Protein AF-A0A7X7Q9R8-F1 (afdb_monomer)

Radius of gyration: 29.27 Å; Cα contacts (8 Å, |Δi|>4): 758; chains: 1; bounding box: 65×82×88 Å

Mean predicted aligned error: 13.27 Å

Foldseek 3Di:
DDDDDDPPVVVVVVVVVVVVVVVVVPDDDDDDDDDDDDDDDDDDDDDDDDDDDDDDDDDDDDDDDDDDDDDDDDPPDDPDDDPDDDPDQDDDDDPQWDWPDWDQFLQKIWTKIAGNDPPGDPQQIWIWIDHPPGTDDIDGSWDWDPQAQPPQQPPPGGKTWIWHDPDDPQKFIWIWMWGSDPDTHTQDTAGMGSKHWDWDPPVPPSHTKIKIWAQLQDVVFFHNVLGDTAIWIWGGDPPRHTATDLLVVLVVCPVVLVVLLVQLVPFAFCPRVGPLRFRCSSQVSNLVSCQSNQNQVVSVVSLVVRGPALCSLVSLLVSCVSQVPHRRGDHPDDHDHDDFAQFWQWDFCLLLVPQAGKIFTDHPPDDSNPSRTDIDHQVVVQVVCVVVVQDDPQWGWDWPPNSDNPPIWTFIAGNPPRHTQWTWDRAPDDDPDTWIFIDRPDTDFTWTQGRSRDIDTPGD

Secondary structure (DSSP, 8-state):
--PPPPTHHHHHHHHHHHHHHHHHTS---PPPPPPP-----------------PPPPPPPP---------PPP-------PPP-PPPP-PPPPPTTEEEEEEEEETTEEEEEEEE--TT--TT-EEEEEEETTEEEEEEETEEE-TTTTS-SSSSSS-EEEEEEE---TT--EEEEEEEESSSEEEEEEPPPBS---EEE-SSSSSSPEEEEEE-TTTTTSS-GGGS--EEEEEEEETTTEEEE-GGGGGGGGHHHHHHHHHHHHT--TTTT--TTSSSHHHHHHHHHHHHHTT-HHHHHHHHHHH--STTHHHHHHHHHHHHHT-TT----SPPPP----SEEEEEE-GGGT-SS-EEEEEPTT--TT-TTS-EEEHHHHHHHHHHTTSS-TTEEEEEESTT-SSS-EEEEEETTT--EEEEEEEE-SSSTT-EEEEESSSB--EEEEETTS-EEEEE-

Nearest PDB structures (foldseek):
  7q3d-assembly1_A  TM=2.144E-01  e=3.264E+00  Homo sapiens
  5n61-assembly1_P  TM=2.052E-01  e=4.700E+00  Saccharomyces cerevisiae S288C
  6idc-assembly1_A-2  TM=1.581E-01  e=2.516E+00  Borreliella burgdorferi

pLDDT: mean 80.82, std 24.04, range [23.34, 98.81]

Sequence (460 aa):
MCRYPTKRSMLHLVYVLLLWALLAMACNLPRPSAPATTLPHTPEAESTLSAEPATQPPPTATLTPTGAPTQAPTSTATPTATPDTPPATQPPIPAEYVVEDERTIAGYLVQVWRSTADESMFYDRIATISADEQLLVRIEFGTLGQLTETDITGEGNPDVIIESYSGGAHCCFTTTVYDLGTQLTKVLDTPPSNCGGRFEDVDADGVYEFLSCDDLFAYLYCPYAGSPAVSVVMQYQPGQGYLPASPRFAALYEDAISAHTTMAQQAVSGEMGEWDGTTKCAVLPLVLDYLYTGRPAQAWQAMEDYYTHDDRELFWAEIVRSVGVRPFYTAVAPLPEVALPDYYMLQLLTPCGLGEQWVGFLAEGQEPCSPWVPRRDIYWLQAEVYTLGLLSDDEVLAIKPDGCTTDCRIDVVRSSDSARVASIRLDTTVGFPGAIYRTNGAESSHWRLRGDLTWEQISP

Structure (mmCIF, N/CA/C/O backbone):
data_AF-A0A7X7Q9R8-F1
#
_entry.id   AF-A0A7X7Q9R8-F1
#
loop_
_atom_site.group_PDB
_atom_site.id
_atom_site.type_symbol
_atom_site.label_atom_id
_atom_site.label_alt_id
_atom_site.label_comp_id
_atom_site.label_asym_id
_atom_site.label_entity_id
_atom_site.label_seq_id
_atom_site.pdbx_PDB_ins_code
_atom_site.Cartn_x
_atom_site.Cartn_y
_atom_site.Cartn_z
_atom_site.occupancy
_atom_site.B_iso_or_equiv
_atom_site.auth_seq_id
_atom_site.auth_comp_id
_atom_site.auth_asym_id
_atom_site.auth_atom_id
_atom_site.pdbx_PDB_model_num
ATOM 1 N N . MET A 1 1 ? 8.869 34.655 1.955 1.00 34.31 1 MET A N 1
ATOM 2 C CA . MET A 1 1 ? 7.641 35.423 2.265 1.00 34.31 1 MET A CA 1
ATOM 3 C C . MET A 1 1 ? 6.752 35.437 1.027 1.00 34.31 1 MET A C 1
ATOM 5 O O . MET A 1 1 ? 6.948 36.276 0.159 1.00 34.31 1 MET A O 1
ATOM 9 N N . CYS A 1 2 ? 5.806 34.502 0.936 1.00 23.34 2 CYS A N 1
ATOM 10 C CA . CYS A 1 2 ? 4.769 34.475 -0.099 1.00 23.34 2 CYS A CA 1
ATOM 11 C C . CYS A 1 2 ? 3.422 34.663 0.608 1.00 23.34 2 CYS A C 1
ATOM 13 O O . CYS A 1 2 ? 3.106 33.922 1.534 1.00 23.34 2 CYS A O 1
ATOM 15 N N . ARG A 1 3 ? 2.675 35.713 0.248 1.00 27.61 3 ARG A N 1
ATOM 16 C CA . ARG A 1 3 ? 1.364 36.027 0.837 1.00 27.61 3 ARG A CA 1
ATOM 17 C C . ARG A 1 3 ? 0.281 35.151 0.201 1.00 27.61 3 ARG A C 1
ATOM 19 O O . ARG A 1 3 ? 0.171 35.128 -1.020 1.00 27.61 3 ARG A O 1
ATOM 26 N N . TYR A 1 4 ? -0.542 34.510 1.028 1.00 30.53 4 TYR A N 1
ATOM 27 C CA . TYR A 1 4 ? -1.769 33.825 0.606 1.00 30.53 4 TYR A CA 1
ATOM 28 C C . TYR A 1 4 ? -2.841 34.827 0.126 1.00 30.53 4 TYR A C 1
ATOM 30 O O . TYR A 1 4 ? -2.953 35.918 0.699 1.00 30.53 4 TYR A O 1
ATOM 38 N N . PRO A 1 5 ? -3.650 34.492 -0.900 1.00 32.50 5 PRO A N 1
ATOM 39 C CA . PRO A 1 5 ? -4.745 35.342 -1.352 1.00 32.50 5 PRO A CA 1
ATOM 40 C C . PRO A 1 5 ? -5.941 35.266 -0.389 1.00 32.50 5 PRO A C 1
ATOM 42 O O . PRO A 1 5 ? -6.214 34.244 0.234 1.00 32.50 5 PRO A O 1
ATOM 45 N N . THR A 1 6 ? -6.669 36.374 -0.252 1.00 45.59 6 THR A N 1
ATOM 46 C CA . THR A 1 6 ? -7.781 36.525 0.697 1.00 45.59 6 THR A CA 1
ATOM 47 C C . THR A 1 6 ? -9.092 35.901 0.195 1.00 45.59 6 THR A C 1
ATOM 49 O O . THR A 1 6 ? -9.342 35.804 -1.008 1.00 45.59 6 THR A O 1
ATOM 52 N N . LYS A 1 7 ? -9.969 35.541 1.152 1.00 39.84 7 LYS A N 1
ATOM 53 C CA . LYS A 1 7 ? -11.261 34.821 1.016 1.00 39.84 7 LYS A CA 1
ATOM 54 C C . LYS A 1 7 ? -12.220 35.289 -0.101 1.00 39.84 7 LYS A C 1
ATOM 56 O O . LYS A 1 7 ? -13.144 34.558 -0.438 1.00 39.84 7 LYS A O 1
ATOM 61 N N . ARG A 1 8 ? -12.029 36.466 -0.710 1.00 38.59 8 ARG A N 1
ATOM 62 C CA . ARG A 1 8 ? -12.874 36.960 -1.817 1.00 38.59 8 ARG A CA 1
ATOM 63 C C . ARG A 1 8 ? -12.533 36.352 -3.185 1.00 38.59 8 ARG A C 1
ATOM 65 O O . ARG A 1 8 ? -13.437 36.252 -4.008 1.00 38.59 8 ARG A O 1
ATOM 72 N N . SER A 1 9 ? -11.296 35.897 -3.417 1.00 38.19 9 SER A N 1
ATOM 73 C CA . SER A 1 9 ? -10.914 35.261 -4.696 1.00 38.19 9 SER A CA 1
ATOM 74 C C . SER A 1 9 ? -11.368 33.803 -4.816 1.00 38.19 9 SER A C 1
ATOM 76 O O . SER A 1 9 ? -11.655 33.352 -5.922 1.00 38.19 9 SER A O 1
ATOM 78 N N . MET A 1 10 ? -11.508 33.076 -3.701 1.00 39.91 10 MET A N 1
ATOM 79 C CA . MET A 1 10 ? -11.995 31.687 -3.729 1.00 39.91 10 MET A CA 1
ATOM 80 C C . MET A 1 10 ? -13.477 31.590 -4.117 1.00 39.91 10 MET A C 1
ATOM 82 O O . MET A 1 10 ? -13.861 30.668 -4.828 1.00 39.91 10 MET A O 1
ATOM 86 N N . LEU A 1 11 ? -14.303 32.578 -3.747 1.00 42.56 11 LEU A N 1
ATOM 87 C CA . LEU A 1 11 ? -15.730 32.568 -4.087 1.00 42.56 11 LEU A CA 1
ATOM 88 C C . LEU A 1 11 ? -15.996 32.755 -5.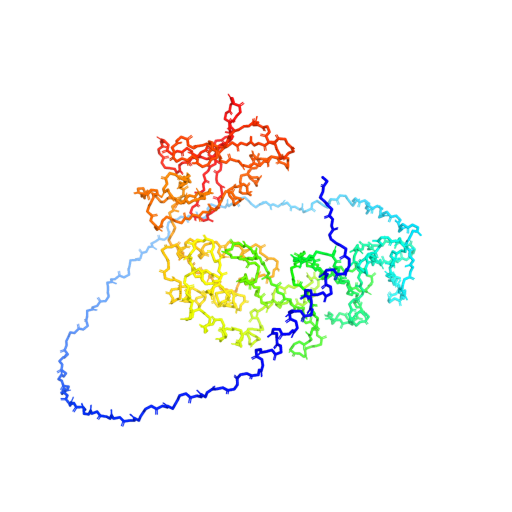593 1.00 42.56 11 LEU A C 1
ATOM 90 O O . LEU A 1 11 ? -16.975 32.220 -6.101 1.00 42.56 11 LEU A O 1
ATOM 94 N N . HIS A 1 12 ? -15.138 33.483 -6.318 1.00 40.53 12 HIS A N 1
ATOM 95 C CA . HIS A 1 12 ? -15.253 33.621 -7.778 1.00 40.53 12 HIS A CA 1
ATOM 96 C C . HIS A 1 12 ? -14.805 32.357 -8.523 1.00 40.53 12 HIS A C 1
ATOM 98 O O . HIS A 1 12 ? -15.417 32.003 -9.526 1.00 40.53 12 HIS A O 1
ATOM 104 N N . LEU A 1 13 ? -13.795 31.643 -8.017 1.00 39.03 13 LEU A N 1
ATOM 105 C CA . LEU A 1 13 ? -13.304 30.415 -8.648 1.00 39.03 13 LEU A CA 1
ATOM 106 C C . LEU A 1 13 ? -14.324 29.268 -8.531 1.00 39.03 13 LEU A C 1
ATOM 108 O O . LEU A 1 13 ? -14.579 28.564 -9.505 1.00 39.03 13 LEU A O 1
ATOM 112 N N . VAL A 1 14 ? -14.984 29.150 -7.373 1.00 47.66 14 VAL A N 1
ATOM 113 C CA . VAL A 1 14 ? -16.058 28.166 -7.142 1.00 47.66 14 VAL A CA 1
ATOM 114 C C . VAL A 1 14 ? -17.286 28.460 -8.015 1.00 47.66 14 VAL A C 1
ATOM 116 O O . VAL A 1 14 ? -17.893 27.539 -8.556 1.00 47.66 14 VAL A O 1
ATOM 119 N N . TYR A 1 15 ? -17.618 29.738 -8.235 1.00 42.25 15 TYR A N 1
ATOM 120 C CA . TYR A 1 15 ? -18.747 30.126 -9.088 1.00 42.25 15 TYR A CA 1
ATOM 121 C C . TYR A 1 15 ? -18.494 29.835 -10.578 1.00 42.25 15 TYR A C 1
ATOM 123 O O . TYR A 1 15 ? -19.408 29.425 -11.290 1.00 42.25 15 TYR A O 1
ATOM 131 N N . VAL A 1 16 ? -17.252 29.997 -11.052 1.00 50.09 16 VAL A N 1
ATOM 132 C CA . VAL A 1 16 ? -16.863 29.689 -12.442 1.00 50.09 16 VAL A CA 1
ATOM 133 C C . VAL A 1 16 ? -16.847 28.177 -12.700 1.00 50.09 16 VAL A C 1
ATOM 135 O O . VAL A 1 16 ? -17.298 27.745 -13.759 1.00 50.09 16 VAL A O 1
ATOM 138 N N . LEU A 1 17 ? -16.418 27.367 -11.725 1.00 40.25 17 LEU A N 1
ATOM 139 C CA . LEU A 1 17 ? -16.431 25.901 -11.826 1.00 40.25 17 LEU A CA 1
ATOM 140 C C . LEU A 1 17 ? -17.858 25.322 -11.824 1.00 40.25 17 LEU A C 1
ATOM 142 O O . LEU A 1 17 ? -18.162 24.435 -12.621 1.00 40.25 17 LEU A O 1
ATOM 146 N N . LEU A 1 18 ? -18.767 25.879 -11.015 1.00 39.59 18 LEU A N 1
ATOM 147 C CA . LEU A 1 18 ? -20.189 25.500 -11.022 1.00 39.59 18 LEU A CA 1
ATOM 148 C C . LEU A 1 18 ? -20.901 25.892 -12.329 1.00 39.59 18 LEU A C 1
ATOM 150 O O . LEU A 1 18 ? -21.742 25.140 -12.819 1.00 39.59 18 LEU A O 1
ATOM 154 N N . LEU A 1 19 ? -20.539 27.028 -12.935 1.00 38.97 19 LEU A N 1
ATOM 155 C CA . LEU A 1 19 ? -21.077 27.457 -14.234 1.00 38.97 19 LEU A CA 1
ATOM 156 C C . LEU A 1 19 ? -20.608 26.574 -15.401 1.00 38.97 19 LEU A C 1
ATOM 158 O O . LEU A 1 19 ? -21.374 26.379 -16.341 1.00 38.97 19 LEU A O 1
ATOM 162 N N . TRP A 1 20 ? -19.404 25.999 -15.334 1.00 39.53 20 TRP A N 1
ATOM 163 C CA . TRP A 1 20 ? -18.920 25.038 -16.334 1.00 39.53 20 TRP A CA 1
ATOM 164 C C . TRP A 1 20 ? -19.605 23.669 -16.221 1.00 39.53 20 TRP A C 1
ATOM 166 O O . TRP A 1 20 ? -19.996 23.101 -17.241 1.00 39.53 20 TRP A O 1
ATOM 176 N N . ALA A 1 21 ? -19.843 23.179 -15.000 1.00 39.34 21 ALA A N 1
ATOM 177 C CA . ALA A 1 21 ? -20.584 21.934 -14.775 1.00 39.34 21 ALA A CA 1
ATOM 178 C C . ALA A 1 21 ? -22.054 22.028 -15.238 1.00 39.34 21 ALA A C 1
ATOM 180 O O . ALA A 1 21 ? -22.600 21.071 -15.785 1.00 39.34 21 ALA A O 1
ATOM 181 N N . LEU A 1 22 ? -22.680 23.204 -15.100 1.00 36.94 22 LEU A N 1
ATOM 182 C CA . LEU A 1 22 ? -24.044 23.465 -15.578 1.00 36.94 22 LEU A CA 1
ATOM 183 C C . LEU A 1 22 ? -24.135 23.697 -17.099 1.00 36.94 22 LEU A C 1
ATOM 185 O O . LEU A 1 22 ? -25.178 23.414 -17.685 1.00 36.94 22 LEU A O 1
ATOM 189 N N . LEU A 1 23 ? -23.062 24.150 -17.762 1.00 35.34 23 LEU A N 1
ATOM 190 C CA . LEU A 1 23 ? -23.023 24.280 -19.228 1.00 35.34 23 LEU A CA 1
ATOM 191 C C . LEU A 1 23 ? -22.780 22.933 -19.934 1.00 35.34 23 LEU A C 1
ATOM 193 O O . LEU A 1 23 ? -23.280 22.726 -21.039 1.00 35.34 23 LEU A O 1
ATOM 197 N N . ALA A 1 24 ? -22.077 21.996 -19.287 1.00 37.12 24 ALA A N 1
ATOM 198 C CA . ALA A 1 24 ? -21.848 20.644 -19.805 1.00 37.12 24 ALA A CA 1
ATOM 199 C C . ALA A 1 24 ? -23.113 19.757 -19.787 1.00 37.12 24 ALA A C 1
ATOM 201 O O . ALA A 1 24 ? -23.214 18.817 -20.571 1.00 37.12 24 ALA A O 1
ATOM 202 N N . MET A 1 25 ? -24.116 20.086 -18.962 1.00 39.44 25 MET A N 1
ATOM 203 C CA . MET A 1 25 ? -25.408 19.381 -18.910 1.00 39.44 25 MET A CA 1
ATOM 204 C C . MET A 1 25 ? -26.467 19.913 -19.900 1.00 39.44 25 MET A C 1
ATOM 206 O O . MET A 1 25 ? -27.570 19.372 -19.955 1.00 39.44 25 MET A O 1
ATOM 210 N N . ALA A 1 26 ? -26.161 20.943 -20.701 1.00 35.03 26 ALA A N 1
ATOM 211 C CA . ALA A 1 26 ? -27.145 21.645 -21.540 1.00 35.03 26 ALA A CA 1
ATOM 212 C C . ALA A 1 26 ? -26.894 21.578 -23.064 1.00 35.03 26 ALA A C 1
ATOM 214 O O . ALA A 1 26 ? -27.480 22.363 -23.810 1.00 35.03 26 ALA A O 1
ATOM 215 N N . CYS A 1 27 ? -26.090 20.629 -23.558 1.00 30.70 27 CYS A N 1
ATOM 216 C CA . CYS A 1 27 ? -25.905 20.396 -24.998 1.00 30.70 27 CYS A CA 1
ATOM 217 C C . CYS A 1 27 ? -26.401 19.003 -25.406 1.00 30.70 27 CYS A C 1
ATOM 219 O O . CYS A 1 27 ? -25.671 18.019 -25.411 1.00 30.70 27 CYS A O 1
ATOM 221 N N . ASN A 1 28 ? -27.680 18.950 -25.768 1.00 40.22 28 ASN A N 1
ATOM 222 C CA . ASN A 1 28 ? -28.360 17.800 -26.347 1.00 40.22 28 ASN A CA 1
ATOM 223 C C . ASN A 1 28 ? -28.188 17.837 -27.881 1.00 40.22 28 ASN A C 1
ATOM 225 O O . ASN A 1 28 ? -28.864 18.626 -28.540 1.00 40.22 28 ASN A O 1
ATOM 229 N N . LEU A 1 29 ? -27.288 17.027 -28.455 1.00 32.81 29 LEU A N 1
ATOM 230 C CA . LEU A 1 29 ? -27.134 16.843 -29.911 1.00 32.81 29 LEU A CA 1
ATOM 231 C C . LEU A 1 29 ? -26.824 15.362 -30.255 1.00 32.81 29 LEU A C 1
ATOM 233 O O . LEU A 1 29 ? -26.353 14.620 -29.398 1.00 32.81 29 LEU A O 1
ATOM 237 N N . PRO A 1 30 ? -27.184 14.892 -31.467 1.00 30.23 30 PRO A N 1
ATOM 238 C CA . PRO A 1 30 ? -27.901 13.628 -31.652 1.00 30.23 30 PRO A CA 1
ATOM 239 C C . PRO A 1 30 ? -27.023 12.417 -32.014 1.00 30.23 30 PRO A C 1
ATOM 241 O O . PRO A 1 30 ? -25.966 12.546 -32.626 1.00 30.23 30 PRO A O 1
ATOM 244 N N . ARG A 1 31 ? -27.529 11.216 -31.688 1.00 31.80 31 ARG A N 1
ATOM 245 C CA . ARG A 1 31 ? -26.950 9.908 -32.054 1.00 31.80 31 ARG A CA 1
ATOM 246 C C . ARG A 1 31 ? -26.875 9.726 -33.580 1.00 31.80 31 ARG A C 1
ATOM 248 O O . ARG A 1 31 ? -27.907 9.889 -34.236 1.00 31.80 31 ARG A O 1
ATOM 255 N N . PRO A 1 32 ? -25.736 9.292 -34.148 1.00 31.64 32 PRO A N 1
ATOM 256 C CA . PRO A 1 32 ? -25.701 8.808 -35.519 1.00 31.64 32 PRO A CA 1
ATOM 257 C C . PRO A 1 32 ? -26.284 7.389 -35.613 1.00 31.64 32 PRO A C 1
ATOM 259 O O . PRO A 1 32 ? -25.967 6.491 -34.835 1.00 31.64 32 PRO A O 1
ATOM 262 N N . SER A 1 33 ? -27.179 7.226 -36.580 1.00 31.00 33 SER A N 1
ATOM 263 C CA . SER A 1 33 ? -27.852 5.996 -36.994 1.00 31.00 33 SER A CA 1
ATOM 264 C C . SER A 1 33 ? -26.897 4.973 -37.618 1.00 31.00 33 SER A C 1
ATOM 266 O O . SER A 1 33 ? -26.043 5.329 -38.428 1.00 31.00 33 SER A O 1
ATOM 268 N N . ALA A 1 34 ? -27.109 3.697 -37.286 1.00 32.66 34 ALA A N 1
ATOM 269 C CA . ALA A 1 34 ? -26.443 2.544 -37.888 1.00 32.66 34 ALA A CA 1
ATOM 270 C C . ALA A 1 34 ? -26.686 2.453 -39.409 1.00 32.66 34 ALA A C 1
ATOM 272 O O . ALA A 1 34 ? -27.812 2.704 -39.852 1.00 32.66 34 ALA A O 1
ATOM 273 N N . PRO A 1 35 ? -25.692 2.035 -40.215 1.00 32.66 35 PRO A N 1
ATOM 274 C CA . PRO A 1 35 ? -25.939 1.612 -41.580 1.00 32.66 35 PRO A CA 1
ATOM 275 C C . PRO A 1 35 ? -26.282 0.118 -41.651 1.00 32.66 35 PRO A C 1
ATOM 277 O O . PRO A 1 35 ? -25.858 -0.705 -40.841 1.00 32.66 35 PRO A O 1
ATOM 280 N N . ALA A 1 36 ? -27.108 -0.180 -42.647 1.00 27.50 36 ALA A N 1
ATOM 281 C CA . ALA A 1 36 ? -27.787 -1.434 -42.887 1.00 27.50 36 ALA A CA 1
ATOM 282 C C . ALA A 1 36 ? -26.885 -2.573 -43.389 1.00 27.50 36 ALA A C 1
ATOM 284 O O . ALA A 1 36 ? -25.871 -2.376 -44.052 1.00 27.50 36 ALA A O 1
ATOM 285 N N . THR A 1 37 ? -27.378 -3.776 -43.112 1.00 28.69 37 THR A N 1
ATOM 286 C CA . THR A 1 37 ? -27.034 -5.090 -43.652 1.00 28.69 37 THR A CA 1
ATOM 287 C C . THR A 1 37 ? -26.779 -5.109 -45.162 1.00 28.69 37 THR A C 1
ATOM 289 O O . THR A 1 37 ? -27.667 -4.783 -45.947 1.00 28.69 37 THR A O 1
ATOM 292 N N . THR A 1 38 ? -25.636 -5.669 -45.562 1.00 27.36 38 THR A N 1
ATOM 293 C CA . THR A 1 38 ? -25.444 -6.304 -46.876 1.00 27.36 38 THR A CA 1
ATOM 294 C C . THR A 1 38 ? -24.527 -7.518 -46.728 1.00 27.36 38 THR A C 1
ATOM 296 O O . THR A 1 38 ? -23.344 -7.376 -46.438 1.00 27.36 38 THR A O 1
ATOM 299 N N . LEU A 1 39 ? -25.097 -8.711 -46.925 1.00 31.75 39 LEU A N 1
ATOM 300 C CA . LEU A 1 39 ? -24.377 -9.961 -47.201 1.00 31.75 39 LEU A CA 1
ATOM 301 C C . LEU A 1 39 ? -23.735 -9.891 -48.595 1.00 31.75 39 LEU A C 1
ATOM 303 O O . LEU A 1 39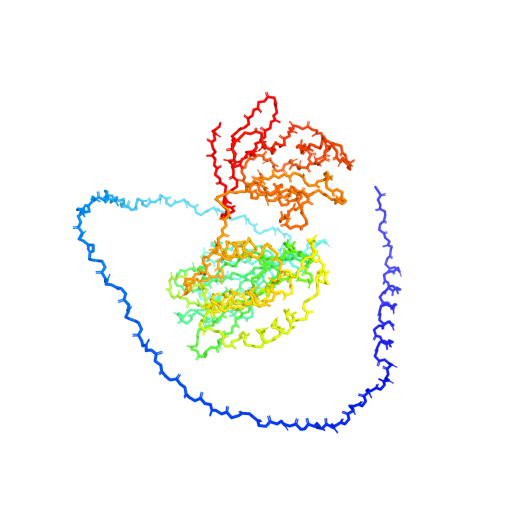 ? -24.327 -9.298 -49.502 1.00 31.75 39 LEU A O 1
ATOM 307 N N . PRO A 1 40 ? -22.599 -10.577 -48.800 1.00 32.00 40 PRO A N 1
ATOM 308 C CA . PRO A 1 40 ? -22.612 -11.602 -49.842 1.00 32.00 40 PRO A CA 1
ATOM 309 C C . PRO A 1 40 ? -21.802 -12.877 -49.530 1.00 32.00 40 PRO A C 1
ATOM 311 O O . PRO A 1 40 ? -20.668 -12.832 -49.073 1.00 32.00 40 PRO A O 1
ATOM 314 N N . HIS A 1 41 ? -22.427 -13.997 -49.903 1.00 28.91 41 HIS A N 1
ATOM 315 C CA . HIS A 1 41 ? -21.885 -15.167 -50.606 1.00 28.91 41 HIS A CA 1
ATOM 316 C C . HIS A 1 41 ? -20.653 -15.920 -50.064 1.00 28.91 41 HIS A C 1
ATOM 318 O O . HIS A 1 41 ? -19.501 -15.564 -50.289 1.00 2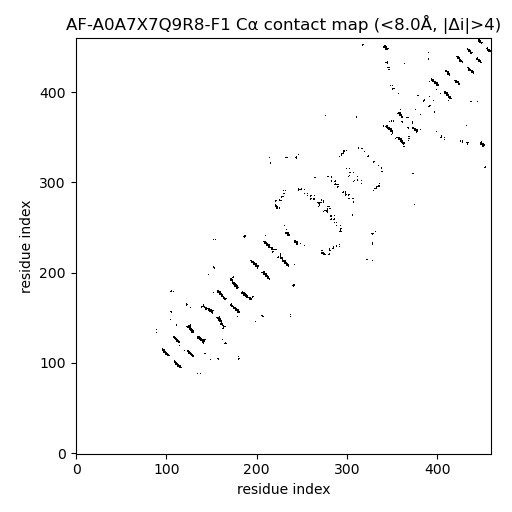8.91 41 HIS A O 1
ATOM 324 N N . THR A 1 42 ? -20.960 -17.092 -49.504 1.00 28.91 42 THR A N 1
ATOM 325 C CA . THR A 1 42 ? -20.155 -18.321 -49.476 1.00 28.91 42 THR A CA 1
ATOM 326 C C . THR A 1 42 ? -19.708 -18.763 -50.875 1.00 28.91 42 THR A C 1
ATOM 328 O O . THR A 1 42 ? -20.467 -18.623 -51.839 1.00 28.91 42 THR A O 1
ATOM 331 N N . PRO A 1 43 ? -18.555 -19.447 -50.955 1.00 31.95 43 PRO A N 1
ATOM 332 C CA . PRO A 1 43 ? -18.541 -20.717 -51.667 1.00 31.95 43 PRO A CA 1
ATOM 333 C C . PRO A 1 43 ? -17.992 -21.864 -50.809 1.00 31.95 43 PRO A C 1
ATOM 335 O O . PRO A 1 43 ? -17.058 -21.710 -50.024 1.00 31.95 43 PRO A O 1
ATOM 338 N N . GLU A 1 44 ? -18.628 -23.018 -50.997 1.00 27.00 44 GLU A N 1
ATOM 339 C CA . GLU A 1 44 ? -18.194 -24.346 -50.578 1.00 27.00 44 GLU A CA 1
ATOM 340 C C . GLU A 1 44 ? -16.783 -24.662 -51.091 1.00 27.00 44 GLU A C 1
ATOM 342 O O . GLU A 1 44 ? -16.456 -24.379 -52.245 1.00 27.00 44 GLU A O 1
ATOM 347 N N . ALA A 1 45 ? -15.976 -25.327 -50.265 1.00 29.98 45 ALA A N 1
ATOM 348 C CA . ALA A 1 45 ? -14.883 -26.156 -50.750 1.00 29.98 45 ALA A CA 1
ATOM 349 C C . ALA A 1 45 ? -14.755 -27.404 -49.872 1.00 29.98 45 ALA A C 1
ATOM 351 O O . ALA A 1 45 ? -14.796 -27.350 -48.643 1.00 29.98 45 ALA A O 1
ATOM 352 N N . GLU A 1 46 ? -14.688 -28.525 -50.574 1.00 27.73 46 GLU A N 1
ATOM 353 C CA . GLU A 1 46 ? -14.899 -29.890 -50.133 1.00 27.73 46 GLU A CA 1
ATOM 354 C C . GLU A 1 46 ? -13.828 -30.414 -49.173 1.00 27.73 46 GLU A C 1
ATOM 356 O O . GLU A 1 46 ? -12.637 -30.116 -49.260 1.00 27.73 46 GLU A O 1
ATOM 361 N N . SER A 1 47 ? -14.297 -31.283 -48.282 1.00 26.77 47 SER A N 1
ATOM 362 C CA . SER A 1 47 ? -13.493 -32.177 -47.465 1.00 26.77 47 SER A CA 1
ATOM 363 C C . SER A 1 47 ? -12.863 -33.264 -48.339 1.00 26.77 47 SER A C 1
ATOM 365 O O . SER A 1 47 ? -13.573 -34.052 -48.963 1.00 26.77 47 SER A O 1
ATOM 367 N N . THR A 1 48 ? -11.534 -33.371 -48.317 1.00 27.75 48 THR A N 1
ATOM 368 C CA . THR A 1 48 ? -10.838 -34.623 -48.639 1.00 27.75 48 THR A CA 1
ATOM 369 C C . THR A 1 48 ? -9.958 -35.032 -47.470 1.00 27.75 48 THR A C 1
ATOM 371 O O . THR A 1 48 ? -8.920 -34.434 -47.193 1.00 27.75 48 THR A O 1
ATOM 374 N N . LEU A 1 49 ? -10.435 -36.070 -46.790 1.00 27.97 49 LEU A N 1
ATOM 375 C CA . LEU A 1 49 ? -9.760 -36.871 -45.783 1.00 27.97 49 LEU A CA 1
ATOM 376 C C . LEU A 1 49 ? -8.566 -37.607 -46.421 1.00 27.97 49 LEU A C 1
ATOM 378 O O . LEU A 1 49 ? -8.761 -38.361 -47.372 1.00 27.97 49 LEU A O 1
ATOM 382 N N . SER A 1 50 ? -7.369 -37.453 -45.856 1.00 29.03 50 SER A N 1
ATOM 383 C CA . SER A 1 50 ? -6.261 -38.401 -46.023 1.00 29.03 50 SER A CA 1
ATOM 384 C C . SER A 1 50 ? -5.568 -38.572 -44.677 1.00 29.03 50 SER A C 1
ATOM 386 O O . SER A 1 50 ? -5.086 -37.610 -44.084 1.00 29.03 50 SER A O 1
ATOM 388 N N . ALA A 1 51 ? -5.589 -39.808 -44.190 1.00 27.06 51 ALA A N 1
ATOM 389 C CA . ALA A 1 51 ? -5.019 -40.259 -42.933 1.00 27.06 51 ALA A CA 1
ATOM 390 C C . ALA A 1 51 ? -3.695 -40.988 -43.188 1.00 27.06 51 ALA A C 1
ATOM 392 O O . ALA A 1 51 ? -3.667 -41.823 -44.085 1.00 27.06 51 ALA A O 1
ATOM 393 N N . GLU A 1 52 ? -2.663 -40.714 -42.378 1.00 31.23 52 GLU A N 1
ATOM 394 C CA . GLU A 1 52 ? -1.610 -41.651 -41.919 1.00 31.23 52 GLU A CA 1
ATOM 395 C C . GLU A 1 52 ? -0.548 -40.911 -41.062 1.00 31.23 52 GLU A C 1
ATOM 397 O O . GLU A 1 52 ? -0.453 -39.689 -41.150 1.00 31.23 52 GLU A O 1
ATOM 402 N N . PRO A 1 53 ? 0.291 -41.595 -40.256 1.00 32.16 53 PRO A N 1
ATOM 403 C CA . PRO A 1 53 ? -0.057 -42.316 -39.036 1.00 32.16 53 PRO A CA 1
ATOM 404 C C . PRO A 1 53 ? 0.664 -41.746 -37.791 1.00 32.16 53 PRO A C 1
ATOM 406 O O . PRO A 1 53 ? 1.642 -41.006 -37.871 1.00 32.16 53 PRO A O 1
ATOM 409 N N . ALA A 1 54 ? 0.180 -42.147 -36.615 1.00 29.27 54 ALA A N 1
ATOM 410 C CA . ALA A 1 54 ? 0.729 -41.792 -35.310 1.00 29.27 54 ALA A CA 1
ATOM 411 C C . ALA A 1 54 ? 2.189 -42.255 -35.127 1.00 29.27 54 ALA A C 1
ATOM 413 O O . ALA A 1 54 ? 2.490 -43.449 -35.182 1.00 29.27 54 ALA A O 1
ATOM 414 N N . THR A 1 55 ? 3.080 -41.311 -34.834 1.00 31.69 55 THR A N 1
ATOM 415 C CA . THR A 1 55 ? 4.437 -41.562 -34.341 1.00 31.69 55 THR A CA 1
ATOM 416 C C . THR A 1 55 ? 4.436 -41.685 -32.815 1.00 31.69 55 THR A C 1
ATOM 418 O O . THR A 1 55 ? 3.854 -40.875 -32.097 1.00 31.69 55 THR A O 1
ATOM 421 N N . GLN A 1 56 ? 5.067 -42.755 -32.329 1.00 33.28 56 GLN A N 1
ATOM 422 C CA . GLN A 1 56 ? 5.181 -43.126 -30.917 1.00 33.28 56 GLN A CA 1
ATOM 423 C C . GLN A 1 56 ? 5.949 -42.077 -30.087 1.00 33.28 56 GLN A C 1
ATOM 425 O O . GLN A 1 56 ? 6.911 -41.496 -30.595 1.00 33.28 56 GLN A O 1
ATOM 430 N N . PRO A 1 57 ? 5.612 -41.891 -28.797 1.00 34.53 57 PRO A N 1
ATOM 431 C CA . PRO A 1 57 ? 6.447 -41.126 -27.878 1.00 34.53 57 PRO A CA 1
ATOM 432 C C . PRO A 1 57 ? 7.707 -41.926 -27.473 1.00 34.53 57 PRO A C 1
ATOM 434 O O . PRO A 1 57 ? 7.650 -43.158 -27.382 1.00 34.53 57 PRO A O 1
ATOM 437 N N . PRO A 1 58 ? 8.852 -41.259 -27.227 1.00 35.66 58 PRO A N 1
ATOM 438 C CA . PRO A 1 58 ? 10.103 -41.915 -26.848 1.00 35.66 58 PRO A CA 1
ATOM 439 C C . PRO A 1 58 ? 10.062 -42.476 -25.410 1.00 35.66 58 PRO A C 1
ATOM 441 O O . PRO A 1 58 ? 9.269 -42.017 -24.586 1.00 35.66 58 PRO A O 1
ATOM 444 N N . PRO A 1 59 ? 10.908 -43.477 -25.088 1.00 32.41 59 PRO A N 1
ATOM 445 C CA . PRO A 1 59 ? 10.817 -44.224 -23.840 1.00 32.41 59 PRO A CA 1
ATOM 446 C C . PRO A 1 59 ? 11.294 -43.424 -22.623 1.00 32.41 59 PRO A C 1
ATOM 448 O O . PRO A 1 59 ? 12.305 -42.724 -22.651 1.00 32.41 59 PRO A O 1
ATOM 451 N N . THR A 1 60 ? 10.561 -43.613 -21.529 1.00 30.97 60 THR A N 1
ATOM 452 C CA . THR A 1 60 ? 10.822 -43.131 -20.173 1.00 30.97 60 THR A CA 1
ATOM 453 C C . THR A 1 60 ? 12.208 -43.553 -19.678 1.00 30.97 60 THR A C 1
ATOM 455 O O . THR A 1 60 ? 12.483 -44.741 -19.508 1.00 30.97 60 THR A O 1
ATOM 458 N N . ALA A 1 61 ? 13.073 -42.578 -19.394 1.00 31.58 61 ALA A N 1
ATOM 459 C CA . ALA A 1 61 ? 14.335 -42.808 -18.702 1.00 31.58 61 ALA A CA 1
ATOM 460 C C . ALA A 1 61 ? 14.074 -43.045 -17.205 1.00 31.58 61 ALA A C 1
ATOM 462 O O . ALA A 1 61 ? 13.550 -42.188 -16.497 1.00 31.58 61 ALA A O 1
ATOM 463 N N . THR A 1 62 ? 14.430 -44.235 -16.728 1.00 25.69 62 THR A N 1
ATOM 464 C CA . THR A 1 62 ? 14.402 -44.612 -15.313 1.00 25.69 62 THR A CA 1
ATOM 465 C C . THR A 1 62 ? 15.632 -44.028 -14.617 1.00 25.69 62 THR A C 1
ATOM 467 O O . THR A 1 62 ? 16.748 -44.481 -14.860 1.00 25.69 62 THR A O 1
ATOM 470 N N . LEU A 1 63 ? 15.445 -43.030 -13.750 1.00 31.36 63 LEU A N 1
ATOM 471 C CA . LEU A 1 63 ? 16.491 -42.555 -12.843 1.00 31.36 63 LEU A CA 1
ATOM 472 C C . LEU A 1 63 ? 16.402 -43.323 -11.517 1.00 31.36 63 LEU A C 1
ATOM 474 O O . LEU A 1 63 ? 15.437 -43.208 -10.766 1.00 31.36 63 LEU A O 1
ATOM 478 N N . THR A 1 64 ? 17.424 -44.131 -11.250 1.00 28.33 64 THR A N 1
ATOM 479 C CA . THR A 1 64 ? 17.730 -44.738 -9.948 1.00 28.33 64 THR A CA 1
ATOM 480 C C . THR A 1 64 ? 18.035 -43.663 -8.896 1.00 28.33 64 THR A C 1
ATOM 482 O O . THR A 1 64 ? 18.864 -42.794 -9.171 1.00 28.33 64 THR A O 1
ATOM 485 N N . PRO A 1 65 ? 17.467 -43.732 -7.677 1.00 31.89 65 PRO A N 1
ATOM 486 C CA . PRO A 1 65 ? 17.844 -42.840 -6.589 1.00 31.89 65 PRO A CA 1
ATOM 487 C C . PRO A 1 65 ? 19.119 -43.359 -5.908 1.00 31.89 65 PRO A C 1
ATOM 489 O O . PRO A 1 65 ? 19.096 -44.347 -5.176 1.00 31.89 65 PRO A O 1
ATOM 492 N N . THR A 1 66 ? 20.239 -42.675 -6.136 1.00 31.31 66 THR A N 1
ATOM 493 C CA . THR A 1 66 ? 21.474 -42.844 -5.360 1.00 31.31 66 THR A CA 1
ATOM 494 C C . THR A 1 66 ? 21.701 -41.565 -4.566 1.00 31.31 66 THR A C 1
ATOM 496 O O . THR A 1 66 ? 22.070 -40.544 -5.135 1.00 31.31 66 THR A O 1
ATOM 499 N N . GLY A 1 67 ? 21.472 -41.613 -3.254 1.00 32.00 67 GLY A N 1
ATOM 500 C CA . GLY A 1 67 ? 21.765 -40.501 -2.349 1.00 32.00 67 GLY A CA 1
ATOM 501 C C . GLY A 1 67 ? 20.955 -40.590 -1.064 1.00 32.00 67 GLY A C 1
ATOM 502 O O . GLY A 1 67 ? 19.772 -40.272 -1.048 1.00 32.00 67 GLY A O 1
ATOM 503 N N . ALA A 1 68 ? 21.588 -41.058 0.010 1.00 31.75 68 ALA A N 1
ATOM 504 C CA . ALA A 1 68 ? 21.026 -41.018 1.354 1.00 31.75 68 ALA A CA 1
ATOM 505 C C . ALA A 1 68 ? 20.809 -39.555 1.799 1.00 31.75 68 ALA A C 1
ATOM 507 O O . ALA A 1 68 ? 21.662 -38.714 1.509 1.00 31.75 68 ALA A O 1
ATOM 508 N N . PRO A 1 69 ? 19.718 -39.231 2.513 1.00 30.34 69 PRO A N 1
ATOM 509 C CA . PRO A 1 69 ? 19.503 -37.885 3.023 1.00 30.34 69 PRO A CA 1
ATOM 510 C C . PRO A 1 69 ? 20.501 -37.588 4.149 1.00 30.34 69 PRO A C 1
ATOM 512 O O . PRO A 1 69 ? 20.482 -38.221 5.207 1.00 30.34 69 PRO A O 1
ATOM 515 N N . THR A 1 70 ? 21.373 -36.608 3.923 1.00 31.98 70 THR A N 1
ATOM 516 C CA . THR A 1 70 ? 22.145 -35.955 4.983 1.00 31.98 70 THR A CA 1
ATOM 517 C C . THR A 1 70 ? 21.158 -35.234 5.897 1.00 31.98 70 THR A C 1
ATOM 519 O O . THR A 1 70 ? 20.479 -34.301 5.475 1.00 31.98 70 THR A O 1
ATOM 522 N N . GLN A 1 71 ? 21.050 -35.698 7.141 1.00 30.34 71 GLN A N 1
ATOM 523 C CA . GLN A 1 71 ? 20.238 -35.067 8.176 1.00 30.34 71 GLN A CA 1
ATOM 524 C C . GLN A 1 71 ? 20.756 -33.645 8.431 1.00 30.34 71 GLN A C 1
ATOM 526 O O . GLN A 1 71 ? 21.898 -33.463 8.853 1.00 30.34 71 GLN A O 1
ATOM 531 N N . ALA A 1 72 ? 19.914 -32.645 8.175 1.00 29.28 72 ALA A N 1
ATOM 532 C CA . ALA A 1 72 ? 20.107 -31.304 8.707 1.00 29.28 72 ALA A CA 1
ATOM 533 C C . ALA A 1 72 ? 19.964 -31.360 10.244 1.00 29.28 72 ALA A C 1
ATOM 535 O O . ALA A 1 72 ? 19.088 -32.075 10.739 1.00 29.28 72 ALA A O 1
ATOM 536 N N . PRO A 1 73 ? 20.812 -30.662 11.018 1.00 31.55 73 PRO A N 1
ATOM 537 C CA . PRO A 1 73 ? 20.745 -30.706 12.472 1.00 31.55 73 PRO A CA 1
ATOM 538 C C . PRO A 1 73 ? 19.423 -30.110 12.971 1.00 31.55 73 PRO A C 1
ATOM 540 O O . PRO A 1 73 ? 19.084 -28.964 12.683 1.00 31.55 73 PRO A O 1
ATOM 543 N N . THR A 1 74 ? 18.690 -30.905 13.748 1.00 28.36 74 THR A N 1
ATOM 544 C CA . THR A 1 74 ? 17.472 -30.515 14.458 1.00 28.36 74 THR A CA 1
ATOM 545 C C . THR A 1 74 ? 17.800 -29.421 15.476 1.00 28.36 74 THR A C 1
ATOM 547 O O . THR A 1 74 ? 18.304 -29.702 16.565 1.00 28.36 74 THR A O 1
ATOM 550 N N . SER A 1 75 ? 17.521 -28.161 15.137 1.00 31.20 75 SER A N 1
ATOM 551 C CA . SER A 1 75 ? 17.544 -27.059 16.100 1.00 31.20 75 SER A CA 1
ATOM 552 C C . SER A 1 75 ? 16.366 -27.224 17.060 1.00 31.20 75 SER A C 1
ATOM 554 O O . SER A 1 75 ? 15.231 -26.872 16.753 1.00 31.20 75 SER A O 1
ATOM 556 N N . THR A 1 76 ? 16.629 -27.820 18.222 1.00 32.66 76 THR A N 1
ATOM 557 C CA . THR A 1 76 ? 15.699 -27.824 19.356 1.00 32.66 76 THR A CA 1
ATOM 558 C C . THR A 1 76 ? 15.974 -26.565 20.172 1.00 32.66 76 THR A C 1
ATOM 560 O O . THR A 1 76 ? 16.649 -26.613 21.197 1.00 32.66 76 THR A O 1
ATOM 563 N N . ALA A 1 77 ? 15.520 -25.415 19.676 1.00 33.72 77 ALA A N 1
ATOM 564 C CA . ALA A 1 77 ? 15.472 -24.194 20.465 1.00 33.72 77 ALA A CA 1
ATOM 565 C C . ALA A 1 77 ? 14.083 -24.099 21.102 1.00 33.72 77 ALA A C 1
ATOM 567 O O . ALA A 1 77 ? 13.109 -23.714 20.460 1.00 33.72 77 ALA A O 1
ATOM 568 N N . THR A 1 78 ? 13.987 -24.495 22.369 1.00 30.73 78 THR A N 1
ATOM 569 C CA . THR A 1 78 ? 12.870 -24.114 23.237 1.00 30.73 78 THR A CA 1
ATOM 570 C C . THR A 1 78 ? 12.781 -22.583 23.242 1.00 30.73 78 THR A C 1
ATOM 572 O O . THR A 1 78 ? 13.811 -21.949 23.492 1.00 30.73 78 THR A O 1
ATOM 575 N N . PRO A 1 79 ? 11.619 -21.960 22.978 1.00 33.34 79 PRO A N 1
ATOM 576 C CA . PRO A 1 79 ? 11.488 -20.518 23.110 1.00 33.34 79 PRO A CA 1
ATOM 577 C C . PRO A 1 79 ? 11.683 -20.154 24.585 1.00 33.34 79 PRO A C 1
ATOM 579 O O . PRO A 1 79 ? 10.848 -20.446 25.440 1.00 33.34 79 PRO A O 1
ATOM 582 N N . THR A 1 80 ? 12.832 -19.560 24.899 1.00 31.94 80 THR A N 1
ATOM 583 C CA . THR A 1 80 ? 13.041 -18.869 26.169 1.00 31.94 80 THR A CA 1
ATOM 584 C C . THR A 1 80 ? 12.116 -17.663 26.158 1.00 31.94 80 THR A C 1
ATOM 586 O O . THR A 1 80 ? 12.299 -16.766 25.338 1.00 31.94 80 THR A O 1
ATOM 589 N N . ALA A 1 81 ? 11.112 -17.661 27.035 1.00 34.19 81 ALA A N 1
ATOM 590 C CA . ALA A 1 81 ? 10.261 -16.503 27.262 1.00 34.19 81 ALA A CA 1
ATOM 591 C C . ALA A 1 81 ? 11.143 -15.280 27.558 1.00 34.19 81 ALA A C 1
ATOM 593 O O . ALA A 1 81 ? 11.932 -15.282 28.508 1.00 34.19 81 ALA A O 1
ATOM 594 N N . THR A 1 82 ? 11.042 -14.259 26.711 1.00 36.06 82 THR A N 1
ATOM 595 C CA . THR A 1 82 ? 11.601 -12.937 26.982 1.00 36.06 82 THR A CA 1
ATOM 596 C C . THR A 1 82 ? 10.971 -12.426 28.282 1.00 36.06 82 THR A C 1
ATOM 598 O O . THR A 1 82 ? 9.756 -12.546 28.427 1.00 36.06 82 THR A O 1
ATOM 601 N N . PRO A 1 83 ? 11.741 -11.885 29.242 1.00 37.84 83 PRO A N 1
ATOM 602 C CA . PRO A 1 83 ? 11.164 -11.273 30.432 1.00 37.84 83 PRO A CA 1
ATOM 603 C C . PRO A 1 83 ? 10.197 -10.161 30.020 1.00 37.84 83 PRO A C 1
ATOM 605 O O . PRO A 1 83 ? 10.586 -9.279 29.249 1.00 37.84 83 PRO A O 1
ATOM 608 N N . ASP A 1 84 ? 8.967 -10.219 30.535 1.00 39.41 84 ASP A N 1
ATOM 609 C CA . ASP A 1 84 ? 7.936 -9.199 30.350 1.00 39.41 84 ASP A CA 1
ATOM 610 C C . ASP A 1 84 ? 8.522 -7.819 30.657 1.00 39.41 84 ASP A C 1
ATOM 612 O O . ASP A 1 84 ? 8.809 -7.466 31.805 1.00 39.41 84 ASP A O 1
ATOM 616 N N . THR A 1 85 ? 8.748 -7.036 29.606 1.00 33.12 85 THR A N 1
ATOM 617 C CA . THR A 1 85 ? 9.018 -5.610 29.758 1.00 33.12 85 THR A CA 1
ATOM 618 C C . THR A 1 85 ? 7.714 -4.982 30.245 1.00 33.12 85 THR A C 1
ATOM 620 O O . THR A 1 85 ? 6.690 -5.195 29.594 1.00 33.12 85 THR A O 1
ATOM 623 N N . PRO A 1 86 ? 7.699 -4.244 31.374 1.00 43.66 86 PRO A N 1
ATOM 624 C CA . PRO A 1 86 ? 6.497 -3.549 31.817 1.00 43.66 86 PRO A CA 1
ATOM 625 C C . PRO A 1 86 ? 5.952 -2.695 30.664 1.00 43.66 86 PRO A C 1
ATOM 627 O O . PRO A 1 86 ? 6.762 -2.034 30.002 1.00 43.66 86 PRO A O 1
ATOM 630 N N . PRO A 1 87 ? 4.631 -2.692 30.405 1.00 50.25 87 PRO A N 1
ATOM 631 C CA . PRO A 1 87 ? 4.067 -1.871 29.347 1.00 50.25 87 PRO A CA 1
ATOM 632 C C . PRO A 1 87 ? 4.524 -0.425 29.543 1.00 50.25 87 PRO A C 1
ATOM 634 O O . PRO A 1 87 ? 4.432 0.120 30.647 1.00 50.25 87 PRO A O 1
ATOM 637 N N . ALA A 1 88 ? 5.068 0.181 28.486 1.00 54.75 88 ALA A N 1
ATOM 638 C CA . ALA A 1 88 ? 5.456 1.581 28.515 1.00 54.75 88 ALA A CA 1
ATOM 639 C C . ALA A 1 88 ? 4.251 2.413 28.977 1.00 54.75 88 ALA A C 1
ATOM 641 O O . ALA A 1 88 ? 3.169 2.317 28.399 1.00 54.75 88 ALA A O 1
ATOM 642 N N . THR A 1 89 ? 4.419 3.197 30.043 1.00 69.25 89 THR A N 1
ATOM 643 C CA . THR A 1 89 ? 3.346 4.043 30.569 1.00 69.25 89 THR A CA 1
ATOM 644 C C . THR A 1 89 ? 2.961 5.057 29.497 1.00 69.25 89 THR A C 1
ATOM 646 O O . THR A 1 89 ? 3.778 5.897 29.116 1.00 69.25 89 THR A O 1
ATOM 649 N N . GLN A 1 90 ? 1.736 4.958 28.981 1.00 76.38 90 GLN A N 1
ATOM 650 C CA . GLN A 1 90 ? 1.233 5.899 27.986 1.00 76.38 90 GLN A CA 1
ATOM 651 C C . GLN A 1 90 ? 1.165 7.311 28.592 1.00 76.38 90 GLN A C 1
ATOM 653 O O . GLN A 1 90 ? 0.841 7.458 29.776 1.00 76.38 90 GLN A O 1
ATOM 658 N N . PRO A 1 91 ? 1.491 8.364 27.820 1.00 81.06 91 PRO A N 1
ATOM 659 C CA . PRO A 1 91 ? 1.429 9.727 28.325 1.00 81.06 91 PRO A CA 1
ATOM 660 C C . PRO A 1 91 ? -0.016 10.092 28.701 1.00 81.06 91 PRO A C 1
ATOM 662 O O . PRO A 1 91 ? -0.957 9.612 28.057 1.00 81.06 91 PRO A O 1
ATOM 665 N N . PRO A 1 92 ? -0.215 10.968 29.704 1.00 85.25 92 PRO A N 1
ATOM 666 C CA . PRO A 1 92 ? -1.547 11.443 30.052 1.00 85.25 92 PRO A CA 1
ATOM 667 C C . PRO A 1 92 ? -2.196 12.168 28.867 1.00 85.25 92 PRO A C 1
ATOM 669 O O . PRO A 1 92 ? -1.516 12.717 27.991 1.00 85.25 92 PRO A O 1
ATOM 672 N N . ILE A 1 93 ? -3.527 12.171 28.837 1.00 91.19 93 ILE A N 1
ATOM 673 C CA . ILE A 1 93 ? -4.286 12.966 27.869 1.00 91.19 93 ILE A CA 1
ATOM 674 C C . ILE A 1 93 ? -4.004 14.459 28.136 1.00 91.19 93 ILE A C 1
ATOM 676 O O . ILE A 1 93 ? -4.058 14.872 29.300 1.00 91.19 93 ILE A O 1
ATOM 680 N N . PRO A 1 94 ? -3.648 15.266 27.114 1.00 92.12 94 PRO A N 1
ATOM 681 C CA . PRO A 1 94 ? -3.355 16.684 27.316 1.00 92.12 94 PRO A CA 1
ATOM 682 C C . PRO A 1 94 ? -4.565 17.452 27.869 1.00 92.12 94 PRO A C 1
ATOM 684 O O . PRO A 1 94 ? -5.712 17.106 27.592 1.00 92.12 94 PRO A O 1
ATOM 687 N N . ALA A 1 95 ? -4.317 18.509 28.646 1.00 91.88 95 ALA A N 1
ATOM 688 C CA . ALA A 1 95 ? -5.366 19.242 29.364 1.00 91.88 95 ALA A CA 1
ATOM 689 C C . ALA A 1 95 ? -6.352 19.974 28.433 1.00 91.88 95 ALA A C 1
ATOM 691 O O . ALA A 1 95 ? -7.468 20.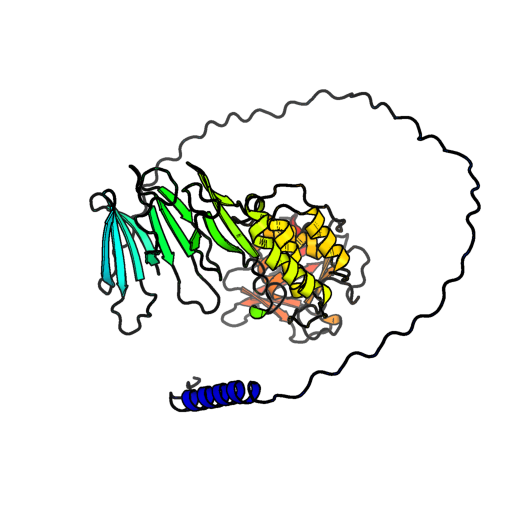293 28.833 1.00 91.88 95 ALA A O 1
ATOM 692 N N . GLU A 1 96 ? -5.933 20.252 27.200 1.00 94.06 96 GLU A N 1
ATOM 693 C CA . GLU A 1 96 ? -6.730 20.854 26.136 1.00 94.06 96 GLU A CA 1
ATOM 694 C C . GLU A 1 96 ? -7.706 19.875 25.461 1.00 94.06 96 GLU A C 1
ATOM 696 O O . GLU A 1 96 ? -8.488 20.299 24.607 1.00 94.06 96 GLU A O 1
ATOM 701 N N . TYR A 1 97 ? -7.703 18.593 25.829 1.00 96.44 97 TYR A N 1
ATOM 702 C CA . TYR A 1 97 ? -8.674 17.613 25.351 1.00 96.44 97 TYR A CA 1
ATOM 703 C C . TYR A 1 97 ? -9.819 17.441 26.349 1.00 96.44 97 TYR A C 1
ATOM 705 O O . TYR A 1 97 ? -9.615 17.374 27.560 1.00 96.44 97 TYR A O 1
ATOM 713 N N . VAL A 1 98 ? -11.038 17.325 25.829 1.00 96.88 98 VAL A N 1
ATOM 714 C CA . VAL A 1 98 ? -12.243 17.051 26.624 1.00 96.88 98 VAL A CA 1
ATOM 715 C C . VAL A 1 98 ? -12.923 15.790 26.115 1.00 96.88 98 VAL A C 1
ATOM 717 O O . VAL A 1 98 ? -12.904 15.526 24.914 1.00 96.88 98 VAL A O 1
ATOM 720 N N . VAL A 1 99 ? -13.535 15.023 27.016 1.00 97.56 99 VAL A N 1
ATOM 721 C CA . VAL A 1 99 ? -14.325 13.842 26.648 1.00 97.56 99 VAL A CA 1
ATOM 722 C C . VAL A 1 99 ? -15.507 14.278 25.775 1.00 97.56 99 VAL A C 1
ATOM 724 O O . VAL A 1 99 ? -16.295 15.141 26.162 1.00 97.56 99 VAL A O 1
ATOM 727 N N . GLU A 1 100 ? -15.596 13.703 24.581 1.00 97.12 100 GLU A N 1
ATOM 728 C CA . GLU A 1 100 ? -16.680 13.878 23.612 1.00 97.12 100 GLU A CA 1
ATOM 729 C C . GLU A 1 100 ? -17.658 12.696 23.650 1.00 97.12 100 GLU A C 1
ATOM 731 O O . GLU A 1 100 ? -18.866 12.911 23.567 1.00 97.12 100 GLU A O 1
ATOM 736 N N . ASP A 1 101 ? -17.143 11.475 23.816 1.00 97.44 101 ASP A N 1
ATOM 737 C CA . ASP A 1 101 ? -17.917 10.240 23.984 1.00 97.44 101 ASP A CA 1
ATOM 738 C C . ASP A 1 101 ? -17.288 9.393 25.100 1.00 97.44 101 ASP A C 1
ATOM 740 O O . ASP A 1 101 ? -16.064 9.356 25.241 1.00 97.44 101 ASP A O 1
ATOM 744 N N . GLU A 1 102 ? -18.118 8.729 25.898 1.00 97.62 102 GLU A N 1
ATOM 745 C CA . GLU A 1 102 ? -17.708 7.859 27.000 1.00 97.62 102 GLU A CA 1
ATOM 746 C C . GLU A 1 102 ? -18.686 6.700 27.136 1.00 97.62 102 GLU A C 1
ATOM 748 O O . GLU A 1 102 ? -19.897 6.898 27.270 1.00 97.62 102 GLU A O 1
ATOM 753 N N . ARG A 1 103 ? -18.149 5.480 27.143 1.00 97.38 103 ARG A N 1
ATOM 754 C CA . ARG A 1 103 ? -18.929 4.249 27.217 1.00 97.38 103 ARG A CA 1
ATOM 755 C C . ARG A 1 103 ? -18.253 3.244 28.130 1.00 97.38 103 ARG A C 1
ATOM 757 O O . ARG A 1 103 ? -17.035 3.097 28.119 1.00 97.38 103 ARG A O 1
ATOM 764 N N . THR A 1 104 ? -19.050 2.524 28.911 1.00 97.19 104 THR A N 1
ATOM 765 C CA . THR A 1 104 ? -18.581 1.349 29.650 1.00 97.19 104 THR A CA 1
ATOM 766 C C . THR A 1 104 ? -19.076 0.100 28.939 1.00 97.19 104 THR A C 1
ATOM 768 O O . THR A 1 104 ? -20.277 -0.162 28.932 1.00 97.19 104 THR A O 1
ATOM 771 N N . ILE A 1 105 ? -18.159 -0.664 28.349 1.00 96.88 105 ILE A N 1
ATOM 772 C CA . ILE A 1 105 ? -18.465 -1.818 27.500 1.00 96.88 105 ILE A CA 1
ATOM 773 C C . ILE A 1 105 ? -17.720 -3.027 28.065 1.00 96.88 105 ILE A C 1
ATOM 775 O O . ILE A 1 105 ? -16.503 -2.991 28.193 1.00 96.88 105 ILE A O 1
ATOM 779 N N . ALA A 1 106 ? -18.448 -4.072 28.469 1.00 95.12 106 ALA A N 1
ATOM 780 C CA . ALA A 1 106 ? -17.876 -5.311 29.020 1.00 95.12 106 ALA A CA 1
ATOM 781 C C . ALA A 1 106 ? -16.817 -5.117 30.141 1.00 95.12 106 ALA A C 1
ATOM 783 O O . ALA A 1 106 ? -15.908 -5.921 30.295 1.00 95.12 106 ALA A O 1
ATOM 784 N N . GLY A 1 107 ? -16.941 -4.059 30.956 1.00 94.31 107 GLY A N 1
ATOM 785 C CA . GLY A 1 107 ? -15.989 -3.743 32.034 1.00 94.31 107 GLY A CA 1
ATOM 786 C C . GLY A 1 107 ? -14.828 -2.825 31.629 1.00 94.31 107 GLY A C 1
ATOM 787 O O . GLY A 1 107 ? -14.070 -2.397 32.497 1.00 94.31 107 GLY A O 1
ATOM 788 N N . TYR A 1 108 ? -14.735 -2.455 30.352 1.00 97.88 108 TYR A N 1
ATOM 789 C CA . TYR A 1 108 ? -13.787 -1.474 29.832 1.00 97.88 108 TYR A CA 1
ATOM 790 C C . TYR A 1 108 ? -14.421 -0.085 29.738 1.00 97.88 108 TYR A C 1
ATOM 792 O O . TYR A 1 108 ? -15.573 0.060 29.328 1.00 97.88 108 TYR A O 1
ATOM 800 N N . LEU A 1 109 ? -13.657 0.949 30.085 1.00 97.75 109 LEU A N 1
ATOM 801 C CA . LEU A 1 109 ? -13.996 2.347 29.834 1.00 97.75 109 LEU A CA 1
ATOM 802 C C . LEU A 1 109 ? -13.411 2.767 28.484 1.00 97.75 109 LEU A C 1
ATOM 804 O O . LEU A 1 109 ? -12.191 2.852 28.334 1.00 97.75 109 LEU A O 1
ATOM 808 N N . VAL A 1 110 ? -14.284 3.041 27.520 1.00 98.31 110 VAL A N 1
ATOM 809 C CA . VAL A 1 110 ? -13.936 3.525 26.184 1.00 98.31 110 VAL A CA 1
ATOM 810 C C . VAL A 1 110 ? -14.300 4.998 26.090 1.00 98.31 110 VAL A C 1
ATOM 812 O O . VAL A 1 110 ? -15.441 5.370 26.354 1.00 98.31 110 VAL A O 1
ATOM 815 N N . GLN A 1 111 ? -13.344 5.847 25.726 1.00 98.25 111 GLN A N 1
ATOM 816 C CA . GLN A 1 111 ? -13.558 7.292 25.610 1.00 98.25 111 GLN A CA 1
ATOM 817 C C . GLN A 1 111 ? -13.008 7.819 24.290 1.00 98.25 111 GLN A C 1
ATOM 819 O O . GLN A 1 111 ? -11.945 7.394 23.838 1.00 98.25 111 GLN A O 1
ATOM 824 N N . VAL A 1 112 ? -13.709 8.788 23.707 1.00 98.19 112 VAL A N 1
ATOM 825 C CA . VAL A 1 112 ? -13.195 9.641 22.634 1.00 98.19 112 VAL A CA 1
ATOM 826 C C . VAL A 1 112 ? -13.034 11.038 23.199 1.00 98.19 112 VAL A C 1
ATOM 828 O O . VAL A 1 112 ? -13.974 11.623 23.733 1.00 98.19 112 VAL A O 1
ATOM 831 N N . TRP A 1 113 ? -11.835 11.576 23.067 1.00 98.06 113 TRP A N 1
ATOM 832 C CA . TRP A 1 113 ? -11.464 12.908 23.502 1.00 98.06 113 TRP A CA 1
ATOM 833 C C . TRP A 1 113 ? -11.331 13.803 22.281 1.00 98.06 113 TRP A C 1
ATOM 835 O O . TRP A 1 113 ? -10.742 13.388 21.289 1.00 98.06 113 TRP A O 1
ATOM 845 N N . ARG A 1 114 ? -11.808 15.043 22.354 1.00 96.75 114 ARG A N 1
ATOM 846 C CA . ARG A 1 114 ? -11.668 16.045 21.289 1.00 96.75 114 ARG A CA 1
ATOM 847 C C . ARG A 1 114 ? -10.808 17.207 21.767 1.00 96.75 114 ARG A C 1
ATOM 849 O O . ARG A 1 114 ? -11.019 17.713 22.872 1.00 96.75 114 ARG A O 1
ATOM 856 N N . SER A 1 115 ? -9.888 17.666 20.922 1.00 95.81 115 SER A N 1
ATOM 857 C CA . SER A 1 115 ? -9.104 18.873 21.191 1.00 95.81 115 SER A CA 1
ATOM 858 C C . SER A 1 115 ? -9.995 20.121 21.237 1.00 95.81 115 SER A C 1
ATOM 860 O O . SER A 1 115 ? -10.936 20.282 20.455 1.00 95.81 115 SER A O 1
ATOM 862 N N . THR A 1 116 ? -9.703 21.018 22.176 1.00 95.44 116 THR A N 1
ATOM 863 C CA . THR A 1 116 ? -10.351 22.333 22.318 1.00 95.44 116 THR A CA 1
ATOM 864 C C . THR A 1 116 ? -9.440 23.500 21.952 1.00 95.44 116 THR A C 1
ATOM 866 O O . THR A 1 116 ? -9.836 24.652 22.117 1.00 95.44 116 THR A O 1
ATOM 869 N N . ALA A 1 117 ? -8.239 23.222 21.440 1.00 94.00 117 ALA A N 1
ATOM 870 C CA . ALA A 1 117 ? -7.315 24.252 20.986 1.00 94.00 117 ALA A CA 1
ATOM 871 C C . ALA A 1 117 ? -7.897 25.062 19.809 1.00 94.00 117 ALA A C 1
ATOM 873 O O . ALA A 1 117 ? -8.600 24.516 18.958 1.00 94.00 117 ALA A O 1
ATOM 874 N N . ASP A 1 118 ? -7.564 26.354 19.723 1.00 90.62 118 ASP A N 1
ATOM 875 C CA . ASP A 1 118 ? -8.089 27.265 18.688 1.00 90.62 118 ASP A CA 1
ATOM 876 C C . ASP A 1 118 ? -7.735 26.833 17.252 1.00 90.62 118 ASP A C 1
ATOM 878 O O . ASP A 1 118 ? -8.492 27.097 16.319 1.00 90.62 118 ASP A O 1
ATOM 882 N N . GLU A 1 119 ? -6.591 26.168 17.072 1.00 89.31 119 GLU A N 1
ATOM 883 C CA . GLU A 1 119 ? -6.118 25.658 15.776 1.00 89.31 119 GLU A CA 1
ATOM 884 C C . GLU A 1 119 ? -6.512 24.191 15.533 1.00 89.31 119 GLU A C 1
ATOM 886 O O . GLU A 1 119 ? -6.068 23.601 14.549 1.00 89.31 119 GLU A O 1
ATOM 891 N N . SER A 1 120 ? -7.336 23.603 16.411 1.00 88.75 120 SER A N 1
ATOM 892 C CA . SER A 1 120 ? -7.744 22.205 16.277 1.00 88.75 120 SER A CA 1
ATOM 893 C C . SER A 1 120 ? -8.622 21.968 15.052 1.00 88.75 120 SER A C 1
ATOM 895 O O . SER A 1 120 ? -9.515 22.746 14.701 1.00 88.75 120 SER A O 1
ATOM 897 N N . MET A 1 121 ? -8.366 20.841 14.411 1.00 89.19 121 MET A N 1
ATOM 898 C CA . MET A 1 121 ? -9.123 20.310 13.298 1.00 89.19 121 MET A CA 1
ATOM 899 C C . MET A 1 121 ? -10.113 19.255 13.797 1.00 89.19 121 MET A C 1
ATOM 901 O O . MET A 1 121 ? -9.990 18.707 14.890 1.00 89.19 121 MET A O 1
ATOM 905 N N . PHE A 1 122 ? -11.124 18.946 12.984 1.00 85.94 122 PHE A N 1
ATOM 906 C CA . PHE A 1 122 ? -12.194 18.018 13.377 1.00 85.94 122 PHE A CA 1
ATOM 907 C C . PHE A 1 122 ? -11.702 16.596 13.703 1.00 85.94 122 PHE A C 1
ATOM 909 O O . PHE A 1 122 ? -12.396 15.858 14.398 1.00 85.94 122 PHE A O 1
ATOM 916 N N . TYR A 1 123 ? -10.530 16.220 13.192 1.00 86.88 123 TYR A N 1
ATOM 917 C CA . TYR A 1 123 ? -9.892 14.923 13.397 1.00 86.88 123 TYR A CA 1
ATOM 918 C C . TYR A 1 123 ? -8.902 14.900 14.570 1.00 86.88 123 TYR A C 1
ATOM 920 O O . TYR A 1 123 ? -8.380 13.834 14.880 1.00 86.88 123 TYR A O 1
ATOM 928 N N . ASP A 1 124 ? -8.662 16.028 15.251 1.00 92.56 124 ASP A N 1
ATOM 929 C CA . ASP A 1 124 ? -7.807 16.086 16.444 1.00 92.56 124 ASP A CA 1
ATOM 930 C C . ASP A 1 124 ? -8.539 15.466 17.641 1.00 92.56 124 ASP A C 1
ATOM 932 O O . ASP A 1 124 ? -9.114 16.144 18.505 1.00 92.56 124 ASP A O 1
ATOM 936 N N . ARG A 1 125 ? -8.562 14.134 17.635 1.00 95.44 125 ARG A N 1
ATOM 937 C CA . ARG A 1 125 ? -9.239 13.276 18.599 1.00 95.44 125 ARG A CA 1
ATOM 938 C C . ARG A 1 125 ? -8.291 12.227 19.157 1.00 95.44 125 ARG A C 1
ATOM 940 O O . ARG A 1 125 ? -7.303 11.882 18.522 1.00 95.44 125 ARG A O 1
ATOM 947 N N . ILE A 1 126 ? -8.603 11.702 20.333 1.00 96.88 126 ILE A N 1
ATOM 948 C CA . ILE A 1 126 ? -7.898 10.563 20.923 1.00 96.88 126 ILE A CA 1
ATOM 949 C C . ILE A 1 126 ? -8.945 9.540 21.341 1.00 96.88 126 ILE A C 1
ATOM 951 O O . ILE A 1 126 ? -9.858 9.885 22.083 1.00 96.88 126 ILE A O 1
ATOM 955 N N . ALA A 1 127 ? -8.808 8.292 20.907 1.00 97.75 127 ALA A N 1
ATOM 956 C CA . ALA A 1 127 ? -9.602 7.182 21.421 1.00 97.75 127 ALA A CA 1
ATOM 957 C C . ALA A 1 127 ? -8.802 6.431 22.492 1.00 97.75 127 ALA A C 1
ATOM 959 O O . ALA A 1 127 ? -7.622 6.131 22.294 1.00 97.75 127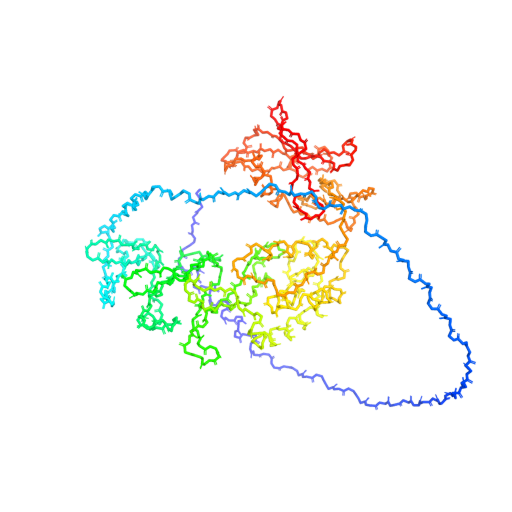 ALA A O 1
ATOM 960 N N . THR A 1 128 ? -9.429 6.121 23.626 1.00 98.06 128 THR A N 1
ATOM 961 C CA . THR A 1 128 ? -8.800 5.380 24.725 1.00 98.06 128 THR A CA 1
ATOM 962 C C . THR A 1 128 ? -9.648 4.211 25.193 1.00 98.06 128 THR A C 1
ATOM 964 O O . THR A 1 128 ? -10.866 4.343 25.268 1.00 98.06 128 THR A O 1
ATOM 967 N N . ILE A 1 129 ? -8.997 3.112 25.585 1.00 98.06 129 ILE A N 1
ATOM 968 C CA . ILE A 1 129 ? -9.617 1.972 26.279 1.00 98.06 129 ILE A CA 1
ATOM 969 C C . ILE A 1 129 ? -8.874 1.766 27.599 1.00 98.06 129 ILE A C 1
ATOM 971 O O . ILE A 1 129 ? -7.646 1.655 27.608 1.00 98.06 129 ILE A O 1
ATOM 975 N N . SER A 1 130 ? -9.608 1.720 28.708 1.00 96.50 130 SER A N 1
ATOM 976 C CA . SER A 1 130 ? -9.063 1.538 30.057 1.00 96.50 130 SER A CA 1
ATOM 977 C C . SER A 1 130 ? -9.800 0.435 30.817 1.00 96.50 130 SER A C 1
ATOM 979 O O . SER A 1 130 ? -10.989 0.224 30.593 1.00 96.50 130 SER A O 1
ATOM 981 N N . ALA A 1 131 ? -9.122 -0.234 31.746 1.00 95.38 131 ALA A N 1
ATOM 982 C CA . ALA A 1 131 ? -9.725 -1.158 32.711 1.00 95.38 131 ALA A CA 1
ATOM 983 C C . ALA A 1 131 ? -9.074 -0.949 34.081 1.00 95.38 131 ALA A C 1
ATOM 985 O O . ALA A 1 131 ? -7.878 -0.675 34.145 1.00 95.38 131 ALA A O 1
ATOM 986 N N . ASP A 1 132 ? -9.847 -1.042 35.166 1.00 91.81 132 ASP A N 1
ATOM 987 C CA . ASP A 1 132 ? -9.354 -0.848 36.542 1.00 91.81 132 ASP A CA 1
ATOM 988 C C . ASP A 1 132 ? -8.512 0.435 36.724 1.00 91.81 132 ASP A C 1
ATOM 990 O O . ASP A 1 132 ? -7.451 0.428 37.347 1.00 91.81 132 ASP A O 1
ATOM 994 N N . GLU A 1 133 ? -8.975 1.543 36.129 1.00 87.19 133 GLU A N 1
ATOM 995 C CA . GLU A 1 133 ? -8.300 2.857 36.105 1.00 87.19 133 GLU A CA 1
ATOM 996 C C . GLU A 1 133 ? -6.928 2.876 35.394 1.00 87.19 133 GLU A C 1
ATOM 998 O O . GLU A 1 133 ? -6.235 3.896 35.397 1.00 87.19 133 GLU A O 1
ATOM 1003 N N . GLN A 1 134 ? -6.538 1.783 34.734 1.00 91.62 134 GLN A N 1
ATOM 1004 C CA . GLN A 1 134 ? -5.338 1.708 33.908 1.00 91.62 134 GLN A CA 1
ATOM 1005 C C . GLN A 1 134 ? -5.674 1.942 32.439 1.00 91.62 134 GLN A C 1
ATOM 1007 O O . GLN A 1 134 ? -6.518 1.258 31.860 1.00 91.62 134 GLN A O 1
ATOM 1012 N N . LEU A 1 135 ? -4.967 2.889 31.824 1.00 94.38 135 LEU A N 1
ATOM 1013 C CA . LEU A 1 135 ? -5.032 3.138 30.389 1.00 94.38 135 LEU A CA 1
ATOM 1014 C C . LEU A 1 135 ? -4.314 2.009 29.636 1.00 94.38 135 LEU A C 1
ATOM 1016 O O . LEU A 1 135 ? -3.101 1.843 29.780 1.00 94.38 135 LEU A O 1
ATOM 1020 N N . LEU A 1 136 ? -5.063 1.246 28.838 1.00 95.31 136 LEU A N 1
ATOM 1021 C CA . LEU A 1 136 ? -4.553 0.100 28.078 1.00 95.31 136 LEU A CA 1
ATOM 1022 C C . LEU A 1 136 ? -4.231 0.482 26.630 1.00 95.31 136 LEU A C 1
ATOM 1024 O O . LEU A 1 136 ? -3.187 0.113 26.093 1.00 95.31 136 LEU A O 1
ATOM 1028 N N . VAL A 1 137 ? -5.122 1.245 25.995 1.00 96.81 137 VAL A N 1
ATOM 1029 C CA . VAL A 1 137 ? -5.018 1.652 24.589 1.00 96.81 137 VAL A CA 1
ATOM 1030 C C . VAL A 1 137 ? -5.192 3.156 24.485 1.00 96.81 137 VAL A C 1
ATOM 1032 O O . VAL A 1 137 ? -6.107 3.715 25.087 1.00 96.81 137 VAL A O 1
ATOM 1035 N N . ARG A 1 138 ? -4.355 3.783 23.658 1.00 96.38 138 ARG A N 1
ATOM 1036 C CA . ARG A 1 138 ? -4.478 5.170 23.215 1.00 96.38 138 ARG A CA 1
ATOM 1037 C C . ARG A 1 138 ? -4.179 5.227 21.727 1.00 96.38 138 ARG A C 1
ATOM 1039 O O . ARG A 1 138 ? -3.091 4.840 21.306 1.00 96.38 138 ARG A O 1
ATOM 1046 N N . ILE A 1 139 ? -5.138 5.716 20.954 1.00 95.50 139 ILE A N 1
ATOM 1047 C CA . ILE A 1 139 ? -5.020 5.889 19.509 1.00 95.50 139 ILE A CA 1
ATOM 1048 C C . ILE A 1 139 ? -5.272 7.358 19.181 1.00 95.50 139 ILE A C 1
ATOM 1050 O O . ILE A 1 139 ? -6.350 7.895 19.440 1.00 95.50 139 ILE A O 1
ATOM 1054 N N . GLU A 1 140 ? -4.251 8.005 18.627 1.00 94.56 140 GLU A N 1
ATOM 1055 C CA . GLU A 1 140 ? -4.342 9.372 18.120 1.00 94.56 140 GLU A CA 1
ATOM 1056 C C . GLU A 1 140 ? -5.209 9.419 16.857 1.00 94.56 140 GLU A C 1
ATOM 1058 O O . GLU A 1 140 ? -5.291 8.455 16.090 1.00 94.56 140 GLU A O 1
ATOM 1063 N N . PHE A 1 141 ? -5.850 10.564 16.648 1.00 94.19 141 PHE A N 1
ATOM 1064 C CA . PHE A 1 141 ? -6.776 10.834 15.549 1.00 94.19 141 PHE A CA 1
ATOM 1065 C C . PHE A 1 141 ? -7.945 9.844 15.450 1.00 94.19 141 PHE A C 1
ATOM 1067 O O . PHE A 1 141 ? -8.537 9.706 14.382 1.00 94.19 141 PHE A O 1
ATOM 1074 N N . GLY A 1 142 ? -8.252 9.142 16.547 1.00 94.88 142 GLY A N 1
ATOM 1075 C CA . GLY A 1 142 ? -9.193 8.026 16.584 1.00 94.88 142 GLY A CA 1
ATOM 1076 C C . GLY A 1 142 ? -10.616 8.429 16.963 1.00 94.88 142 GLY A C 1
ATOM 1077 O O . GLY A 1 142 ? -10.841 9.260 17.846 1.00 94.88 142 GLY A O 1
ATOM 1078 N N . THR A 1 143 ? -11.593 7.788 16.330 1.00 95.75 143 THR A N 1
ATOM 1079 C CA . THR A 1 143 ? -13.018 7.858 16.670 1.00 95.75 143 THR A CA 1
ATOM 1080 C C . THR A 1 143 ? -13.644 6.462 16.657 1.00 95.75 143 THR A C 1
ATOM 1082 O O . THR A 1 143 ? -13.035 5.525 16.150 1.00 95.75 143 THR A O 1
ATOM 1085 N N . LEU A 1 144 ? -14.835 6.300 17.243 1.00 97.38 144 LEU A N 1
ATOM 1086 C CA . LEU A 1 144 ? -15.505 4.998 17.292 1.00 97.38 144 LEU A CA 1
ATOM 1087 C C . LEU A 1 144 ? -16.220 4.701 15.972 1.00 97.38 144 LEU A C 1
ATOM 1089 O O . LEU A 1 144 ? -17.022 5.510 15.505 1.00 97.38 144 LEU A O 1
ATOM 1093 N N . GLY A 1 145 ? -15.958 3.519 15.419 1.00 96.94 145 GLY A N 1
ATOM 1094 C CA . GLY A 1 145 ? -16.649 2.992 14.247 1.00 96.94 145 GLY A CA 1
ATOM 1095 C C . GLY A 1 145 ? -18.085 2.572 14.569 1.00 96.94 145 GLY A C 1
ATOM 1096 O O . GLY A 1 145 ? -18.430 2.278 15.720 1.00 96.94 145 GLY A O 1
ATOM 1097 N N . GLN A 1 146 ? -18.928 2.521 13.536 1.00 95.12 146 GLN A N 1
ATOM 1098 C CA . GLN A 1 146 ? -20.384 2.366 13.661 1.00 95.12 146 GLN A CA 1
ATOM 1099 C C . GLN A 1 146 ? -20.834 1.100 14.413 1.00 95.12 146 GLN A C 1
ATOM 1101 O O . GLN A 1 146 ? -21.852 1.149 15.101 1.00 95.12 146 GLN A O 1
ATOM 1106 N N . LEU A 1 147 ? -20.105 -0.014 14.283 1.00 97.56 147 LEU A N 1
ATOM 1107 C CA . LEU A 1 147 ? -20.453 -1.300 14.908 1.00 97.56 147 LEU A CA 1
ATOM 1108 C C . LEU A 1 147 ? -19.784 -1.528 16.272 1.00 97.56 147 LEU A C 1
ATOM 1110 O O . LEU A 1 147 ? -19.846 -2.633 16.800 1.00 97.56 147 LEU A O 1
ATOM 1114 N N . THR A 1 148 ? -19.172 -0.503 16.870 1.00 98.00 148 THR A N 1
ATOM 1115 C CA . THR A 1 148 ? -18.695 -0.592 18.261 1.00 98.00 148 THR A CA 1
ATOM 1116 C C . THR A 1 148 ? -19.832 -1.055 19.182 1.00 98.00 148 THR A C 1
ATOM 1118 O O . THR A 1 148 ? -20.954 -0.573 19.041 1.00 98.00 148 THR A O 1
ATOM 1121 N N . GLU A 1 149 ? -19.533 -1.962 20.118 1.00 97.44 149 GLU A N 1
ATOM 1122 C CA . GLU A 1 149 ? -20.461 -2.716 20.990 1.00 97.44 149 GLU A CA 1
ATOM 1123 C C . GLU A 1 149 ? -21.165 -3.917 20.340 1.00 97.44 149 GLU A C 1
ATOM 1125 O O . GLU A 1 149 ? -21.883 -4.646 21.026 1.00 97.44 149 GLU A O 1
ATOM 1130 N N . THR A 1 150 ? -20.951 -4.158 19.047 1.00 97.94 150 THR A N 1
ATOM 1131 C CA . THR A 1 150 ? -21.434 -5.367 18.365 1.00 97.94 150 THR A CA 1
ATOM 1132 C C . THR A 1 150 ? -20.359 -6.445 18.426 1.00 97.94 150 THR A C 1
ATOM 1134 O O . THR A 1 150 ? -19.182 -6.134 18.288 1.00 97.94 150 THR A O 1
ATOM 1137 N N . ASP A 1 151 ? -20.764 -7.697 18.631 1.00 97.94 151 ASP A N 1
ATOM 1138 C CA . ASP A 1 151 ? -19.901 -8.865 18.431 1.00 97.94 151 ASP A CA 1
ATOM 1139 C C . ASP A 1 151 ? -19.770 -9.106 16.923 1.00 97.94 151 ASP A C 1
ATOM 1141 O O . ASP A 1 151 ? -20.667 -9.677 16.299 1.00 97.94 151 ASP A O 1
ATOM 1145 N N . ILE A 1 152 ? -18.713 -8.561 16.322 1.00 98.25 152 ILE A N 1
ATOM 1146 C CA . ILE A 1 152 ? -18.430 -8.697 14.889 1.00 98.25 152 ILE A CA 1
ATOM 1147 C C . ILE A 1 152 ? -17.520 -9.895 14.601 1.00 98.25 152 ILE A C 1
ATOM 1149 O O . ILE A 1 152 ? -17.365 -10.282 13.445 1.00 98.25 152 ILE A O 1
ATOM 1153 N N . THR A 1 153 ? -16.908 -10.471 15.636 1.00 97.50 153 THR A N 1
ATOM 1154 C CA . THR A 1 153 ? -16.001 -11.623 15.546 1.00 97.50 153 THR A CA 1
ATOM 1155 C C . THR A 1 153 ? -16.709 -12.965 15.765 1.00 97.50 153 THR A C 1
ATOM 1157 O O . THR A 1 153 ? -16.175 -14.010 15.390 1.00 97.50 153 THR A O 1
ATOM 1160 N N . GLY A 1 154 ? -17.914 -12.952 16.342 1.00 96.69 154 GLY A N 1
ATOM 1161 C CA . GLY A 1 154 ? -18.694 -14.140 16.690 1.00 96.69 154 GLY A CA 1
ATOM 1162 C C . GLY A 1 154 ? -18.169 -14.878 17.926 1.00 96.69 154 GLY A C 1
ATOM 1163 O O . GLY A 1 154 ? -18.537 -16.035 18.154 1.00 96.69 154 GLY A O 1
ATOM 1164 N N . GLU A 1 155 ? -17.295 -14.250 18.717 1.00 95.06 155 GLU A N 1
ATOM 1165 C CA . GLU A 1 155 ? -16.671 -14.860 19.899 1.00 95.06 155 GLU A CA 1
ATOM 1166 C C . GLU A 1 155 ? -17.503 -14.702 21.180 1.00 95.06 155 GLU A C 1
ATOM 1168 O O . GLU A 1 155 ? -17.167 -15.274 22.222 1.00 95.06 155 GLU A O 1
ATOM 1173 N N . GLY A 1 156 ? -18.633 -13.995 21.106 1.00 96.31 156 GLY A N 1
ATOM 1174 C CA . GLY A 1 156 ? -19.566 -13.791 22.209 1.00 96.31 156 GLY A CA 1
ATOM 1175 C C . GLY A 1 156 ? -19.267 -12.565 23.073 1.00 96.31 156 GLY A C 1
ATOM 1176 O O . GLY A 1 156 ? -19.939 -12.387 24.095 1.00 96.31 156 GLY A O 1
ATOM 1177 N N . ASN A 1 157 ? -18.301 -11.726 22.686 1.00 97.06 157 ASN A N 1
ATOM 1178 C CA . ASN A 1 157 ? -17.983 -10.466 23.360 1.00 97.06 157 ASN A CA 1
ATOM 1179 C C . ASN A 1 157 ? -18.234 -9.280 22.413 1.00 97.06 157 ASN A C 1
ATOM 1181 O O . ASN A 1 157 ? -18.141 -9.434 21.201 1.00 97.06 157 ASN A O 1
ATOM 1185 N N . PRO A 1 158 ? -18.557 -8.086 22.935 1.00 97.94 158 PRO A N 1
ATOM 1186 C CA . PRO A 1 158 ? -18.637 -6.892 22.102 1.00 97.94 158 PRO A CA 1
ATOM 1187 C C . PRO A 1 158 ? -17.247 -6.448 21.631 1.00 97.94 158 PRO A C 1
ATOM 1189 O O . PRO A 1 158 ? -16.285 -6.493 22.397 1.00 97.94 158 PRO A O 1
ATOM 1192 N N . ASP A 1 159 ? -17.171 -5.906 20.420 1.00 98.50 159 ASP A N 1
ATOM 1193 C CA . ASP A 1 159 ? -15.946 -5.337 19.864 1.00 98.50 159 ASP A CA 1
ATOM 1194 C C . ASP A 1 159 ? -15.933 -3.801 19.930 1.00 98.50 159 ASP A C 1
ATOM 1196 O O . ASP A 1 159 ? -16.968 -3.124 19.924 1.00 98.50 159 ASP A O 1
ATOM 1200 N N . VAL A 1 160 ? -14.733 -3.222 19.950 1.00 98.50 160 VAL A N 1
ATOM 1201 C CA . VAL A 1 160 ? -14.496 -1.782 19.786 1.00 98.50 160 VAL A CA 1
ATOM 1202 C C . VAL A 1 160 ? -13.749 -1.547 18.491 1.00 98.50 160 VAL A C 1
ATOM 1204 O O . VAL A 1 160 ? -12.627 -2.020 18.322 1.00 98.50 160 VAL A O 1
ATOM 1207 N N . ILE A 1 161 ? -14.352 -0.759 17.604 1.00 98.56 161 ILE A N 1
ATOM 1208 C CA . ILE A 1 161 ? -13.755 -0.358 16.333 1.00 98.56 161 ILE A CA 1
ATOM 1209 C C . ILE A 1 161 ? -13.268 1.075 16.486 1.00 98.56 161 ILE A C 1
ATOM 1211 O O . ILE A 1 161 ? -14.048 1.964 16.826 1.00 98.56 161 ILE A O 1
ATOM 1215 N N . ILE A 1 162 ? -11.989 1.309 16.216 1.00 98.06 162 ILE A N 1
ATOM 1216 C CA . ILE A 1 162 ? -11.391 2.639 16.206 1.00 98.06 162 ILE A CA 1
ATOM 1217 C C . ILE A 1 162 ? -10.942 2.945 14.783 1.00 98.06 162 ILE A C 1
ATOM 1219 O O . ILE A 1 162 ? -10.074 2.272 14.229 1.00 98.06 162 ILE A O 1
ATOM 1223 N N . GLU A 1 163 ? -11.551 3.968 14.198 1.00 96.69 163 GLU A N 1
ATOM 1224 C CA . GLU A 1 163 ? -11.193 4.517 12.895 1.00 96.69 163 GLU A CA 1
ATOM 1225 C C . GLU A 1 163 ? -10.355 5.773 13.122 1.00 96.69 163 GLU A C 1
ATOM 1227 O O . GLU A 1 163 ? -10.794 6.686 13.829 1.00 96.69 163 GLU A O 1
ATOM 1232 N N . SER A 1 164 ? -9.165 5.838 12.528 1.00 94.38 164 SER A N 1
ATOM 1233 C CA . SER A 1 164 ? -8.318 7.028 12.601 1.00 94.38 164 SER A CA 1
ATOM 1234 C C . SER A 1 164 ? -8.107 7.670 11.246 1.00 94.38 164 SER A C 1
ATOM 1236 O O . SER A 1 164 ? -7.990 6.995 10.225 1.00 94.38 164 SER A O 1
ATOM 1238 N N . TYR A 1 165 ? -8.014 8.997 11.259 1.00 90.38 165 TYR A N 1
ATOM 1239 C CA . TYR A 1 165 ? -7.688 9.805 10.091 1.00 90.38 165 TYR A CA 1
ATOM 1240 C C . TYR A 1 165 ? -6.808 10.982 10.509 1.00 90.38 165 TYR A C 1
ATOM 1242 O O . TYR A 1 165 ? -7.276 11.920 11.145 1.00 90.38 165 TYR A O 1
ATOM 1250 N N . SER A 1 166 ? -5.532 10.965 10.126 1.00 81.94 166 SER A N 1
ATOM 1251 C CA . SER A 1 166 ? -4.566 11.988 10.554 1.00 81.94 166 SER A CA 1
ATOM 1252 C C . SER A 1 166 ? -4.642 13.323 9.792 1.00 81.94 166 SER A C 1
ATOM 1254 O O . SER A 1 166 ? -3.825 14.209 10.039 1.00 81.94 166 SER A O 1
ATOM 1256 N N . GLY A 1 167 ? -5.599 13.502 8.867 1.00 74.81 167 GLY A N 1
ATOM 1257 C CA . GLY A 1 167 ? -5.817 14.782 8.175 1.00 74.81 167 GLY A CA 1
ATOM 1258 C C . GLY A 1 167 ? -5.121 14.959 6.817 1.00 74.81 167 GLY A C 1
ATOM 1259 O O . GLY A 1 167 ? -5.165 16.057 6.258 1.00 74.81 167 GLY A O 1
ATOM 1260 N N . GLY A 1 168 ? -4.468 13.923 6.282 1.00 75.00 168 GLY A N 1
ATOM 1261 C CA . GLY A 1 168 ? -3.786 13.968 4.982 1.00 75.00 168 GLY A CA 1
ATOM 1262 C C . GLY A 1 168 ? -4.743 14.037 3.781 1.00 75.00 168 GLY A C 1
ATOM 1263 O O . GLY A 1 168 ? -5.821 13.464 3.797 1.00 75.00 168 GLY A O 1
ATOM 1264 N N . ALA A 1 169 ? -4.348 14.718 2.697 1.00 61.38 169 ALA A N 1
ATOM 1265 C CA . ALA A 1 169 ? -5.176 14.810 1.482 1.00 61.38 169 ALA A CA 1
ATOM 1266 C C . ALA A 1 169 ? -5.282 13.482 0.698 1.00 61.38 169 ALA A C 1
ATOM 1268 O O . ALA A 1 169 ? -6.265 13.273 -0.007 1.00 61.38 169 ALA A O 1
ATOM 1269 N N . HIS A 1 170 ? -4.266 12.619 0.818 1.00 57.66 170 HIS A N 1
ATOM 1270 C CA . HIS A 1 170 ? -4.116 11.333 0.120 1.00 57.66 170 HIS A CA 1
ATOM 1271 C C . HIS A 1 170 ? -3.392 10.306 1.018 1.00 57.66 170 HIS A C 1
ATOM 1273 O O . HIS A 1 170 ? -2.361 9.746 0.654 1.00 57.66 170 HIS A O 1
ATOM 1279 N N . CYS A 1 171 ? -3.899 10.168 2.245 1.00 70.25 171 CYS A N 1
ATOM 1280 C CA . CYS A 1 171 ? -3.666 9.144 3.276 1.00 70.25 171 CYS A CA 1
ATOM 1281 C C . CYS A 1 171 ? -4.503 9.610 4.496 1.00 70.25 171 CYS A C 1
ATOM 1283 O O . CYS A 1 171 ? -5.121 10.668 4.443 1.00 70.25 171 CYS A O 1
ATOM 1285 N N . CYS A 1 172 ? -4.604 8.978 5.655 1.00 80.38 172 CYS A N 1
ATOM 1286 C CA . CYS A 1 172 ? -3.906 7.872 6.291 1.00 80.38 172 CYS A CA 1
ATOM 1287 C C . CYS A 1 172 ? -4.975 7.233 7.182 1.00 80.38 172 CYS A C 1
ATOM 1289 O O . CYS A 1 172 ? -5.007 7.448 8.396 1.00 80.38 172 CYS A O 1
ATOM 1291 N N . PHE A 1 173 ? -5.936 6.580 6.544 1.00 91.31 173 PHE A N 1
ATOM 1292 C CA . PHE A 1 173 ? -6.982 5.880 7.257 1.00 91.31 173 PHE A CA 1
ATOM 1293 C C . PHE A 1 173 ? -6.382 4.626 7.874 1.00 91.31 173 PHE A C 1
ATOM 1295 O O . PHE A 1 173 ? -5.635 3.897 7.217 1.00 91.31 173 PHE A O 1
ATOM 1302 N N . THR A 1 174 ? -6.693 4.400 9.142 1.00 93.75 174 THR A N 1
ATOM 1303 C CA . THR A 1 174 ? -6.428 3.130 9.811 1.00 93.75 174 THR A CA 1
ATOM 1304 C C . THR A 1 174 ? -7.683 2.674 10.525 1.00 93.75 174 THR A C 1
ATOM 1306 O O . THR A 1 174 ? -8.434 3.487 11.064 1.00 93.75 174 THR A O 1
ATOM 1309 N N . THR A 1 175 ? -7.877 1.366 10.577 1.00 96.88 175 THR A N 1
ATOM 1310 C CA . THR A 1 175 ? -8.894 0.727 11.395 1.00 96.88 175 THR A CA 1
ATOM 1311 C C . THR A 1 175 ? -8.200 -0.231 12.348 1.00 96.88 175 THR A C 1
ATOM 1313 O O . THR A 1 175 ? -7.451 -1.117 11.930 1.00 96.88 175 THR A O 1
ATOM 1316 N N . THR A 1 176 ? -8.466 -0.059 13.635 1.00 97.75 176 THR A N 1
ATOM 1317 C CA . THR A 1 176 ? -8.021 -0.970 14.685 1.00 97.75 176 THR A CA 1
ATOM 1318 C C . THR A 1 176 ? -9.249 -1.522 15.396 1.00 97.75 176 THR A C 1
ATOM 1320 O O . THR A 1 176 ? -10.158 -0.762 15.726 1.00 97.75 176 THR A O 1
ATOM 1323 N N . VAL A 1 177 ? -9.286 -2.830 15.646 1.00 98.56 177 VAL A N 1
ATOM 1324 C CA . VAL A 1 177 ? -10.391 -3.477 16.370 1.00 98.56 177 VAL A CA 1
ATOM 1325 C C . VAL A 1 177 ? -9.869 -4.217 17.584 1.00 98.56 177 VAL A C 1
ATOM 1327 O O . VAL A 1 177 ? -8.846 -4.904 17.504 1.00 98.56 177 VAL A O 1
ATOM 1330 N N . TYR A 1 178 ? -10.597 -4.088 18.688 1.00 98.50 178 TYR A N 1
ATOM 1331 C CA . TYR A 1 178 ? -10.360 -4.829 19.915 1.00 98.50 178 TYR A CA 1
ATOM 1332 C C . TYR A 1 178 ? -11.593 -5.644 20.312 1.00 98.50 178 TYR A C 1
ATOM 1334 O O . TYR A 1 178 ? -12.661 -5.061 20.478 1.00 98.50 178 TYR A O 1
ATOM 1342 N N . ASP A 1 179 ? -11.406 -6.944 20.538 1.00 98.00 179 ASP A N 1
ATOM 1343 C CA . ASP A 1 179 ? -12.363 -7.799 21.250 1.00 98.00 179 ASP A CA 1
ATOM 1344 C C . ASP A 1 179 ? -12.306 -7.470 22.750 1.00 98.00 179 ASP A C 1
ATOM 1346 O O . ASP A 1 179 ? -11.217 -7.364 23.339 1.00 98.00 179 ASP A O 1
ATOM 1350 N N . LEU A 1 180 ? -13.479 -7.273 23.363 1.00 96.81 180 LEU A N 1
ATOM 1351 C CA . LEU A 1 180 ? -13.627 -6.963 24.788 1.00 96.81 180 LEU A CA 1
ATOM 1352 C C . LEU A 1 180 ? -14.019 -8.191 25.623 1.00 96.81 180 LEU A C 1
ATOM 1354 O O . LEU A 1 180 ? -14.929 -8.126 26.457 1.00 96.81 180 LEU A O 1
ATOM 1358 N N . GLY A 1 181 ? -13.345 -9.320 25.413 1.00 92.62 181 GLY A N 1
ATOM 1359 C CA . GLY A 1 181 ? -13.458 -10.491 26.273 1.00 92.62 181 GLY A CA 1
ATOM 1360 C C . GLY A 1 181 ? -12.820 -10.302 27.654 1.00 92.62 181 GLY A C 1
ATOM 1361 O O . GLY A 1 181 ? -12.588 -9.200 28.143 1.00 92.62 181 GLY A O 1
ATOM 1362 N N . THR A 1 182 ? -12.494 -11.415 28.321 1.00 89.94 182 THR A N 1
ATOM 1363 C CA . THR A 1 182 ? -11.824 -11.369 29.644 1.00 89.94 182 THR A CA 1
ATOM 1364 C C . THR A 1 182 ? -10.455 -10.681 29.616 1.00 89.94 182 THR A C 1
ATOM 1366 O O . THR A 1 182 ? -9.965 -10.235 30.654 1.00 89.94 182 THR A O 1
ATOM 1369 N N . GLN A 1 183 ? -9.830 -10.632 28.440 1.00 92.06 183 GLN A N 1
ATOM 1370 C CA . GLN A 1 183 ? -8.616 -9.884 28.161 1.00 92.06 183 GLN A CA 1
ATOM 1371 C C . GLN A 1 183 ? -8.838 -9.087 26.882 1.00 92.06 183 GLN A C 1
ATOM 1373 O O . GLN A 1 183 ? -9.343 -9.626 25.899 1.00 92.06 183 GLN A O 1
ATOM 1378 N N . LEU A 1 184 ? -8.404 -7.829 26.897 1.00 96.19 184 LEU A N 1
ATOM 1379 C CA . LEU A 1 184 ? -8.485 -6.945 25.746 1.00 96.19 184 LEU A CA 1
ATOM 1380 C C . LEU A 1 184 ? -7.563 -7.468 24.643 1.00 96.19 184 LEU A C 1
ATOM 1382 O O . LEU A 1 184 ? -6.342 -7.471 24.820 1.00 96.19 184 LEU A O 1
ATOM 1386 N N . THR A 1 185 ? -8.130 -7.872 23.510 1.00 96.88 185 THR A N 1
ATOM 1387 C CA . THR A 1 185 ? -7.364 -8.490 22.419 1.00 96.88 185 THR A CA 1
ATOM 1388 C C . THR A 1 185 ? -7.490 -7.660 21.154 1.00 96.88 185 THR A C 1
ATOM 1390 O O . THR A 1 185 ? -8.589 -7.427 20.669 1.00 96.88 185 THR A O 1
ATOM 1393 N N . LYS A 1 186 ? -6.364 -7.206 20.590 1.00 98.06 186 LYS A N 1
ATOM 1394 C CA . LYS A 1 186 ? -6.365 -6.529 19.286 1.00 98.06 186 LYS A CA 1
ATOM 1395 C C . LYS A 1 186 ? -6.550 -7.570 18.183 1.00 98.06 186 LYS A C 1
ATOM 1397 O O . LYS A 1 186 ? -5.670 -8.407 17.998 1.00 98.06 186 LYS A O 1
ATOM 1402 N N . VAL A 1 187 ? -7.661 -7.499 17.458 1.00 98.06 187 VAL A N 1
ATOM 1403 C CA . VAL A 1 187 ? -8.040 -8.484 16.429 1.00 98.06 187 VAL A CA 1
ATOM 1404 C C . VAL A 1 187 ? -7.867 -7.967 15.000 1.00 98.06 187 VAL A C 1
ATOM 1406 O O . VAL A 1 187 ? -7.734 -8.768 14.078 1.00 98.06 187 VAL A O 1
ATOM 1409 N N . LEU A 1 188 ? -7.800 -6.648 14.801 1.00 97.94 188 LEU A N 1
ATOM 1410 C CA . LEU A 1 188 ? -7.443 -6.020 13.524 1.00 97.94 188 LEU A CA 1
ATOM 1411 C C . LEU A 1 188 ? -6.551 -4.805 13.775 1.00 97.94 188 LEU A C 1
ATOM 1413 O O . LEU A 1 188 ? -6.784 -4.046 14.715 1.00 97.94 188 LEU A O 1
ATOM 1417 N N . ASP A 1 189 ? -5.560 -4.609 12.910 1.00 95.69 189 ASP A N 1
ATOM 1418 C CA . ASP A 1 189 ? -4.745 -3.397 12.857 1.00 95.69 189 ASP A CA 1
ATOM 1419 C C . ASP A 1 189 ? -4.266 -3.172 11.422 1.00 95.69 189 ASP A C 1
ATOM 1421 O O . ASP A 1 189 ? -3.395 -3.892 10.927 1.00 95.69 189 ASP A O 1
ATOM 1425 N N . THR A 1 190 ? -4.880 -2.228 10.712 1.00 94.06 190 THR A N 1
ATOM 1426 C CA . THR A 1 190 ? -4.521 -1.969 9.315 1.00 94.06 190 THR A CA 1
ATOM 1427 C C . THR A 1 190 ? -3.331 -1.012 9.217 1.00 94.06 190 THR A C 1
ATOM 1429 O O . THR A 1 190 ? -3.285 -0.026 9.958 1.00 94.06 190 THR A O 1
ATOM 1432 N N . PRO A 1 191 ? -2.415 -1.193 8.247 1.00 89.75 191 PRO A N 1
ATOM 1433 C CA . PRO A 1 191 ? -1.462 -0.142 7.909 1.00 89.75 191 PRO A CA 1
ATOM 1434 C C . PRO A 1 191 ? -2.193 1.141 7.467 1.00 89.75 191 PRO A C 1
ATOM 1436 O O . PRO A 1 191 ? -3.307 1.054 6.944 1.00 89.75 191 PRO A O 1
ATOM 1439 N N . PRO A 1 192 ? -1.573 2.326 7.623 1.00 89.12 192 PRO A N 1
ATOM 1440 C CA . PRO A 1 192 ? -2.092 3.559 7.042 1.00 89.12 192 PRO A CA 1
ATOM 1441 C C . PRO A 1 192 ? -2.308 3.417 5.536 1.00 89.12 192 PRO A C 1
ATOM 1443 O O . PRO A 1 192 ? -1.406 2.979 4.820 1.00 89.12 192 PRO A O 1
ATOM 1446 N N . SER A 1 193 ? -3.486 3.816 5.065 1.00 90.00 193 SER A N 1
ATOM 1447 C CA . SER A 1 193 ? -3.871 3.703 3.657 1.00 90.00 193 SER A CA 1
ATOM 1448 C C . SER A 1 193 ? -4.638 4.939 3.175 1.00 90.00 193 SER A C 1
ATOM 1450 O O . SER A 1 193 ? -5.133 5.751 3.964 1.00 90.00 193 SER A O 1
ATOM 1452 N N . ASN A 1 194 ? -4.752 5.091 1.859 1.00 90.56 194 ASN A N 1
ATOM 1453 C CA . ASN A 1 194 ? -5.750 5.945 1.221 1.00 90.56 194 ASN A CA 1
ATOM 1454 C C . ASN A 1 194 ? -7.181 5.401 1.349 1.00 90.56 194 ASN A C 1
ATOM 1456 O O . ASN A 1 194 ? -8.144 6.126 1.093 1.00 90.56 194 ASN A O 1
ATOM 1460 N N . CYS A 1 195 ? -7.315 4.140 1.747 1.00 89.81 195 CYS A N 1
ATOM 1461 C CA . CYS A 1 195 ? -8.569 3.428 1.883 1.00 89.81 195 CYS A CA 1
ATOM 1462 C C . CYS A 1 195 ? -9.029 3.411 3.342 1.00 89.81 195 CYS A C 1
ATOM 1464 O O . CYS A 1 195 ? -8.338 2.890 4.216 1.00 89.81 195 CYS A O 1
ATOM 1466 N N . GLY A 1 196 ? -10.225 3.942 3.603 1.00 90.44 196 GLY A N 1
ATOM 1467 C CA . GLY A 1 196 ? -10.981 3.550 4.792 1.00 90.44 196 GLY A CA 1
ATOM 1468 C C . GLY A 1 196 ? -11.498 2.117 4.652 1.00 90.44 196 GLY A C 1
ATOM 1469 O O . GLY A 1 196 ? -11.400 1.512 3.584 1.00 90.44 196 GLY A O 1
ATOM 1470 N N . GLY A 1 197 ? -12.097 1.589 5.713 1.00 93.69 197 GLY A N 1
ATOM 1471 C CA . GLY A 1 197 ? -12.724 0.275 5.677 1.00 93.69 197 GLY A CA 1
ATOM 1472 C C . GLY A 1 197 ? -14.120 0.277 6.274 1.00 93.69 197 GLY A C 1
ATOM 1473 O O . GLY A 1 197 ? -14.571 1.266 6.848 1.00 93.69 197 GLY A O 1
ATOM 1474 N N . ARG A 1 198 ? -14.815 -0.844 6.112 1.00 96.31 198 ARG A N 1
ATOM 1475 C CA . ARG A 1 198 ? -16.117 -1.097 6.732 1.00 96.31 198 ARG A CA 1
ATOM 1476 C C . ARG A 1 198 ? -16.254 -2.569 7.087 1.00 96.31 198 ARG A C 1
ATOM 1478 O O . ARG A 1 198 ? -15.552 -3.404 6.525 1.00 96.31 198 ARG A O 1
ATOM 1485 N N . PHE A 1 199 ? -17.212 -2.865 7.951 1.00 98.38 199 PHE A N 1
ATOM 1486 C CA . PHE A 1 199 ? -17.574 -4.227 8.317 1.00 98.38 199 PHE A CA 1
ATOM 1487 C C . PHE A 1 199 ? -18.925 -4.601 7.717 1.00 98.38 199 PHE A C 1
ATOM 1489 O O . PHE A 1 199 ? -19.872 -3.813 7.781 1.00 98.38 199 PHE A O 1
ATOM 1496 N N . GLU A 1 200 ? -19.008 -5.793 7.139 1.00 98.06 200 GLU A N 1
ATOM 1497 C CA . GLU A 1 200 ? -20.219 -6.351 6.538 1.00 98.06 200 GLU A CA 1
ATOM 1498 C C . GLU A 1 200 ? -20.187 -7.873 6.713 1.00 98.06 200 GLU A C 1
ATOM 1500 O O . GLU A 1 200 ? -19.166 -8.485 6.434 1.00 98.06 200 GLU A O 1
ATOM 1505 N N . ASP A 1 201 ? -21.278 -8.475 7.184 1.00 97.69 201 ASP A N 1
ATOM 1506 C CA . ASP A 1 201 ? -21.454 -9.934 7.201 1.00 97.69 201 ASP A CA 1
ATOM 1507 C C . ASP A 1 201 ? -21.839 -10.374 5.782 1.00 97.69 201 ASP A C 1
ATOM 1509 O O . ASP A 1 201 ? -23.014 -10.352 5.397 1.00 97.69 201 ASP A O 1
ATOM 1513 N N . VAL A 1 202 ? -20.824 -10.622 4.949 1.00 97.62 202 VAL A N 1
ATOM 1514 C CA . VAL A 1 202 ? -20.993 -10.769 3.497 1.00 97.62 202 VAL A CA 1
ATOM 1515 C C . VAL A 1 202 ? -21.638 -12.107 3.159 1.00 97.62 202 VAL A C 1
ATOM 1517 O O . VAL A 1 202 ? -22.421 -12.193 2.208 1.00 97.62 202 VAL A O 1
ATOM 1520 N N . ASP A 1 203 ? -21.305 -13.158 3.905 1.00 96.94 203 ASP A N 1
ATOM 1521 C CA . ASP A 1 203 ? -21.823 -14.507 3.678 1.00 96.94 203 ASP A CA 1
ATOM 1522 C C . ASP A 1 203 ? -22.899 -14.960 4.679 1.00 96.94 203 ASP A C 1
ATOM 1524 O O . ASP A 1 203 ? -23.412 -16.079 4.555 1.00 96.94 203 ASP A O 1
ATOM 1528 N N . ALA A 1 204 ? -23.355 -14.048 5.542 1.00 97.25 204 ALA A N 1
ATOM 1529 C CA . ALA A 1 204 ? -24.449 -14.233 6.491 1.00 97.25 204 ALA A CA 1
ATOM 1530 C C . ALA A 1 204 ? -24.183 -15.350 7.516 1.00 97.25 204 ALA A C 1
ATOM 1532 O O . ALA A 1 204 ? -25.117 -16.063 7.913 1.00 97.25 204 ALA A O 1
ATOM 1533 N N . ASP A 1 205 ? -22.922 -15.530 7.919 1.00 96.69 205 ASP A N 1
ATOM 1534 C CA . ASP A 1 205 ? -22.514 -16.518 8.922 1.00 96.69 205 ASP A CA 1
ATOM 1535 C C . ASP A 1 205 ? -22.502 -15.962 10.361 1.00 96.69 205 ASP A C 1
ATOM 1537 O O . ASP A 1 205 ? -22.379 -16.730 11.323 1.00 96.69 205 ASP A O 1
ATOM 1541 N N . GLY A 1 206 ? -22.764 -14.659 10.513 1.00 96.25 206 GLY A N 1
ATOM 1542 C CA . GLY A 1 206 ? -22.801 -13.951 11.790 1.00 96.25 206 GLY A CA 1
ATOM 1543 C C . GLY A 1 206 ? -21.449 -13.394 12.234 1.00 96.25 206 GLY A C 1
ATOM 1544 O O . GLY A 1 206 ? -21.400 -12.737 13.274 1.00 96.25 206 GLY A O 1
ATOM 1545 N N . VAL A 1 207 ? -20.382 -13.624 11.466 1.00 98.06 207 VAL A N 1
ATOM 1546 C CA . VAL A 1 207 ? -19.069 -12.992 11.613 1.00 98.06 207 VAL A CA 1
ATOM 1547 C C . VAL A 1 207 ? -18.915 -11.973 10.489 1.00 98.06 207 VAL A C 1
ATOM 1549 O O . VAL A 1 207 ? -19.242 -12.236 9.342 1.00 98.06 207 VAL A O 1
ATOM 1552 N N . TYR A 1 208 ? -18.448 -10.769 10.806 1.00 98.69 208 TYR A N 1
ATOM 1553 C CA . TYR A 1 208 ? -18.335 -9.716 9.802 1.00 98.69 208 TYR A CA 1
ATOM 1554 C C . TYR A 1 208 ? -16.979 -9.801 9.106 1.00 98.69 208 TYR A C 1
ATOM 1556 O O . TYR A 1 208 ? -15.932 -9.902 9.747 1.00 98.69 208 TYR A O 1
ATOM 1564 N N . GLU A 1 209 ? -16.973 -9.648 7.789 1.00 98.62 209 GLU A N 1
ATOM 1565 C CA . GLU A 1 209 ? -15.764 -9.366 7.032 1.00 98.62 209 GLU A CA 1
ATOM 1566 C C . GLU A 1 209 ? -15.397 -7.887 7.136 1.00 98.62 209 GLU A C 1
ATOM 1568 O O . GLU A 1 209 ? -16.255 -7.003 7.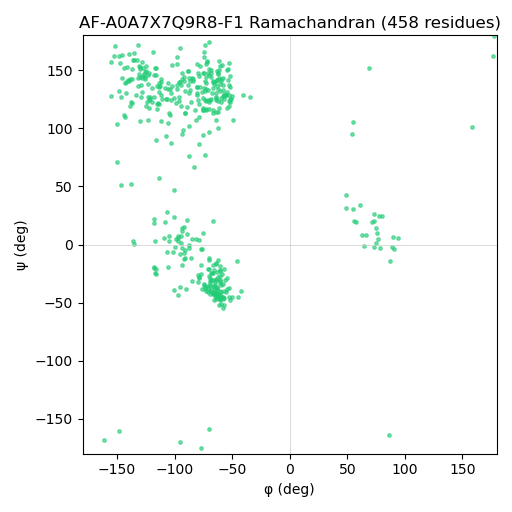178 1.00 98.62 209 GLU A O 1
ATOM 1573 N N . PHE A 1 210 ? -14.097 -7.602 7.100 1.00 98.44 210 PHE A N 1
ATOM 1574 C CA . PHE A 1 210 ? -13.584 -6.252 6.912 1.00 98.44 210 PHE A CA 1
ATOM 1575 C C . PHE A 1 210 ? -13.282 -6.009 5.431 1.00 98.44 210 PHE A C 1
ATOM 1577 O O . PHE A 1 210 ? -12.439 -6.684 4.835 1.00 98.44 210 PHE A O 1
ATOM 1584 N N . LEU A 1 211 ? -13.960 -5.022 4.848 1.00 97.81 211 LEU A N 1
ATOM 1585 C CA . LEU A 1 211 ? -13.840 -4.626 3.450 1.00 97.81 211 LEU A CA 1
ATOM 1586 C C . LEU A 1 211 ? -13.095 -3.296 3.359 1.00 97.81 211 LEU A C 1
ATOM 1588 O O . LEU A 1 211 ? -13.515 -2.304 3.956 1.00 97.81 211 LEU A O 1
ATOM 1592 N N . SER A 1 212 ? -12.016 -3.268 2.580 1.00 96.25 212 SER A N 1
ATOM 1593 C CA . SER A 1 212 ? -11.173 -2.086 2.351 1.00 96.25 212 SER A CA 1
ATOM 1594 C C . SER A 1 212 ? -10.588 -2.124 0.929 1.00 96.25 212 SER A C 1
ATOM 1596 O O . SER A 1 212 ? -11.097 -2.841 0.062 1.00 96.25 212 SER A O 1
ATOM 1598 N N . CYS A 1 213 ? -9.513 -1.384 0.670 1.00 95.31 213 CYS A N 1
ATOM 1599 C CA . CYS A 1 213 ? -8.660 -1.577 -0.494 1.00 95.31 213 CYS A CA 1
ATOM 1600 C C . CYS A 1 213 ? -7.167 -1.589 -0.145 1.00 95.31 213 CYS A C 1
ATOM 1602 O O . CYS A 1 213 ? -6.750 -1.096 0.900 1.00 95.31 213 CYS A O 1
ATOM 1604 N N . ASP A 1 214 ? -6.373 -2.176 -1.041 1.00 94.81 214 ASP A N 1
ATOM 1605 C CA . ASP A 1 214 ? -4.920 -2.091 -1.038 1.00 94.81 214 ASP A CA 1
ATOM 1606 C C . ASP A 1 214 ? -4.468 -1.131 -2.145 1.00 94.81 214 ASP A C 1
ATOM 1608 O O . ASP A 1 214 ? -4.645 -1.383 -3.339 1.00 94.81 214 ASP A O 1
ATOM 1612 N N . ASP A 1 215 ? -3.905 -0.007 -1.722 1.00 93.56 215 ASP A N 1
ATOM 1613 C CA . ASP A 1 215 ? -3.442 1.114 -2.535 1.00 93.56 215 ASP A CA 1
ATOM 1614 C C . ASP A 1 215 ? -1.919 1.098 -2.737 1.00 93.56 215 ASP A C 1
ATOM 1616 O O . ASP A 1 215 ? -1.311 2.133 -2.996 1.00 93.56 215 ASP A O 1
ATOM 1620 N N . LEU A 1 216 ? -1.278 -0.071 -2.614 1.00 91.44 216 LEU A N 1
ATOM 1621 C CA . LEU A 1 216 ? 0.186 -0.208 -2.598 1.00 91.44 216 LEU A CA 1
ATOM 1622 C C . LEU A 1 216 ? 0.911 0.367 -3.830 1.00 91.44 216 LEU A C 1
ATOM 1624 O O . LEU A 1 216 ? 2.103 0.653 -3.757 1.00 91.44 216 LEU A O 1
ATOM 1628 N N . PHE A 1 217 ? 0.206 0.527 -4.953 1.00 93.31 217 PHE A N 1
ATOM 1629 C CA . PHE A 1 217 ? 0.733 1.090 -6.199 1.00 93.31 217 PHE A CA 1
ATOM 1630 C C . PHE A 1 217 ? 0.415 2.582 -6.376 1.00 93.31 217 PHE A C 1
ATOM 1632 O O . PHE A 1 217 ? 0.689 3.139 -7.443 1.00 93.31 217 PHE A O 1
ATOM 1639 N N . ALA A 1 218 ? -0.155 3.241 -5.361 1.00 92.56 218 ALA A N 1
ATOM 1640 C CA . ALA A 1 218 ? -0.402 4.677 -5.373 1.00 92.56 218 ALA A CA 1
ATOM 1641 C C . ALA A 1 218 ? 0.878 5.443 -5.727 1.00 92.56 218 ALA A C 1
ATOM 1643 O O . ALA A 1 218 ? 1.912 5.279 -5.082 1.00 92.56 218 ALA A O 1
ATOM 1644 N N . TYR A 1 219 ? 0.796 6.285 -6.761 1.00 89.75 219 TYR A N 1
ATOM 1645 C CA . TYR A 1 219 ? 1.903 7.078 -7.309 1.00 89.75 219 TYR A CA 1
ATOM 1646 C C . TYR A 1 219 ? 3.059 6.289 -7.936 1.00 89.75 219 TYR A C 1
ATOM 1648 O O . TYR A 1 219 ? 3.988 6.917 -8.442 1.00 89.75 219 TYR A O 1
ATOM 1656 N N . LEU A 1 220 ? 3.032 4.949 -7.939 1.00 90.81 220 LEU A N 1
ATOM 1657 C CA . LEU A 1 220 ? 4.195 4.186 -8.390 1.00 90.81 220 LEU A CA 1
ATOM 1658 C C . LEU A 1 220 ? 4.399 4.291 -9.900 1.00 90.81 220 LEU A C 1
ATOM 1660 O O . LEU A 1 220 ? 5.532 4.428 -10.346 1.00 90.81 220 LEU A O 1
ATOM 1664 N N . TYR A 1 221 ? 3.320 4.237 -10.684 1.00 92.50 221 TYR A N 1
ATOM 1665 C CA . TYR A 1 221 ? 3.396 4.230 -12.152 1.00 92.50 221 TYR A CA 1
ATOM 1666 C C . TYR A 1 221 ? 2.750 5.450 -12.812 1.00 92.50 221 TYR A C 1
ATOM 1668 O O . TYR A 1 221 ? 3.148 5.836 -13.905 1.00 92.50 221 TYR A O 1
ATOM 1676 N N . CYS A 1 222 ? 1.787 6.085 -12.150 1.00 93.56 222 CYS A N 1
ATOM 1677 C CA . CYS A 1 222 ? 1.004 7.209 -12.664 1.00 93.56 222 CYS A CA 1
ATOM 1678 C C . CYS A 1 222 ? 0.529 8.099 -11.501 1.00 93.56 222 CYS A C 1
ATOM 1680 O O . CYS A 1 222 ? 0.667 7.709 -10.339 1.00 93.56 222 CYS A O 1
ATOM 1682 N N . PRO A 1 223 ? -0.045 9.292 -11.763 1.00 93.44 223 PRO A N 1
ATOM 1683 C CA . PRO A 1 223 ? -0.657 10.112 -10.725 1.00 93.44 223 PRO A CA 1
ATOM 1684 C C . PRO A 1 223 ? -1.689 9.336 -9.902 1.00 93.44 223 PRO A C 1
ATOM 1686 O O . PRO A 1 223 ? -2.317 8.401 -10.396 1.00 93.44 223 PRO A O 1
ATOM 1689 N N . TYR A 1 224 ? -1.936 9.790 -8.673 1.00 91.81 224 TYR A N 1
ATOM 1690 C CA . TYR A 1 224 ? -2.901 9.170 -7.756 1.00 91.81 224 TYR A CA 1
ATOM 1691 C C . TYR A 1 224 ? -4.240 8.806 -8.405 1.00 91.81 224 TYR A C 1
ATOM 1693 O O . TYR A 1 224 ? -4.735 7.703 -8.225 1.00 91.81 224 TYR A O 1
ATOM 1701 N N . ALA A 1 225 ? -4.799 9.720 -9.205 1.00 91.31 225 ALA A N 1
ATOM 1702 C CA . ALA A 1 225 ? -6.096 9.536 -9.851 1.00 91.31 225 ALA A CA 1
ATOM 1703 C C . ALA A 1 225 ? -6.143 8.360 -10.844 1.00 91.31 225 ALA A C 1
ATOM 1705 O O . ALA A 1 225 ? -7.229 7.866 -11.125 1.00 91.31 225 ALA A O 1
ATOM 1706 N N . GLY A 1 226 ? -4.994 7.945 -11.383 1.00 92.06 226 GLY A N 1
ATOM 1707 C CA . GLY A 1 226 ? -4.876 6.774 -12.250 1.00 92.06 226 GLY A CA 1
ATOM 1708 C C . GLY A 1 226 ? -4.315 5.541 -11.544 1.00 92.06 226 GLY A C 1
ATOM 1709 O O . GLY A 1 226 ? -4.261 4.478 -12.152 1.00 92.06 226 GLY A O 1
ATOM 1710 N N . SER A 1 227 ? -3.869 5.666 -10.290 1.00 94.88 227 SER A N 1
ATOM 1711 C CA . SER A 1 227 ? -3.260 4.552 -9.565 1.00 94.88 227 SER A CA 1
ATOM 1712 C C . SER A 1 227 ? -4.321 3.526 -9.157 1.00 94.88 227 SER A C 1
ATOM 1714 O O . SER A 1 227 ? -5.396 3.920 -8.698 1.00 94.88 227 SER A O 1
ATOM 1716 N N . PRO A 1 228 ? -4.042 2.218 -9.274 1.00 94.88 228 PRO A N 1
ATOM 1717 C CA . PRO A 1 228 ? -4.996 1.203 -8.860 1.00 94.88 228 PRO A CA 1
ATOM 1718 C C . PRO A 1 228 ? -5.090 1.108 -7.336 1.00 94.88 228 PRO A C 1
ATOM 1720 O O . PRO A 1 228 ? -4.083 1.183 -6.631 1.00 94.88 228 PRO A O 1
ATOM 1723 N N . ALA A 1 229 ? -6.305 0.852 -6.856 1.00 94.56 229 ALA A N 1
ATOM 1724 C CA . ALA A 1 229 ? -6.585 0.419 -5.494 1.00 94.56 229 ALA A CA 1
ATOM 1725 C C . ALA A 1 229 ? -7.496 -0.813 -5.566 1.00 94.56 229 ALA A C 1
ATOM 1727 O O . ALA A 1 229 ? -8.673 -0.705 -5.915 1.00 94.56 229 ALA A O 1
ATOM 1728 N N . VAL A 1 230 ? -6.941 -1.994 -5.297 1.00 96.31 230 VAL A N 1
ATOM 1729 C CA . VAL A 1 230 ? -7.684 -3.260 -5.401 1.00 96.31 230 VAL A CA 1
ATOM 1730 C C . VAL A 1 230 ? -8.520 -3.461 -4.146 1.00 96.31 230 VAL A C 1
ATOM 1732 O O . VAL A 1 230 ? -8.037 -3.231 -3.041 1.00 96.31 230 VAL A O 1
ATOM 1735 N N . SER A 1 231 ? -9.780 -3.875 -4.283 1.00 96.25 231 SER A N 1
ATOM 1736 C CA . SER A 1 231 ? -10.602 -4.202 -3.111 1.00 96.25 231 SER A CA 1
ATOM 1737 C C . SER A 1 231 ? -9.986 -5.360 -2.328 1.00 96.25 231 SER A C 1
ATOM 1739 O O . SER A 1 231 ? -9.458 -6.302 -2.921 1.00 96.25 231 SER A O 1
ATOM 1741 N N . VAL A 1 232 ? -10.080 -5.326 -1.001 1.00 97.25 232 VAL A N 1
ATOM 1742 C CA . VAL A 1 232 ? -9.610 -6.408 -0.125 1.00 97.25 232 VAL A CA 1
ATOM 1743 C C . VAL A 1 232 ? -10.698 -6.822 0.847 1.00 97.25 232 VAL A C 1
ATOM 1745 O O . VAL A 1 232 ? -11.457 -5.983 1.333 1.00 97.25 232 VAL A O 1
ATOM 1748 N N . VAL A 1 233 ? -10.758 -8.123 1.121 1.00 98.38 233 VAL A N 1
ATOM 1749 C CA . VAL A 1 233 ? -11.665 -8.720 2.100 1.00 98.38 233 VAL A CA 1
ATOM 1750 C C . VAL A 1 233 ? -10.819 -9.466 3.117 1.00 98.38 233 VAL A C 1
ATOM 1752 O O . VAL A 1 233 ? -10.024 -10.333 2.747 1.00 98.38 233 VAL A O 1
ATOM 1755 N N . MET A 1 234 ? -10.989 -9.130 4.389 1.00 98.31 234 MET A N 1
ATOM 1756 C CA . MET A 1 234 ? -10.368 -9.830 5.507 1.00 98.31 234 MET A CA 1
ATOM 1757 C C . MET A 1 234 ? -11.457 -10.534 6.312 1.00 98.31 234 MET A C 1
ATOM 1759 O O . MET A 1 234 ? -12.487 -9.930 6.603 1.00 98.31 234 MET A O 1
ATOM 1763 N N . GLN A 1 235 ? -11.215 -11.779 6.702 1.00 98.00 235 GLN A N 1
ATOM 1764 C CA . GLN A 1 235 ? -12.133 -12.573 7.517 1.00 98.00 235 GLN A CA 1
ATOM 1765 C C . GLN A 1 235 ? -11.508 -12.836 8.884 1.00 98.00 235 GLN A C 1
ATOM 1767 O O . GLN A 1 235 ? -10.309 -13.124 8.978 1.00 98.00 235 GLN A O 1
ATOM 1772 N N . TYR A 1 236 ? -12.316 -12.747 9.937 1.00 98.38 236 TYR A N 1
ATOM 1773 C CA . TYR A 1 236 ? -11.874 -13.082 11.282 1.00 98.38 236 TYR A CA 1
ATOM 1774 C C . TYR A 1 236 ? -11.573 -14.582 11.413 1.00 98.38 236 TYR A C 1
ATOM 1776 O O . TYR A 1 236 ? -12.338 -15.437 10.966 1.00 98.38 236 TYR A O 1
ATOM 1784 N N . GLN A 1 237 ? -10.447 -14.910 12.045 1.00 97.19 237 GLN A N 1
ATOM 1785 C CA . GLN A 1 237 ? -10.108 -16.266 12.461 1.00 97.19 237 GLN A CA 1
ATOM 1786 C C . GLN A 1 237 ? -9.832 -16.288 13.972 1.00 97.19 237 GLN A C 1
ATOM 1788 O O . GLN A 1 237 ? -8.903 -15.604 14.422 1.00 97.19 237 GLN A O 1
ATOM 1793 N N . PRO A 1 238 ? -10.568 -17.106 14.754 1.00 94.56 238 PRO A N 1
ATOM 1794 C CA . PRO A 1 238 ? -10.396 -17.189 16.201 1.00 94.56 238 PRO A CA 1
ATOM 1795 C C . PRO A 1 238 ? -8.940 -17.393 16.627 1.00 94.56 238 PRO A C 1
ATOM 1797 O O . PRO A 1 238 ? -8.248 -18.296 16.145 1.00 94.56 238 PRO A O 1
ATOM 1800 N N . GLY A 1 239 ? -8.471 -16.530 17.530 1.00 92.94 239 GLY A N 1
ATOM 1801 C CA . GLY A 1 239 ? -7.102 -16.541 18.058 1.00 92.94 239 GLY A CA 1
ATOM 1802 C C . GLY A 1 239 ? -6.006 -16.053 17.099 1.00 92.94 239 GLY A C 1
ATOM 1803 O O . GLY A 1 239 ? -4.845 -16.005 17.502 1.00 92.94 239 GLY A O 1
ATOM 1804 N N . GLN A 1 240 ? -6.343 -15.690 15.857 1.00 95.44 240 GLN A N 1
ATOM 1805 C CA . GLN A 1 240 ? -5.410 -15.119 14.876 1.00 95.44 240 GLN A CA 1
ATOM 1806 C C . GLN A 1 240 ? -5.770 -13.686 14.465 1.00 95.44 240 GLN A C 1
ATOM 1808 O O . GLN A 1 240 ? -4.893 -12.960 14.001 1.00 95.44 240 GLN A O 1
ATOM 1813 N N . GLY A 1 241 ? -7.025 -13.269 14.652 1.00 97.38 241 GLY A N 1
ATOM 1814 C CA . GLY A 1 241 ? -7.510 -11.974 14.186 1.00 97.38 241 GLY A CA 1
ATOM 1815 C C . GLY A 1 241 ? -7.998 -12.023 12.740 1.00 97.38 241 GLY A C 1
ATOM 1816 O O . GLY A 1 241 ? -8.263 -13.087 12.180 1.00 97.38 241 GLY A O 1
ATOM 1817 N N . TYR A 1 242 ? -8.135 -10.851 12.132 1.00 98.12 242 TYR A N 1
ATOM 1818 C CA . TYR A 1 242 ? -8.539 -10.708 10.737 1.00 98.12 242 TYR A CA 1
ATOM 1819 C C . TYR A 1 242 ? -7.391 -11.060 9.786 1.00 98.12 242 TYR A C 1
ATOM 1821 O O . TYR A 1 242 ? -6.307 -10.482 9.865 1.00 98.12 242 TYR A O 1
ATOM 1829 N N . LEU A 1 243 ? -7.651 -11.974 8.849 1.00 97.38 243 LEU A N 1
ATOM 1830 C CA . LEU A 1 243 ? -6.687 -12.461 7.860 1.00 97.38 243 LEU A CA 1
ATOM 1831 C C . LEU A 1 243 ? -7.217 -12.295 6.425 1.00 97.38 243 LEU A C 1
ATOM 1833 O O . LEU A 1 243 ? -8.434 -12.308 6.229 1.00 97.38 243 LEU A O 1
ATOM 1837 N N . PRO A 1 244 ? -6.340 -12.178 5.407 1.00 97.50 244 PRO A N 1
ATOM 1838 C CA . PRO A 1 244 ? -6.760 -12.059 4.011 1.00 97.50 244 PRO A CA 1
ATOM 1839 C C . PRO A 1 244 ? -7.660 -13.205 3.560 1.00 97.50 244 PRO A C 1
ATOM 1841 O O . PRO A 1 244 ? -7.305 -14.378 3.691 1.00 97.50 244 PRO A O 1
ATOM 1844 N N . ALA A 1 245 ? -8.804 -12.853 2.981 1.00 97.94 245 ALA A N 1
ATOM 1845 C CA . ALA A 1 245 ? -9.842 -13.793 2.575 1.00 97.94 245 ALA A CA 1
ATOM 1846 C C . ALA A 1 245 ? -10.429 -13.508 1.183 1.00 97.94 245 ALA A C 1
ATOM 1848 O O . ALA A 1 245 ? -11.306 -14.249 0.743 1.00 97.94 245 ALA A O 1
ATOM 1849 N N . SER A 1 246 ? -9.929 -12.503 0.452 1.00 98.12 246 SER A N 1
ATOM 1850 C CA . SER A 1 246 ? -10.395 -12.142 -0.899 1.00 98.12 246 SER A CA 1
ATOM 1851 C C . SER A 1 246 ? -10.657 -13.331 -1.847 1.00 98.12 246 SER A C 1
ATOM 1853 O O . SER A 1 246 ? -11.696 -13.311 -2.510 1.00 98.12 246 SER A O 1
ATOM 1855 N N . PRO A 1 247 ? -9.843 -14.411 -1.892 1.00 97.88 247 PRO A N 1
ATOM 1856 C CA . PRO A 1 247 ? -10.147 -15.572 -2.734 1.00 97.88 247 PRO A CA 1
ATOM 1857 C C . PRO A 1 247 ? -11.471 -16.288 -2.405 1.00 97.88 247 PRO A C 1
ATOM 1859 O O . PRO A 1 247 ? -12.131 -16.783 -3.317 1.00 97.88 247 PRO A O 1
ATOM 1862 N N . ARG A 1 248 ? -11.901 -16.325 -1.132 1.00 97.50 248 ARG A N 1
ATOM 1863 C CA . ARG A 1 248 ? -13.204 -16.895 -0.719 1.00 97.50 248 ARG A CA 1
ATOM 1864 C C . ARG A 1 248 ? -14.372 -16.061 -1.250 1.00 97.50 248 ARG A C 1
ATOM 1866 O O . ARG A 1 248 ? -15.424 -16.611 -1.563 1.00 97.50 248 ARG A O 1
ATOM 1873 N N . PHE A 1 249 ? -14.158 -14.757 -1.409 1.00 97.75 249 PHE A N 1
ATOM 1874 C CA . PHE A 1 249 ? -15.160 -13.777 -1.823 1.00 97.75 249 PHE A CA 1
ATOM 1875 C C . PHE A 1 249 ? -14.963 -13.299 -3.268 1.00 97.75 249 PHE A C 1
ATOM 1877 O O . PHE A 1 249 ? -15.371 -12.196 -3.626 1.00 97.75 249 PHE A O 1
ATOM 1884 N N . ALA A 1 250 ? -14.371 -14.134 -4.131 1.00 97.25 250 ALA A N 1
ATOM 1885 C CA . ALA A 1 250 ? -14.044 -13.774 -5.513 1.00 97.25 250 ALA A CA 1
ATOM 1886 C C . ALA A 1 250 ? -15.242 -13.248 -6.329 1.00 97.25 250 ALA A C 1
ATOM 1888 O O . ALA A 1 250 ? -15.059 -12.414 -7.212 1.00 97.25 250 ALA A O 1
ATOM 1889 N N . ALA A 1 251 ? -16.466 -13.676 -6.001 1.00 97.19 251 ALA A N 1
ATOM 1890 C CA . ALA A 1 251 ? -17.689 -13.206 -6.652 1.00 97.19 251 ALA A CA 1
ATOM 1891 C C . ALA A 1 251 ? -17.928 -11.690 -6.501 1.00 97.19 251 ALA A C 1
ATOM 1893 O O . ALA A 1 251 ? -18.546 -11.091 -7.377 1.00 97.19 251 ALA A O 1
ATOM 1894 N N . LEU A 1 252 ? -17.414 -11.055 -5.438 1.00 97.69 252 LEU A N 1
ATOM 1895 C CA . LEU A 1 252 ? -17.522 -9.602 -5.240 1.00 97.69 252 LEU A CA 1
ATOM 1896 C C . LEU A 1 252 ? -16.730 -8.793 -6.278 1.00 97.69 252 LEU A C 1
ATOM 1898 O O . LEU A 1 252 ? -16.966 -7.599 -6.436 1.00 97.69 252 LEU A O 1
ATOM 1902 N N . TYR A 1 253 ? -15.790 -9.431 -6.977 1.00 98.38 253 TYR A N 1
ATOM 1903 C CA . TYR A 1 253 ? -14.875 -8.771 -7.904 1.00 98.38 253 TYR A CA 1
ATOM 1904 C C . TYR A 1 253 ? -15.356 -8.827 -9.354 1.00 98.38 253 TYR A C 1
ATOM 1906 O O . TYR A 1 253 ? -14.743 -8.198 -10.205 1.00 98.38 253 TYR A O 1
ATOM 1914 N N . GLU A 1 254 ? -16.420 -9.564 -9.679 1.00 98.06 254 GLU A N 1
ATOM 1915 C CA . GLU A 1 254 ? -16.791 -9.826 -11.080 1.00 98.06 254 GLU A CA 1
ATOM 1916 C C . GLU A 1 254 ? -17.166 -8.546 -11.852 1.00 98.06 254 GLU A C 1
ATOM 1918 O O . GLU A 1 254 ? -16.758 -8.376 -13.004 1.00 98.06 254 GLU A O 1
ATOM 1923 N N . ASP A 1 255 ? -17.845 -7.594 -11.205 1.00 98.38 255 ASP A N 1
ATOM 1924 C CA . ASP A 1 255 ? -18.141 -6.287 -11.808 1.00 98.38 255 ASP A CA 1
ATOM 1925 C C . ASP A 1 255 ? -16.862 -5.459 -12.027 1.00 98.38 255 ASP A C 1
ATOM 1927 O O . ASP A 1 255 ? -16.684 -4.857 -13.091 1.00 98.38 255 ASP A O 1
ATOM 1931 N N . ALA A 1 256 ? -15.945 -5.465 -11.050 1.00 98.31 256 ALA A N 1
ATOM 1932 C CA . ALA A 1 256 ? -14.653 -4.784 -11.149 1.00 98.31 256 ALA A CA 1
ATOM 1933 C C . ALA A 1 256 ? -13.795 -5.391 -12.266 1.00 98.31 256 ALA A C 1
ATOM 1935 O O . ALA A 1 256 ? -13.310 -4.667 -13.129 1.00 98.31 256 ALA A O 1
ATOM 1936 N N . ILE A 1 257 ? -13.723 -6.720 -12.345 1.00 98.81 257 ILE A N 1
ATOM 1937 C CA . ILE A 1 257 ? -13.007 -7.453 -13.392 1.00 98.81 257 ILE A CA 1
ATOM 1938 C C . ILE A 1 257 ? -13.574 -7.126 -14.767 1.00 98.81 257 ILE A C 1
ATOM 1940 O O . ILE A 1 257 ? -12.810 -6.885 -15.701 1.00 98.81 257 ILE A O 1
ATOM 1944 N N . SER A 1 258 ? -14.899 -7.067 -14.919 1.00 98.69 258 SER A N 1
ATOM 1945 C CA . SER A 1 258 ? -15.520 -6.671 -16.186 1.00 98.69 258 SER A CA 1
ATOM 1946 C C . SER A 1 258 ? -15.153 -5.232 -16.575 1.00 98.69 258 SER A C 1
ATOM 1948 O O . SER A 1 258 ? -14.833 -4.958 -17.740 1.00 98.69 258 SER A O 1
ATOM 1950 N N . ALA A 1 259 ? -15.184 -4.302 -15.617 1.00 98.62 259 ALA A N 1
ATOM 1951 C CA . ALA A 1 259 ? -14.826 -2.905 -15.846 1.00 98.62 259 ALA A CA 1
ATOM 1952 C C . ALA A 1 259 ? -13.335 -2.747 -16.189 1.00 98.62 259 ALA A C 1
ATOM 1954 O O . ALA A 1 259 ? -12.995 -2.118 -17.192 1.00 98.62 259 ALA A O 1
ATOM 1955 N N . HIS A 1 260 ? -12.450 -3.375 -15.419 1.00 98.69 260 HIS A N 1
ATOM 1956 C CA . HIS A 1 260 ? -11.006 -3.334 -15.625 1.00 98.69 260 HIS A CA 1
ATOM 1957 C C . HIS A 1 260 ? -10.570 -4.093 -16.883 1.00 98.69 260 HIS A C 1
ATOM 1959 O O . HIS A 1 260 ? -9.627 -3.673 -17.543 1.00 98.69 260 HIS A O 1
ATOM 1965 N N . THR A 1 261 ? -11.299 -5.130 -17.305 1.00 98.81 261 THR A N 1
ATOM 1966 C CA . THR A 1 261 ? -11.109 -5.753 -18.628 1.00 98.81 261 THR A CA 1
ATOM 1967 C C . THR A 1 261 ? -11.392 -4.761 -19.748 1.00 98.81 261 THR A C 1
ATOM 1969 O O . THR A 1 261 ? -10.602 -4.644 -20.682 1.00 98.81 261 THR A O 1
ATOM 1972 N N . THR A 1 262 ? -12.486 -4.004 -19.647 1.00 98.69 262 THR A N 1
ATOM 1973 C CA . THR A 1 262 ? -12.812 -2.969 -20.639 1.00 98.69 262 THR A CA 1
ATOM 1974 C C . THR A 1 262 ? -11.753 -1.864 -20.653 1.00 98.69 262 THR A C 1
ATOM 1976 O O . THR A 1 262 ? -11.338 -1.431 -21.726 1.00 98.69 262 THR A O 1
ATOM 1979 N N . MET A 1 263 ? -11.283 -1.440 -19.475 1.00 98.25 263 MET A N 1
ATOM 1980 C CA . MET A 1 263 ? -10.208 -0.453 -19.334 1.00 98.25 263 MET A CA 1
ATOM 1981 C C . MET A 1 263 ? -8.900 -0.941 -19.973 1.00 98.25 263 MET A C 1
ATOM 1983 O O . MET A 1 263 ? -8.320 -0.224 -20.783 1.00 98.25 263 MET A O 1
ATOM 1987 N N . ALA A 1 264 ? -8.478 -2.176 -19.687 1.00 98.50 264 ALA A N 1
ATOM 1988 C CA . ALA A 1 264 ? -7.271 -2.772 -20.256 1.00 98.50 264 ALA A CA 1
ATOM 1989 C C . ALA A 1 264 ? -7.360 -2.924 -21.788 1.00 98.50 264 ALA A C 1
ATOM 1991 O O . ALA A 1 264 ? -6.403 -2.628 -22.497 1.00 98.50 264 ALA A O 1
ATOM 1992 N N . GLN A 1 265 ? -8.527 -3.305 -22.322 1.00 98.44 265 GLN A N 1
ATOM 1993 C CA . GLN A 1 265 ? -8.774 -3.402 -23.770 1.00 98.44 265 GLN A CA 1
ATOM 1994 C C . GLN A 1 265 ? -8.691 -2.058 -24.500 1.00 98.44 265 GLN A C 1
ATOM 1996 O O . GLN A 1 265 ? -8.377 -2.018 -25.690 1.00 98.44 265 GLN A O 1
ATOM 2001 N N . GLN A 1 266 ? -9.031 -0.969 -23.813 1.00 97.62 266 GLN A N 1
ATOM 2002 C CA . GLN A 1 266 ? -9.063 0.384 -24.369 1.00 97.62 266 GLN A CA 1
ATOM 2003 C C . GLN A 1 266 ? -7.801 1.182 -24.036 1.00 97.62 266 GLN A C 1
ATOM 2005 O O . GLN A 1 266 ? -7.741 2.364 -24.362 1.00 97.62 266 GLN A O 1
ATOM 2010 N N . ALA A 1 267 ? -6.810 0.554 -23.401 1.00 97.69 267 ALA A N 1
ATOM 2011 C CA . ALA A 1 267 ? -5.633 1.233 -22.898 1.00 97.69 267 ALA A CA 1
ATOM 2012 C C . ALA A 1 267 ? -4.854 1.935 -24.019 1.00 97.69 267 ALA A C 1
ATOM 2014 O O . ALA A 1 267 ? -4.443 1.318 -25.006 1.00 97.69 267 ALA A O 1
ATOM 2015 N N . VAL A 1 268 ? -4.602 3.229 -23.831 1.00 96.38 268 VAL A N 1
ATOM 2016 C CA . VAL A 1 268 ? -3.721 4.022 -24.686 1.00 96.38 268 VAL A CA 1
ATOM 2017 C C . VAL A 1 268 ? -2.497 4.431 -23.878 1.00 96.38 268 VAL A C 1
ATOM 2019 O O . VAL A 1 268 ? -2.605 4.927 -22.759 1.00 96.38 268 VAL A O 1
ATOM 2022 N N . SER A 1 269 ? -1.313 4.217 -24.449 1.00 94.62 269 SER A N 1
ATOM 2023 C CA . SER A 1 269 ? -0.033 4.533 -23.814 1.00 94.62 269 SER A CA 1
ATOM 2024 C C . SER A 1 269 ? 0.023 5.973 -23.292 1.00 94.62 269 SER A C 1
ATOM 2026 O O . SER A 1 269 ? -0.146 6.924 -24.060 1.00 94.62 269 SER A O 1
ATOM 2028 N N . GLY A 1 270 ? 0.290 6.124 -21.992 1.00 89.62 270 GLY A N 1
ATOM 2029 C CA . GLY A 1 270 ? 0.412 7.411 -21.306 1.00 89.62 270 GLY A CA 1
ATOM 2030 C C . GLY A 1 270 ? -0.906 8.146 -21.040 1.00 89.62 270 GLY A C 1
ATOM 2031 O O . GLY A 1 270 ? -0.871 9.254 -20.501 1.00 89.62 270 GLY A O 1
ATOM 2032 N N . GLU A 1 271 ? -2.066 7.586 -21.403 1.00 95.00 271 GLU A N 1
ATOM 2033 C CA . GLU A 1 271 ? -3.368 8.232 -21.180 1.00 95.00 271 GLU A CA 1
ATOM 2034 C C . GLU A 1 271 ? -3.692 8.383 -19.689 1.00 95.00 271 GLU A C 1
ATOM 2036 O O . GLU A 1 271 ? -4.283 9.387 -19.287 1.00 95.00 271 GLU A O 1
ATOM 2041 N N . MET A 1 272 ? -3.237 7.445 -18.853 1.00 94.50 272 MET A N 1
ATOM 2042 C CA . MET A 1 272 ? -3.416 7.511 -17.399 1.00 94.50 272 MET A CA 1
ATOM 2043 C C . MET A 1 272 ? -2.325 8.353 -16.719 1.00 94.50 272 MET A C 1
ATOM 2045 O O . MET A 1 272 ? -2.293 8.458 -15.492 1.00 94.50 272 MET A O 1
ATOM 2049 N N . GLY A 1 273 ? -1.445 8.988 -17.500 1.00 92.19 273 GLY A N 1
ATOM 2050 C CA . GLY A 1 273 ? -0.330 9.790 -17.007 1.00 92.19 273 GLY A CA 1
ATOM 2051 C C . GLY A 1 273 ? 0.872 8.957 -16.570 1.00 92.19 273 GLY A C 1
ATOM 2052 O O . GLY A 1 273 ? 1.634 9.413 -15.720 1.00 92.19 273 GLY A O 1
ATOM 2053 N N . GLU A 1 274 ? 1.038 7.745 -17.104 1.00 92.31 274 GLU A N 1
ATOM 2054 C CA . GLU A 1 274 ? 2.189 6.899 -16.809 1.00 92.31 274 GLU A CA 1
ATOM 2055 C C . GLU A 1 274 ? 3.509 7.603 -17.136 1.00 92.31 274 GLU A C 1
ATOM 2057 O O . GLU A 1 274 ? 3.707 8.100 -18.249 1.00 92.31 274 GLU A O 1
ATOM 2062 N N . TRP A 1 275 ? 4.443 7.616 -16.185 1.00 86.75 275 TRP A N 1
ATOM 2063 C CA . TRP A 1 275 ? 5.707 8.341 -16.351 1.00 86.75 275 TRP A CA 1
ATOM 2064 C C . TRP A 1 275 ? 6.647 7.701 -17.382 1.00 86.75 275 TRP A C 1
ATOM 2066 O O . TRP A 1 275 ? 7.521 8.373 -17.925 1.00 86.75 275 TRP A O 1
ATOM 2076 N N . ASP A 1 276 ? 6.477 6.415 -17.697 1.00 85.44 276 ASP A N 1
ATOM 2077 C CA . ASP A 1 276 ? 7.255 5.730 -18.734 1.00 85.44 276 ASP A CA 1
ATOM 2078 C C . ASP A 1 276 ? 6.600 5.755 -20.114 1.00 85.44 276 ASP A C 1
ATOM 2080 O O . ASP A 1 276 ? 7.259 5.366 -21.081 1.00 85.44 276 ASP A O 1
ATOM 2084 N N . GLY A 1 277 ? 5.363 6.247 -20.224 1.00 87.19 277 GLY A N 1
ATOM 2085 C CA . GLY A 1 277 ? 4.580 6.201 -21.455 1.00 87.19 277 GLY A CA 1
ATOM 2086 C C . GLY A 1 277 ? 4.060 4.802 -21.795 1.00 87.19 277 GLY A C 1
ATOM 2087 O O . GLY A 1 277 ? 3.859 4.505 -22.971 1.00 87.19 277 GLY A O 1
ATOM 2088 N N . THR A 1 278 ? 3.875 3.931 -20.801 1.00 93.06 278 THR A N 1
ATOM 2089 C CA . THR A 1 278 ? 3.252 2.610 -20.982 1.00 93.06 278 THR A CA 1
ATOM 2090 C C . THR A 1 278 ? 1.751 2.639 -20.666 1.00 93.06 278 THR A C 1
ATOM 2092 O O . THR A 1 278 ? 1.162 3.710 -20.537 1.00 93.06 278 THR A O 1
ATOM 2095 N N . THR A 1 279 ? 1.118 1.466 -20.584 1.00 97.06 279 THR A N 1
ATOM 2096 C CA . THR A 1 279 ? -0.284 1.268 -20.173 1.00 97.06 279 THR A CA 1
ATOM 2097 C C . THR A 1 279 ? -0.423 0.625 -18.787 1.00 97.06 279 THR A C 1
ATOM 2099 O O . THR A 1 279 ? -1.466 0.042 -18.473 1.00 97.06 279 THR A O 1
ATOM 2102 N N . LYS A 1 280 ? 0.628 0.681 -17.947 1.00 96.88 280 LYS A N 1
ATOM 2103 C CA . LYS A 1 280 ? 0.660 -0.002 -16.639 1.00 96.88 280 LYS A CA 1
ATOM 2104 C C . LYS A 1 280 ? -0.589 0.294 -15.813 1.00 96.88 280 LYS A C 1
ATOM 2106 O O . LYS A 1 280 ? -1.190 -0.636 -15.287 1.00 96.88 280 LYS A O 1
ATOM 2111 N N . CYS A 1 281 ? -1.019 1.551 -15.738 1.00 97.31 281 CYS A N 1
ATOM 2112 C CA . CYS A 1 281 ? -2.133 1.938 -14.874 1.00 97.31 281 CYS A CA 1
ATOM 2113 C C . CYS A 1 281 ? -3.515 1.564 -15.422 1.00 97.31 281 CYS A C 1
ATOM 2115 O O . CYS A 1 281 ? -4.462 1.469 -14.647 1.00 97.31 281 CYS A O 1
ATOM 2117 N N . ALA A 1 282 ? -3.633 1.281 -16.720 1.00 98.06 282 ALA A N 1
ATOM 2118 C CA . ALA A 1 282 ? -4.861 0.748 -17.308 1.00 98.06 282 ALA A CA 1
ATOM 2119 C C . ALA A 1 282 ? -4.969 -0.784 -17.182 1.00 98.06 282 ALA A C 1
ATOM 2121 O O . ALA A 1 282 ? -6.072 -1.314 -17.062 1.00 98.06 282 ALA A O 1
ATOM 2122 N N . VAL A 1 283 ? -3.839 -1.504 -17.201 1.00 98.62 283 VAL A N 1
ATOM 2123 C CA . VAL A 1 283 ? -3.817 -2.980 -17.148 1.00 98.62 283 VAL A CA 1
ATOM 2124 C C . VAL A 1 283 ? -3.739 -3.514 -15.716 1.00 98.62 283 VAL A C 1
ATOM 2126 O O . VAL A 1 283 ? -4.398 -4.501 -15.385 1.00 98.62 283 VAL A O 1
ATOM 2129 N N . LEU A 1 284 ? -2.974 -2.853 -14.843 1.00 98.56 284 LEU A N 1
ATOM 2130 C CA . LEU A 1 284 ? -2.722 -3.306 -13.474 1.00 98.56 284 LEU A CA 1
ATOM 2131 C C . LEU A 1 284 ? -3.986 -3.568 -12.634 1.00 98.56 284 LEU A C 1
ATOM 2133 O O . LEU A 1 284 ? -3.991 -4.588 -11.947 1.00 98.56 284 LEU A O 1
ATOM 2137 N N . PRO A 1 285 ? -5.064 -2.753 -12.683 1.00 98.56 285 PRO A N 1
ATOM 2138 C CA . PRO A 1 285 ? -6.278 -3.039 -11.917 1.00 98.56 285 PRO A CA 1
ATOM 2139 C C . PRO A 1 285 ? -6.829 -4.457 -12.154 1.00 98.56 285 PRO A C 1
ATOM 2141 O O . PRO A 1 285 ? -7.102 -5.183 -11.201 1.00 98.56 285 PRO A O 1
ATOM 2144 N N . LEU A 1 286 ? -6.896 -4.895 -13.419 1.00 98.81 286 LEU A N 1
ATOM 2145 C CA . LEU A 1 286 ? -7.381 -6.229 -13.787 1.00 98.81 286 LEU A CA 1
ATOM 2146 C C . LEU A 1 286 ? -6.464 -7.338 -13.257 1.00 98.81 286 LEU A C 1
ATOM 2148 O O . LEU A 1 286 ? -6.923 -8.376 -12.780 1.00 98.81 286 LEU A O 1
ATOM 2152 N N . VAL A 1 287 ? -5.153 -7.118 -13.358 1.00 98.69 287 VAL A N 1
ATOM 2153 C CA . VAL A 1 287 ? -4.139 -8.066 -12.887 1.00 98.69 287 VAL A CA 1
ATOM 2154 C C . VAL A 1 287 ? -4.249 -8.244 -11.373 1.00 98.69 287 VAL A C 1
ATOM 2156 O O . VAL A 1 287 ? -4.220 -9.376 -10.887 1.00 98.69 287 VAL A O 1
ATOM 2159 N N . LEU A 1 288 ? -4.436 -7.149 -10.630 1.00 98.56 288 LEU A N 1
ATOM 2160 C CA . LEU A 1 288 ? -4.615 -7.186 -9.180 1.00 98.56 288 LEU A CA 1
ATOM 2161 C C . LEU A 1 288 ? -5.916 -7.872 -8.775 1.00 98.56 288 LEU A C 1
ATOM 2163 O O . LEU A 1 288 ? -5.878 -8.697 -7.865 1.00 98.56 288 LEU A O 1
ATOM 2167 N N . ASP A 1 289 ? -7.032 -7.619 -9.462 1.00 98.62 289 ASP A N 1
ATOM 2168 C CA . ASP A 1 289 ? -8.288 -8.320 -9.174 1.00 98.62 289 ASP A CA 1
ATOM 2169 C C . ASP A 1 289 ? -8.117 -9.837 -9.298 1.00 98.62 289 ASP A C 1
ATOM 2171 O O . ASP A 1 289 ? -8.526 -10.597 -8.415 1.00 98.62 289 ASP A O 1
ATOM 2175 N N . TYR A 1 290 ? -7.463 -10.304 -10.366 1.00 98.62 290 TYR A N 1
ATOM 2176 C CA . TYR A 1 290 ? -7.180 -11.726 -10.528 1.00 98.62 290 TYR A CA 1
ATOM 2177 C C . TYR A 1 290 ? -6.227 -12.257 -9.455 1.00 98.62 290 TYR A C 1
ATOM 2179 O O . TYR A 1 290 ? -6.479 -13.332 -8.911 1.00 98.62 290 TYR A O 1
ATOM 2187 N N . LEU A 1 291 ? -5.168 -11.526 -9.099 1.00 98.06 291 LEU A N 1
ATOM 2188 C CA . LEU A 1 291 ? -4.248 -11.943 -8.037 1.00 98.06 291 LEU A CA 1
ATOM 2189 C C . LEU A 1 291 ? -4.952 -12.062 -6.681 1.00 98.06 291 LEU A C 1
ATOM 2191 O O . LEU A 1 291 ? -4.884 -13.121 -6.056 1.00 98.06 291 LEU A O 1
ATOM 2195 N N . TYR A 1 292 ? -5.673 -11.027 -6.246 1.00 97.94 292 TYR A N 1
ATOM 2196 C CA . TYR A 1 292 ? -6.333 -10.995 -4.934 1.00 97.94 292 TYR A CA 1
ATOM 2197 C C . TYR A 1 292 ? -7.485 -11.997 -4.837 1.00 97.94 292 TYR A C 1
ATOM 2199 O O . TYR A 1 292 ? -7.792 -12.481 -3.752 1.00 97.94 292 TYR A O 1
ATOM 2207 N N . THR A 1 293 ? -8.078 -12.386 -5.965 1.00 97.88 293 THR A N 1
ATOM 2208 C CA . THR A 1 293 ? -9.084 -13.458 -6.008 1.00 97.88 293 THR A CA 1
ATOM 2209 C C . THR A 1 293 ? -8.496 -14.855 -6.210 1.00 97.88 293 THR A C 1
ATOM 2211 O O . THR A 1 293 ? -9.240 -15.814 -6.404 1.00 97.88 293 THR A O 1
ATOM 2214 N N . GLY A 1 294 ? -7.169 -15.007 -6.144 1.00 97.12 294 GLY A N 1
ATOM 2215 C CA . GLY A 1 294 ? -6.514 -16.313 -6.194 1.00 97.12 294 GLY A CA 1
ATOM 2216 C C . GLY A 1 294 ? -6.421 -16.930 -7.590 1.00 97.12 294 GLY A C 1
ATOM 2217 O O . GLY A 1 294 ? -6.323 -18.150 -7.720 1.00 97.12 294 GLY A O 1
ATOM 2218 N N . ARG A 1 295 ? -6.442 -16.102 -8.640 1.00 97.81 295 ARG A N 1
ATOM 2219 C CA . ARG A 1 295 ? -6.416 -16.493 -10.058 1.00 97.81 295 ARG A CA 1
ATOM 2220 C C . ARG A 1 295 ? -5.115 -16.051 -10.760 1.00 97.81 295 ARG A C 1
ATOM 2222 O O . ARG A 1 295 ? -5.177 -15.369 -11.784 1.00 97.81 295 ARG A O 1
ATOM 2229 N N . PRO A 1 296 ? -3.916 -16.445 -10.285 1.00 97.50 296 PRO A N 1
ATOM 2230 C CA . PRO A 1 296 ? -2.653 -15.927 -10.818 1.00 97.50 296 PRO A CA 1
ATOM 2231 C C . PRO A 1 296 ? -2.399 -16.296 -12.288 1.00 97.50 296 PRO A C 1
ATOM 2233 O O . PRO A 1 296 ? -1.790 -15.517 -13.013 1.00 97.50 296 PRO A O 1
ATOM 2236 N N . ALA A 1 297 ? -2.912 -17.436 -12.764 1.00 97.69 297 ALA A N 1
ATOM 2237 C CA . ALA A 1 297 ? -2.833 -17.795 -14.182 1.00 97.69 297 ALA A CA 1
ATOM 2238 C C . ALA A 1 297 ? -3.631 -16.825 -15.075 1.00 97.69 297 ALA A C 1
ATOM 2240 O O . ALA A 1 297 ? -3.172 -16.464 -16.152 1.00 97.69 297 ALA A O 1
ATOM 2241 N N . GLN A 1 298 ? -4.799 -16.363 -14.616 1.00 98.44 298 GLN A N 1
ATOM 2242 C CA . GLN A 1 298 ? -5.597 -15.364 -15.339 1.00 98.44 298 GLN A CA 1
ATOM 2243 C C . GLN A 1 298 ? -4.980 -13.969 -15.229 1.00 98.44 298 GLN A C 1
ATOM 2245 O O . GLN A 1 298 ? -5.032 -13.212 -16.192 1.00 98.44 298 GLN A O 1
ATOM 2250 N N . ALA A 1 299 ? -4.352 -13.650 -14.093 1.00 98.44 299 ALA A N 1
ATOM 2251 C CA . ALA A 1 299 ? -3.588 -12.417 -13.929 1.00 98.44 299 ALA A CA 1
ATOM 2252 C C . ALA A 1 299 ? -2.436 -12.333 -14.944 1.00 98.44 299 ALA A C 1
ATOM 2254 O O . ALA A 1 299 ? -2.272 -11.312 -15.608 1.00 98.44 299 ALA A O 1
ATOM 2255 N N . TRP A 1 300 ? -1.683 -13.423 -15.118 1.00 97.88 300 TRP A N 1
ATOM 2256 C CA . TRP A 1 300 ? -0.638 -13.499 -16.138 1.00 97.88 300 TRP A CA 1
ATOM 2257 C C . TRP A 1 300 ? -1.203 -13.466 -17.561 1.00 97.88 300 TRP A C 1
ATOM 2259 O O . TRP A 1 300 ? -0.702 -12.710 -18.386 1.00 97.88 300 TRP A O 1
ATOM 2269 N N . GLN A 1 301 ? -2.295 -14.187 -17.842 1.00 98.44 301 GLN A N 1
ATOM 2270 C CA . GLN A 1 301 ? -2.952 -14.106 -19.151 1.00 98.44 301 GLN A CA 1
ATOM 2271 C C . GLN A 1 301 ? -3.378 -12.667 -19.485 1.00 98.44 301 GLN A C 1
ATOM 2273 O O . GLN A 1 301 ? -3.189 -12.212 -20.606 1.00 98.44 301 GLN A O 1
ATOM 2278 N N . ALA A 1 302 ? -3.894 -11.913 -18.510 1.00 98.50 302 ALA A N 1
ATOM 2279 C CA . ALA A 1 302 ? -4.236 -10.505 -18.698 1.00 98.50 302 ALA A CA 1
ATOM 2280 C C . ALA A 1 302 ? -3.005 -9.636 -19.020 1.00 98.50 302 ALA A C 1
ATOM 2282 O O . ALA A 1 302 ? -3.102 -8.726 -19.844 1.00 98.50 302 ALA A O 1
ATOM 2283 N N . MET A 1 303 ? -1.847 -9.924 -18.416 1.00 98.12 303 MET A N 1
ATOM 2284 C CA . MET A 1 303 ? -0.583 -9.279 -18.792 1.00 98.12 303 MET A CA 1
ATOM 2285 C C . MET A 1 303 ? -0.203 -9.603 -20.240 1.00 98.12 303 MET A C 1
ATOM 2287 O O . MET A 1 303 ? 0.183 -8.704 -20.980 1.00 98.12 303 MET A O 1
ATOM 2291 N N . GLU A 1 304 ? -0.320 -10.863 -20.664 1.00 97.69 304 GLU A N 1
ATOM 2292 C CA . GLU A 1 304 ? -0.014 -11.278 -22.039 1.00 97.69 304 GLU A CA 1
ATOM 2293 C C . GLU A 1 304 ? -0.946 -10.632 -23.070 1.00 97.69 304 GLU A C 1
ATOM 2295 O O . GLU A 1 304 ? -0.476 -10.183 -24.117 1.00 97.69 304 GLU A O 1
ATOM 2300 N N . ASP A 1 305 ? -2.239 -10.560 -22.758 1.00 98.25 305 ASP A N 1
ATOM 2301 C CA . ASP A 1 305 ? -3.275 -10.075 -23.668 1.00 98.25 305 ASP A CA 1
ATOM 2302 C C . ASP A 1 305 ? -3.271 -8.545 -23.802 1.00 98.25 305 ASP A C 1
ATOM 2304 O O . ASP A 1 305 ? -3.509 -8.025 -24.895 1.00 98.25 305 ASP A O 1
ATOM 2308 N N . TYR A 1 306 ? -3.024 -7.820 -22.703 1.00 98.44 306 TYR A N 1
ATOM 2309 C CA . TYR A 1 306 ? -3.262 -6.372 -22.640 1.00 98.44 306 TYR A CA 1
ATOM 2310 C C . TYR A 1 306 ? -2.010 -5.525 -22.389 1.00 98.44 306 TYR A C 1
ATOM 2312 O O . TYR A 1 306 ? -2.012 -4.337 -22.718 1.00 98.44 306 TYR A O 1
ATOM 2320 N N . TYR A 1 307 ? -0.924 -6.093 -21.852 1.00 97.62 307 TYR A N 1
ATOM 2321 C CA . TYR A 1 307 ? 0.330 -5.366 -21.643 1.00 97.62 307 TYR A CA 1
ATOM 2322 C C . TYR A 1 307 ? 1.369 -5.732 -22.708 1.00 97.62 307 TYR A C 1
ATOM 2324 O O . TYR A 1 307 ? 2.196 -6.625 -22.535 1.00 97.62 307 TYR A O 1
ATOM 2332 N N . THR A 1 308 ? 1.339 -5.020 -23.835 1.00 93.12 308 THR A N 1
ATOM 2333 C CA . THR A 1 308 ? 2.179 -5.315 -25.012 1.00 93.12 308 THR A CA 1
ATOM 2334 C C . THR A 1 308 ? 3.544 -4.615 -24.997 1.00 93.12 308 THR A C 1
ATOM 2336 O O . THR A 1 308 ? 4.126 -4.397 -26.059 1.00 93.12 308 THR A O 1
ATOM 2339 N N . HIS A 1 309 ? 4.026 -4.189 -23.829 1.00 91.81 309 HIS A N 1
ATOM 2340 C CA . HIS A 1 309 ? 5.319 -3.520 -23.684 1.00 91.81 309 HIS A CA 1
ATOM 2341 C C . HIS A 1 309 ? 6.423 -4.528 -23.333 1.00 91.81 309 HIS A C 1
ATOM 2343 O O . HIS A 1 309 ? 6.178 -5.517 -22.644 1.00 91.81 309 HIS A O 1
ATOM 2349 N N . ASP A 1 310 ? 7.645 -4.256 -23.796 1.00 88.50 310 ASP A N 1
ATOM 2350 C CA . ASP A 1 310 ? 8.802 -5.158 -23.677 1.00 88.50 310 ASP A CA 1
ATOM 2351 C C . ASP A 1 310 ? 9.247 -5.426 -22.229 1.00 88.50 310 ASP A C 1
ATOM 2353 O O . ASP A 1 310 ? 9.974 -6.381 -21.976 1.00 88.50 310 ASP A O 1
ATOM 2357 N N . ASP A 1 311 ? 8.825 -4.603 -21.268 1.00 91.12 311 ASP A N 1
ATOM 2358 C CA . ASP A 1 311 ? 9.140 -4.774 -19.851 1.00 91.12 311 ASP A CA 1
ATOM 2359 C C . ASP A 1 311 ? 8.090 -5.598 -19.088 1.00 91.12 311 ASP A C 1
ATOM 2361 O O . ASP A 1 311 ? 8.096 -5.592 -17.859 1.00 91.12 311 ASP A O 1
ATOM 2365 N N . ARG A 1 312 ? 7.198 -6.323 -19.779 1.00 94.19 312 ARG A N 1
ATOM 2366 C CA . ARG A 1 312 ? 6.118 -7.120 -19.171 1.00 94.19 312 ARG A CA 1
ATOM 2367 C C . ARG A 1 312 ? 6.601 -8.075 -18.084 1.00 94.19 312 ARG A C 1
ATOM 2369 O O . ARG A 1 312 ? 5.990 -8.127 -17.020 1.00 94.19 312 ARG A O 1
ATOM 2376 N N . GLU A 1 313 ? 7.662 -8.836 -18.334 1.00 93.38 313 GLU A N 1
ATOM 2377 C CA . GLU A 1 313 ? 8.191 -9.809 -17.375 1.00 93.38 313 GLU A CA 1
ATOM 2378 C C . GLU A 1 313 ? 8.749 -9.103 -16.130 1.00 93.38 313 GLU A C 1
ATOM 2380 O O . GLU A 1 313 ? 8.483 -9.524 -15.004 1.00 93.38 313 GLU A O 1
ATOM 2385 N N . LEU A 1 314 ? 9.451 -7.981 -16.315 1.00 92.25 314 LEU A N 1
ATOM 2386 C CA . LEU A 1 314 ? 9.930 -7.149 -15.210 1.00 92.25 314 LEU A CA 1
ATOM 2387 C C . LEU A 1 314 ? 8.759 -6.542 -14.425 1.00 92.25 314 LEU A C 1
ATOM 2389 O O . LEU A 1 314 ? 8.755 -6.572 -13.197 1.00 92.25 314 LEU A O 1
ATOM 2393 N N . PHE A 1 315 ? 7.753 -6.019 -15.123 1.00 94.75 315 PHE A N 1
ATOM 2394 C CA . PHE A 1 315 ? 6.567 -5.448 -14.502 1.00 94.75 315 PHE A CA 1
ATOM 2395 C C . PHE A 1 315 ? 5.805 -6.503 -13.692 1.00 94.75 315 PHE A C 1
ATOM 2397 O O . PHE A 1 315 ? 5.439 -6.257 -12.547 1.00 94.75 315 PHE A O 1
ATOM 2404 N N . TRP A 1 316 ? 5.642 -7.714 -14.223 1.00 95.88 316 TRP A N 1
ATOM 2405 C CA . TRP A 1 316 ? 5.077 -8.835 -13.475 1.00 95.88 316 TRP A CA 1
ATOM 2406 C C . TRP A 1 316 ? 5.874 -9.157 -12.207 1.00 95.88 316 TRP A C 1
ATOM 2408 O O . TRP A 1 316 ? 5.282 -9.321 -11.139 1.00 95.88 316 TRP A O 1
ATOM 2418 N N . ALA A 1 317 ? 7.206 -9.197 -12.296 1.00 93.06 317 ALA A N 1
ATOM 2419 C CA . ALA A 1 317 ? 8.067 -9.436 -11.141 1.00 93.06 317 ALA A CA 1
ATOM 2420 C C . ALA A 1 317 ? 7.899 -8.357 -10.057 1.00 93.06 317 ALA A C 1
ATOM 2422 O O . ALA A 1 317 ? 7.826 -8.680 -8.869 1.00 93.06 317 ALA A O 1
ATOM 2423 N N . GLU A 1 318 ? 7.771 -7.088 -10.454 1.00 92.44 318 GLU A N 1
ATOM 2424 C CA . GLU A 1 318 ? 7.459 -5.990 -9.532 1.00 92.44 318 GLU A CA 1
ATOM 2425 C C . GLU A 1 318 ? 6.101 -6.162 -8.869 1.00 92.44 318 GLU A C 1
ATOM 2427 O O . GLU A 1 318 ? 6.001 -6.007 -7.650 1.00 92.44 318 GLU A O 1
ATOM 2432 N N . ILE A 1 319 ? 5.070 -6.505 -9.646 1.00 95.62 319 ILE A N 1
ATOM 2433 C CA . ILE A 1 319 ? 3.723 -6.716 -9.118 1.00 95.62 319 ILE A CA 1
ATOM 2434 C C . ILE A 1 319 ? 3.764 -7.806 -8.054 1.00 95.62 319 ILE A C 1
ATOM 2436 O O . ILE A 1 319 ? 3.370 -7.571 -6.914 1.00 95.62 319 ILE A O 1
ATOM 2440 N N . VAL A 1 320 ? 4.295 -8.975 -8.413 1.00 93.88 320 VAL A N 1
ATOM 2441 C CA . VAL A 1 320 ? 4.371 -10.155 -7.549 1.00 93.88 320 VAL A CA 1
ATOM 2442 C C . VAL A 1 320 ? 5.153 -9.876 -6.270 1.00 93.88 320 VAL A C 1
ATOM 2444 O O . VAL A 1 320 ? 4.699 -10.233 -5.180 1.00 93.88 320 VAL A O 1
ATOM 2447 N N . ARG A 1 321 ? 6.308 -9.214 -6.375 1.00 90.44 321 ARG A N 1
ATOM 2448 C CA . ARG A 1 321 ? 7.106 -8.854 -5.200 1.00 90.44 321 ARG A CA 1
ATOM 2449 C C . ARG A 1 321 ? 6.349 -7.888 -4.295 1.00 90.44 321 ARG A C 1
ATOM 2451 O O . ARG A 1 321 ? 6.366 -8.059 -3.077 1.00 90.44 321 ARG A O 1
ATOM 2458 N N . SER A 1 322 ? 5.695 -6.892 -4.887 1.00 91.50 322 SER A N 1
ATOM 2459 C CA . SER A 1 322 ? 5.004 -5.840 -4.143 1.00 91.50 322 SER A CA 1
ATOM 2460 C C . SER A 1 322 ? 3.769 -6.374 -3.422 1.00 91.50 322 SER A C 1
ATOM 2462 O O . SER A 1 322 ? 3.591 -6.059 -2.250 1.00 91.50 322 SER A O 1
ATOM 2464 N N . VAL A 1 323 ? 2.965 -7.236 -4.061 1.00 93.62 323 VAL A N 1
ATOM 2465 C CA . VAL A 1 323 ? 1.809 -7.890 -3.411 1.00 93.62 323 VAL A CA 1
ATOM 2466 C C . VA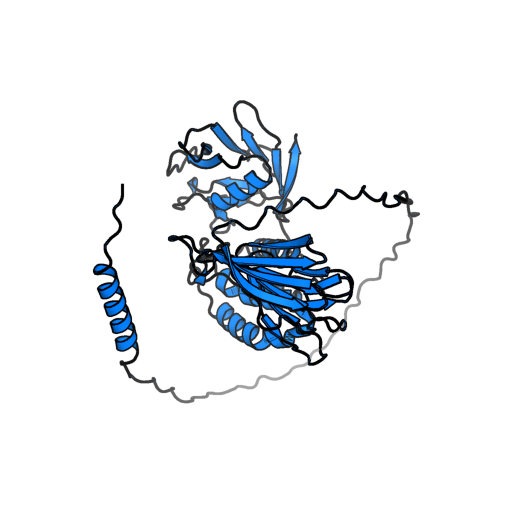L A 1 323 ? 2.237 -8.941 -2.385 1.00 93.62 323 VAL A C 1
ATOM 2468 O O . VAL A 1 323 ? 1.609 -9.065 -1.338 1.00 93.62 323 VAL A O 1
ATOM 2471 N N . GLY A 1 324 ? 3.330 -9.671 -2.637 1.00 88.88 324 GLY A N 1
ATOM 2472 C CA . GLY A 1 324 ? 3.776 -10.793 -1.803 1.00 88.88 324 GLY A CA 1
ATOM 2473 C C . GLY A 1 324 ? 4.191 -10.419 -0.377 1.00 88.88 324 GLY A C 1
ATOM 2474 O O . GLY A 1 324 ? 4.271 -11.294 0.481 1.00 88.88 324 GLY A O 1
ATOM 2475 N N . VAL A 1 325 ? 4.434 -9.134 -0.111 1.00 85.88 325 VAL A N 1
ATOM 2476 C CA . VAL A 1 325 ? 4.790 -8.610 1.218 1.00 85.88 325 VAL A CA 1
ATOM 2477 C C . VAL A 1 325 ? 3.641 -7.861 1.903 1.00 85.88 325 VAL A C 1
ATOM 2479 O O . VAL A 1 325 ? 3.835 -7.308 2.986 1.00 85.88 325 VAL A O 1
ATOM 2482 N N . ARG A 1 326 ? 2.449 -7.800 1.292 1.00 87.00 326 ARG A N 1
ATOM 2483 C CA . ARG A 1 326 ? 1.308 -7.058 1.848 1.00 87.00 326 ARG A CA 1
ATOM 2484 C C . ARG A 1 326 ? 0.539 -7.881 2.876 1.00 87.00 326 ARG A C 1
ATOM 2486 O O . ARG A 1 326 ? 0.278 -9.058 2.639 1.00 87.00 326 ARG A O 1
ATOM 2493 N N . PRO A 1 327 ? 0.056 -7.247 3.961 1.00 88.75 327 PRO A N 1
ATOM 2494 C CA . PRO A 1 327 ? -0.771 -7.920 4.961 1.00 88.75 327 PRO A CA 1
ATOM 2495 C C . PRO A 1 327 ? -2.170 -8.284 4.444 1.00 88.75 327 PRO A C 1
ATOM 2497 O O . PRO A 1 327 ? -2.873 -9.022 5.120 1.00 88.75 327 PRO A O 1
ATOM 2500 N N . PHE A 1 328 ? -2.575 -7.767 3.278 1.00 92.75 328 PHE A N 1
ATOM 2501 C CA . PHE A 1 328 ? -3.899 -7.969 2.682 1.00 92.75 328 PHE A CA 1
ATOM 2502 C C . PHE A 1 328 ? -3.938 -9.042 1.586 1.00 92.75 328 PHE A C 1
ATOM 2504 O O . PHE A 1 328 ? -5.001 -9.309 1.029 1.00 92.75 328 PHE A O 1
ATOM 2511 N N . TYR A 1 329 ? -2.798 -9.646 1.250 1.00 95.19 329 TYR A N 1
ATOM 2512 C CA . TYR A 1 329 ? -2.689 -10.625 0.173 1.00 95.19 329 TYR A CA 1
ATOM 2513 C C . TYR A 1 329 ? -2.392 -12.020 0.730 1.00 95.19 329 TYR A C 1
ATOM 2515 O O . TYR A 1 329 ? -1.593 -12.187 1.649 1.00 95.19 329 TYR A O 1
ATOM 2523 N N . THR A 1 330 ? -3.020 -13.041 0.144 1.00 94.81 330 THR A N 1
ATOM 2524 C CA . THR A 1 330 ? -2.709 -14.446 0.422 1.00 94.81 330 THR A CA 1
ATOM 2525 C C . THR A 1 330 ? -2.594 -15.227 -0.879 1.00 94.81 330 THR A C 1
ATOM 2527 O O . THR A 1 330 ? -3.475 -15.181 -1.739 1.00 94.81 330 THR A O 1
ATOM 2530 N N . ALA A 1 331 ? -1.486 -15.950 -1.038 1.00 92.25 331 ALA A N 1
ATOM 2531 C CA . ALA A 1 331 ? -1.257 -16.785 -2.206 1.00 92.25 331 ALA A CA 1
ATOM 2532 C C . ALA A 1 331 ? -1.962 -18.137 -2.029 1.00 92.25 331 ALA A C 1
ATOM 2534 O O . ALA A 1 331 ? -1.600 -18.931 -1.162 1.00 92.25 331 ALA A O 1
ATOM 2535 N N . VAL A 1 332 ? -2.946 -18.420 -2.885 1.00 92.94 332 VAL A N 1
ATOM 2536 C CA . VAL A 1 332 ? -3.694 -19.697 -2.885 1.00 92.94 332 VAL A CA 1
ATOM 2537 C C . VAL A 1 332 ? -3.325 -20.622 -4.048 1.00 92.94 332 VAL A C 1
ATOM 2539 O O . VAL A 1 332 ? -3.761 -21.770 -4.097 1.00 92.94 332 VAL A O 1
ATOM 2542 N N . ALA A 1 333 ? -2.505 -20.136 -4.981 1.00 92.69 333 ALA A N 1
ATOM 2543 C CA . ALA A 1 333 ? -1.986 -20.890 -6.114 1.00 92.69 333 ALA A CA 1
ATOM 2544 C C . ALA A 1 333 ? -0.569 -20.405 -6.475 1.00 92.69 333 ALA A C 1
ATOM 2546 O O . ALA A 1 333 ? -0.222 -19.262 -6.160 1.00 92.69 333 ALA A O 1
ATOM 2547 N N . PRO A 1 334 ? 0.254 -21.246 -7.130 1.00 93.06 334 PRO A N 1
ATOM 2548 C CA . PRO A 1 334 ? 1.570 -20.837 -7.604 1.00 93.06 334 PRO A CA 1
ATOM 2549 C C . PRO A 1 334 ? 1.476 -19.651 -8.565 1.00 93.06 334 PRO A C 1
ATOM 2551 O O . PRO A 1 334 ? 0.617 -19.616 -9.449 1.00 93.06 334 PRO A O 1
ATOM 2554 N N . LEU A 1 335 ? 2.386 -18.698 -8.397 1.00 93.44 335 LEU A N 1
ATOM 2555 C CA . LEU A 1 335 ? 2.538 -17.568 -9.302 1.00 93.44 335 LEU A CA 1
ATOM 2556 C C . LEU A 1 335 ? 3.348 -18.008 -10.532 1.00 93.44 335 LEU A C 1
ATOM 2558 O O . LEU A 1 335 ? 4.357 -18.692 -10.359 1.00 93.44 335 LEU A O 1
ATOM 2562 N N . PRO A 1 336 ? 2.930 -17.641 -11.756 1.00 93.38 336 PRO A N 1
ATOM 2563 C CA . PRO A 1 336 ? 3.729 -17.838 -12.960 1.00 93.38 336 PRO A CA 1
ATOM 2564 C C . PRO A 1 336 ? 5.157 -17.299 -12.820 1.00 93.38 336 PRO A C 1
ATOM 2566 O O . PRO A 1 336 ? 5.364 -16.130 -12.485 1.00 93.38 336 PRO A O 1
ATOM 2569 N N . GLU A 1 337 ? 6.132 -18.168 -13.083 1.00 89.75 337 GLU A N 1
ATOM 2570 C CA . GLU A 1 337 ? 7.540 -17.794 -13.186 1.00 89.75 337 GLU A CA 1
ATOM 2571 C C . GLU A 1 337 ? 7.797 -17.144 -14.546 1.00 89.75 337 GLU A C 1
ATOM 2573 O O . GLU A 1 337 ? 7.354 -17.642 -15.583 1.00 89.75 337 GLU A O 1
ATOM 2578 N N . VAL A 1 338 ? 8.543 -16.044 -14.537 1.00 91.12 338 VAL A N 1
ATOM 2579 C CA . VAL A 1 338 ? 8.941 -15.315 -15.743 1.00 91.12 338 VAL A CA 1
ATOM 2580 C C . VAL A 1 338 ? 10.456 -15.316 -15.869 1.00 91.12 338 VAL A C 1
ATOM 2582 O O . VAL A 1 338 ? 11.178 -15.296 -14.871 1.00 91.12 338 VAL A O 1
ATOM 2585 N N . ALA A 1 339 ? 10.947 -15.357 -17.105 1.00 90.19 339 ALA A N 1
ATOM 2586 C CA . ALA A 1 339 ? 12.375 -15.303 -17.364 1.00 90.19 339 ALA A CA 1
ATOM 2587 C C . ALA A 1 339 ? 12.880 -13.870 -17.159 1.00 90.19 339 ALA A C 1
ATOM 2589 O O . ALA A 1 339 ? 12.511 -12.962 -17.901 1.00 90.19 339 ALA A O 1
ATOM 2590 N N . LEU A 1 340 ? 13.745 -13.688 -16.165 1.00 90.44 340 LEU A N 1
ATOM 2591 C CA . LEU A 1 340 ? 14.451 -12.438 -15.901 1.00 90.44 340 LEU A CA 1
ATOM 2592 C C . LEU A 1 340 ? 15.954 -12.685 -16.080 1.00 90.44 340 LEU A C 1
ATOM 2594 O O . LEU A 1 340 ? 16.412 -13.815 -15.880 1.00 90.44 340 LEU A O 1
ATOM 2598 N N . PRO A 1 341 ? 16.743 -11.666 -16.454 1.00 89.94 341 PRO A N 1
ATOM 2599 C CA . PRO A 1 341 ? 18.197 -11.747 -16.362 1.00 89.94 341 PRO A CA 1
ATOM 2600 C C . PRO A 1 341 ? 18.619 -12.120 -14.937 1.00 89.94 341 PRO A C 1
ATOM 2602 O O . PRO A 1 341 ? 17.950 -11.719 -13.994 1.00 89.94 341 PRO A O 1
ATOM 2605 N N . ASP A 1 342 ? 19.749 -12.804 -14.741 1.00 89.31 342 ASP A N 1
ATOM 2606 C CA . ASP A 1 342 ? 20.228 -13.111 -13.378 1.00 89.31 342 ASP A CA 1
ATOM 2607 C C . ASP A 1 342 ? 20.397 -11.839 -12.525 1.00 89.31 342 ASP A C 1
ATOM 2609 O O . ASP A 1 342 ? 20.208 -11.845 -11.305 1.00 89.31 342 ASP A O 1
ATOM 2613 N N . TYR A 1 343 ? 20.726 -10.733 -13.192 1.00 90.69 343 TYR A N 1
ATOM 2614 C CA . TYR A 1 343 ? 20.975 -9.428 -12.607 1.00 90.69 343 TYR A CA 1
ATOM 2615 C C . TYR A 1 343 ? 20.673 -8.306 -13.603 1.00 90.69 343 TYR A C 1
ATOM 2617 O O . TYR A 1 343 ? 20.670 -8.524 -14.811 1.00 90.69 343 TYR A O 1
ATOM 2625 N N . TYR A 1 344 ? 20.500 -7.089 -13.102 1.00 90.75 344 TYR A N 1
ATOM 2626 C CA . TYR A 1 344 ? 20.400 -5.884 -13.917 1.00 90.75 344 TYR A CA 1
ATOM 2627 C C . TYR A 1 344 ? 21.597 -4.973 -13.676 1.00 90.75 344 TYR A C 1
ATOM 2629 O O . TYR A 1 344 ? 21.955 -4.687 -12.533 1.00 90.75 344 TYR A O 1
ATOM 2637 N N . MET A 1 345 ? 22.166 -4.448 -14.761 1.00 90.31 345 MET A N 1
ATOM 2638 C CA . MET A 1 345 ? 23.106 -3.336 -14.686 1.00 90.31 345 MET A CA 1
ATOM 2639 C C . MET A 1 345 ? 22.319 -2.024 -14.678 1.00 90.31 345 MET A C 1
ATOM 2641 O O . MET A 1 345 ? 21.554 -1.755 -15.605 1.00 90.31 345 MET A O 1
ATOM 2645 N N . LEU A 1 346 ? 22.510 -1.200 -13.645 1.00 91.25 346 LEU A N 1
ATOM 2646 C CA . LEU A 1 346 ? 21.890 0.123 -13.585 1.00 91.25 346 LEU A CA 1
ATOM 2647 C C . LEU A 1 346 ? 22.749 1.163 -14.302 1.00 91.25 346 LEU A C 1
ATOM 2649 O O . LEU A 1 346 ? 23.952 1.259 -14.059 1.00 91.25 346 LEU A O 1
ATOM 2653 N N . GLN A 1 347 ? 22.130 1.988 -15.144 1.00 89.06 347 GLN A N 1
ATOM 2654 C CA . GLN A 1 347 ? 22.835 3.054 -15.856 1.00 89.06 347 GLN A CA 1
ATOM 2655 C C . GLN A 1 347 ? 21.999 4.325 -15.967 1.00 89.06 347 GLN A C 1
ATOM 2657 O O . GLN A 1 347 ? 20.811 4.275 -16.261 1.00 89.06 347 GLN A O 1
ATOM 2662 N N . LEU A 1 348 ? 22.629 5.490 -15.796 1.00 88.69 348 LEU A N 1
ATOM 2663 C CA . LEU A 1 348 ? 21.976 6.768 -16.081 1.00 88.69 348 LEU A CA 1
ATOM 2664 C C . LEU A 1 348 ? 21.637 6.889 -17.571 1.00 88.69 348 LEU A C 1
ATOM 2666 O O . LEU A 1 348 ? 22.523 6.794 -18.421 1.00 88.69 348 LEU A O 1
ATOM 2670 N N . LEU A 1 349 ? 20.373 7.181 -17.871 1.00 86.88 349 LEU A N 1
ATOM 2671 C CA . LEU A 1 349 ? 19.868 7.369 -19.236 1.00 86.88 349 LEU A CA 1
ATOM 2672 C C . LEU A 1 349 ? 19.788 8.839 -19.655 1.00 86.88 349 LEU A C 1
ATOM 2674 O O . LEU A 1 349 ? 19.352 9.145 -20.761 1.00 86.88 349 LEU A O 1
ATOM 2678 N N . THR A 1 350 ? 20.232 9.768 -18.808 1.00 80.19 350 THR A N 1
ATOM 2679 C CA . THR A 1 350 ? 20.304 11.202 -19.137 1.00 80.19 350 THR A CA 1
ATOM 2680 C C . THR A 1 350 ? 21.062 11.486 -20.452 1.00 80.19 350 THR A C 1
ATOM 2682 O O . THR A 1 350 ? 20.605 12.324 -21.232 1.00 80.19 350 THR A O 1
ATOM 2685 N N . PRO A 1 351 ? 22.150 10.757 -20.795 1.00 79.69 351 PRO A N 1
ATOM 2686 C CA . PRO A 1 351 ? 22.806 10.883 -22.102 1.00 79.69 351 PRO A CA 1
ATOM 2687 C C . PRO A 1 351 ? 21.930 10.545 -23.318 1.00 79.69 351 PRO A C 1
ATOM 2689 O O . PRO A 1 351 ? 22.252 10.953 -24.431 1.00 79.69 351 PRO A O 1
ATOM 2692 N N . CYS A 1 352 ? 20.818 9.832 -23.130 1.00 81.19 352 CYS A N 1
ATOM 2693 C CA . CYS A 1 352 ? 19.925 9.401 -24.205 1.00 81.19 352 CYS A CA 1
ATOM 2694 C C . CYS A 1 352 ? 18.939 10.492 -24.667 1.00 81.19 352 CYS A C 1
ATOM 2696 O O . CYS A 1 352 ? 18.077 10.224 -25.499 1.00 81.19 352 CYS A O 1
ATOM 2698 N N . GLY A 1 353 ? 19.037 11.722 -24.143 1.00 68.12 353 GLY A N 1
ATOM 2699 C CA . GLY A 1 353 ? 18.196 12.852 -24.565 1.00 68.12 353 GLY A CA 1
ATOM 2700 C C . GLY A 1 353 ? 16.761 12.816 -24.028 1.00 68.12 353 GLY A C 1
ATOM 2701 O O . GLY A 1 353 ? 15.926 13.618 -24.442 1.00 68.12 353 GLY A O 1
ATOM 2702 N N . LEU A 1 354 ? 16.477 11.910 -23.093 1.00 62.62 354 LEU A N 1
ATOM 2703 C CA . LEU A 1 354 ? 15.268 11.941 -22.281 1.00 62.62 354 LEU A CA 1
ATOM 2704 C C . LEU A 1 354 ? 15.414 13.123 -21.315 1.00 62.62 354 LEU A C 1
ATOM 2706 O O . LEU A 1 354 ? 16.421 13.214 -20.620 1.00 62.62 354 LEU A O 1
ATOM 2710 N N . GLY A 1 355 ? 14.461 14.056 -21.298 1.00 61.53 355 GLY A N 1
ATOM 2711 C CA . GLY A 1 355 ? 14.544 15.322 -20.549 1.00 61.53 355 GLY A CA 1
ATOM 2712 C C . GLY A 1 355 ? 14.554 15.200 -19.017 1.00 61.53 355 GLY A C 1
ATOM 2713 O O . GLY A 1 355 ? 14.235 16.170 -18.336 1.00 61.53 355 GLY A O 1
ATOM 2714 N N . GLU A 1 356 ? 14.901 14.035 -18.471 1.00 63.75 356 GLU A N 1
ATOM 2715 C CA . GLU A 1 356 ? 14.652 13.616 -17.095 1.00 63.75 356 GLU A CA 1
ATOM 2716 C C . GLU A 1 356 ? 15.744 12.675 -16.546 1.00 63.75 356 GLU A C 1
ATOM 2718 O O . GLU A 1 356 ? 16.548 12.077 -17.268 1.00 63.75 356 GLU A O 1
ATOM 2723 N N . GLN A 1 357 ? 15.770 12.576 -15.215 1.00 78.75 357 GLN A N 1
ATOM 2724 C CA . GLN A 1 357 ? 16.760 11.874 -14.400 1.00 78.75 357 GLN A CA 1
ATOM 2725 C C . GLN A 1 357 ? 16.444 10.370 -14.298 1.00 78.75 357 GLN A C 1
ATOM 2727 O O . GLN A 1 357 ? 16.084 9.876 -13.236 1.00 78.75 357 GLN A O 1
ATOM 2732 N N . TRP A 1 358 ? 16.547 9.651 -15.417 1.00 86.50 358 TRP A N 1
ATOM 2733 C CA . TRP A 1 358 ? 16.221 8.222 -15.506 1.00 86.50 358 TRP A CA 1
ATOM 2734 C C . TRP A 1 358 ? 17.427 7.307 -15.262 1.00 86.50 358 TRP A C 1
ATOM 2736 O O . TRP A 1 358 ? 18.540 7.585 -15.718 1.00 86.50 358 TRP A O 1
ATOM 2746 N N . VAL A 1 359 ? 17.174 6.169 -14.620 1.00 90.00 359 VAL A N 1
ATOM 2747 C CA . VAL A 1 359 ? 18.089 5.034 -14.470 1.00 90.00 359 VAL A CA 1
ATOM 2748 C C . VAL A 1 359 ? 17.494 3.845 -15.220 1.00 90.00 359 VAL A C 1
ATOM 2750 O O . VAL A 1 359 ? 16.365 3.447 -14.953 1.00 90.00 359 VAL A O 1
ATOM 2753 N N . GLY A 1 360 ? 18.230 3.300 -16.180 1.00 90.19 360 GLY A N 1
ATOM 2754 C CA . GLY A 1 360 ? 17.846 2.138 -16.973 1.00 90.19 360 GLY A CA 1
ATOM 2755 C C . GLY A 1 360 ? 18.279 0.840 -16.316 1.00 90.19 360 GLY A C 1
ATOM 2756 O O . GLY A 1 360 ? 19.306 0.808 -15.638 1.00 90.19 360 GLY A O 1
ATOM 2757 N N . PHE A 1 361 ? 17.505 -0.217 -16.540 1.00 91.81 361 PHE A N 1
ATOM 2758 C CA . PHE A 1 361 ? 17.779 -1.578 -16.093 1.00 91.81 361 PHE A CA 1
ATOM 2759 C C . PHE A 1 361 ? 18.219 -2.379 -17.315 1.00 91.81 361 PHE A C 1
ATOM 2761 O O . PHE A 1 361 ? 17.405 -2.702 -18.178 1.00 91.81 361 PHE A O 1
ATOM 2768 N N . LEU A 1 362 ? 19.514 -2.656 -17.424 1.00 89.19 362 LEU A N 1
ATOM 2769 C CA . LEU A 1 362 ? 20.088 -3.260 -18.618 1.00 89.19 362 LEU A CA 1
ATOM 2770 C C . LEU A 1 362 ? 20.374 -4.739 -18.381 1.00 89.19 362 LEU A C 1
ATOM 2772 O O . LEU A 1 362 ? 21.044 -5.105 -17.411 1.00 89.19 362 LEU A O 1
ATOM 2776 N N . ALA A 1 363 ? 19.910 -5.571 -19.310 1.00 85.94 363 ALA A N 1
ATOM 2777 C CA . ALA A 1 363 ? 20.393 -6.935 -19.462 1.00 85.94 363 ALA A CA 1
ATOM 2778 C C . ALA A 1 363 ? 21.792 -6.956 -20.109 1.00 85.94 363 ALA A C 1
ATOM 2780 O O . ALA A 1 363 ? 22.258 -5.964 -20.682 1.00 85.94 363 ALA A O 1
ATOM 2781 N N . GLU A 1 364 ? 22.472 -8.102 -20.038 1.00 83.06 364 GLU A N 1
ATOM 2782 C CA . GLU A 1 364 ? 23.791 -8.276 -20.650 1.00 83.06 364 GLU A CA 1
ATOM 2783 C C . GLU A 1 364 ? 23.751 -7.972 -22.161 1.00 83.06 364 GLU A C 1
ATOM 2785 O O . GLU A 1 364 ? 22.960 -8.541 -22.912 1.00 83.06 364 GLU A O 1
ATOM 2790 N N . GLY A 1 365 ? 24.615 -7.054 -22.608 1.00 80.50 365 GLY A N 1
ATOM 2791 C CA . GLY A 1 365 ? 24.727 -6.660 -24.016 1.00 80.50 365 GLY A CA 1
ATOM 2792 C C . GLY A 1 365 ? 23.624 -5.728 -24.531 1.00 80.50 365 GLY A C 1
ATOM 2793 O O . GLY A 1 365 ? 23.612 -5.423 -25.723 1.00 80.50 365 GLY A O 1
ATOM 2794 N N . GLN A 1 366 ? 22.710 -5.261 -23.674 1.00 85.81 366 GLN A N 1
ATOM 2795 C CA . GLN A 1 366 ? 21.662 -4.322 -24.070 1.00 85.81 366 GLN A CA 1
ATOM 2796 C C . GLN A 1 366 ? 22.222 -2.906 -24.271 1.00 85.81 366 GLN A C 1
ATOM 2798 O O . GLN A 1 366 ? 22.979 -2.395 -23.448 1.00 85.81 366 GLN A O 1
ATOM 2803 N N . GLU A 1 367 ? 21.823 -2.250 -25.363 1.00 87.12 367 GLU A N 1
ATOM 2804 C CA . GLU A 1 367 ? 22.199 -0.861 -25.649 1.00 87.12 367 GLU A CA 1
ATOM 2805 C C . GLU A 1 367 ? 21.439 0.117 -24.725 1.00 87.12 367 GLU A C 1
ATOM 2807 O O . GLU A 1 367 ? 20.203 0.124 -24.758 1.00 87.12 367 GLU A O 1
ATOM 2812 N N . PRO A 1 368 ? 22.122 0.986 -23.948 1.00 84.19 368 PRO A N 1
ATOM 2813 C CA . PRO A 1 368 ? 21.490 1.809 -22.907 1.00 84.19 368 PRO A CA 1
ATOM 2814 C C . PRO A 1 368 ? 20.392 2.754 -23.396 1.00 84.19 368 PRO A C 1
ATOM 2816 O O . PRO A 1 368 ? 19.414 2.984 -22.697 1.00 84.19 368 PRO A O 1
ATOM 2819 N N . CYS A 1 369 ? 20.541 3.306 -24.601 1.00 85.38 369 CYS A N 1
ATOM 2820 C CA . CYS A 1 369 ? 19.577 4.250 -25.170 1.00 85.38 369 CYS A CA 1
ATOM 2821 C C . CYS A 1 369 ? 18.523 3.581 -26.059 1.00 85.38 369 CYS A C 1
ATOM 2823 O O . CYS A 1 369 ? 17.832 4.264 -26.816 1.00 85.38 369 CYS A O 1
ATOM 2825 N N . SER A 1 370 ? 18.407 2.252 -25.999 1.00 85.62 370 SER A N 1
ATOM 2826 C CA . SER A 1 370 ? 17.308 1.550 -26.648 1.00 85.62 370 SER A CA 1
ATOM 2827 C C . SER A 1 370 ? 15.974 1.984 -26.020 1.00 85.62 370 SER A C 1
ATOM 2829 O O . SER A 1 370 ? 15.877 2.047 -24.793 1.00 85.62 370 SER A O 1
ATOM 2831 N N . PRO A 1 371 ? 14.924 2.249 -26.823 1.00 77.50 371 PRO A N 1
ATOM 2832 C CA . PRO A 1 371 ? 13.599 2.603 -26.303 1.00 77.50 371 PRO A CA 1
ATOM 2833 C C . PRO A 1 371 ? 12.962 1.485 -25.462 1.00 77.50 371 PRO A C 1
ATOM 2835 O O . PRO A 1 371 ? 11.991 1.736 -24.758 1.00 77.50 371 PRO A O 1
ATOM 2838 N N . TRP A 1 372 ? 13.520 0.275 -25.526 1.00 79.06 372 TRP A N 1
ATOM 2839 C CA . TRP A 1 372 ? 13.055 -0.921 -24.827 1.00 79.06 372 TRP A CA 1
ATOM 2840 C C . TRP A 1 372 ? 13.764 -1.167 -23.492 1.00 79.06 372 TRP A C 1
ATOM 2842 O O . TRP A 1 372 ? 13.523 -2.185 -22.855 1.00 79.06 372 TRP A O 1
ATOM 2852 N N . VAL A 1 373 ? 14.687 -0.291 -23.075 1.00 87.38 373 VAL A N 1
ATOM 2853 C CA . VAL A 1 373 ? 15.311 -0.389 -21.747 1.00 87.38 373 VAL A CA 1
ATOM 2854 C C . VAL A 1 373 ? 14.282 0.032 -20.698 1.00 87.38 373 VAL A C 1
ATOM 2856 O O . VAL A 1 373 ? 13.880 1.203 -20.693 1.00 87.38 373 VAL A O 1
ATOM 2859 N N . PRO A 1 374 ? 13.869 -0.869 -19.785 1.00 88.94 374 PRO A N 1
ATOM 2860 C CA . PRO A 1 374 ? 13.049 -0.470 -18.657 1.00 88.94 374 PRO A CA 1
ATOM 2861 C C . PRO A 1 374 ? 13.804 0.563 -17.827 1.00 88.94 374 PRO A C 1
ATOM 2863 O O . PRO A 1 374 ? 15.018 0.466 -17.643 1.00 88.94 374 PRO A O 1
ATOM 2866 N N . ARG A 1 375 ? 13.098 1.573 -17.330 1.00 89.19 375 ARG A N 1
ATOM 2867 C CA . ARG A 1 375 ? 13.714 2.714 -16.644 1.00 89.19 375 ARG A CA 1
ATOM 2868 C C . ARG A 1 375 ? 12.941 3.089 -15.396 1.00 89.19 375 ARG A C 1
ATOM 2870 O O . ARG A 1 375 ? 11.737 2.886 -15.360 1.00 89.19 375 ARG A O 1
ATOM 2877 N N . ARG A 1 376 ? 13.606 3.642 -14.390 1.00 88.00 376 ARG A N 1
ATOM 2878 C CA . ARG A 1 376 ? 13.000 4.210 -13.178 1.00 88.00 376 ARG A CA 1
ATOM 2879 C C . ARG A 1 376 ? 13.567 5.596 -12.928 1.00 88.00 376 ARG A C 1
ATOM 2881 O O . ARG A 1 376 ? 14.670 5.905 -13.388 1.00 88.00 376 ARG A O 1
ATOM 2888 N N . ASP A 1 377 ? 12.796 6.451 -12.272 1.00 86.06 377 ASP A N 1
ATOM 2889 C CA . ASP A 1 377 ? 13.257 7.803 -11.993 1.00 86.06 377 ASP A CA 1
ATOM 2890 C C . ASP A 1 377 ? 14.324 7.795 -10.886 1.00 86.06 377 ASP A C 1
ATOM 2892 O O . ASP A 1 377 ? 14.628 6.783 -10.243 1.00 86.06 377 ASP A O 1
ATOM 2896 N N . ILE A 1 378 ? 14.935 8.953 -10.670 1.00 87.81 378 ILE A N 1
ATOM 2897 C CA . ILE A 1 378 ? 15.948 9.116 -9.633 1.00 87.81 378 ILE A CA 1
ATOM 2898 C C . ILE A 1 378 ? 15.380 8.963 -8.216 1.00 87.81 378 ILE A C 1
ATOM 2900 O O . ILE A 1 378 ? 16.137 8.645 -7.300 1.00 87.81 378 ILE A O 1
ATOM 2904 N N . TYR A 1 379 ? 14.078 9.197 -8.017 1.00 88.69 379 TYR A N 1
ATOM 2905 C CA . TYR A 1 379 ? 13.429 9.089 -6.712 1.00 88.69 379 TYR A CA 1
ATOM 2906 C C . TYR A 1 379 ? 13.274 7.626 -6.308 1.00 88.69 379 TYR A C 1
ATOM 2908 O O . TYR A 1 379 ? 13.536 7.285 -5.156 1.00 88.69 379 TYR A O 1
ATOM 2916 N N . TRP A 1 380 ? 12.957 6.757 -7.267 1.00 90.19 380 TRP A N 1
ATOM 2917 C CA . TRP A 1 380 ? 13.031 5.315 -7.100 1.00 90.19 380 TRP A CA 1
ATOM 2918 C C . TRP A 1 380 ? 14.445 4.896 -6.695 1.00 90.19 380 TRP A C 1
ATOM 2920 O O . TRP A 1 380 ? 14.612 4.263 -5.655 1.00 90.19 380 TRP A O 1
ATOM 2930 N N . LEU A 1 381 ? 15.481 5.324 -7.435 1.00 92.50 381 LEU A N 1
ATOM 2931 C CA . LEU A 1 381 ? 16.859 4.962 -7.076 1.00 92.50 381 LEU A CA 1
ATOM 2932 C C . LEU A 1 381 ? 17.210 5.464 -5.671 1.00 92.50 381 LEU A C 1
ATOM 2934 O O . LEU A 1 381 ? 17.851 4.740 -4.916 1.00 92.50 381 LEU A O 1
ATOM 2938 N N . GLN A 1 382 ? 16.786 6.679 -5.313 1.00 94.25 382 GLN A N 1
ATOM 2939 C CA . GLN A 1 382 ? 16.985 7.245 -3.981 1.00 94.25 382 GLN A CA 1
ATOM 2940 C C . GLN A 1 382 ? 16.367 6.367 -2.889 1.00 94.25 382 GLN A C 1
ATOM 2942 O O . GLN A 1 382 ? 17.038 6.097 -1.893 1.00 94.25 382 GLN A O 1
ATOM 2947 N N . ALA A 1 383 ? 15.123 5.917 -3.072 1.00 91.56 383 ALA A N 1
ATOM 2948 C CA . ALA A 1 383 ? 14.455 5.029 -2.128 1.00 91.56 383 ALA A CA 1
ATOM 2949 C C . ALA A 1 383 ? 15.226 3.709 -1.972 1.00 91.56 383 ALA A C 1
ATOM 2951 O O . ALA A 1 383 ? 15.528 3.309 -0.849 1.00 91.56 383 ALA A O 1
ATOM 2952 N N . GLU A 1 384 ? 15.641 3.087 -3.077 1.00 93.06 384 GLU A N 1
ATOM 2953 C CA . GLU A 1 384 ? 16.418 1.845 -3.038 1.00 93.06 384 GLU A CA 1
ATOM 2954 C C . GLU A 1 384 ? 17.744 2.028 -2.290 1.00 93.06 384 GLU A C 1
ATOM 2956 O O . GLU A 1 384 ? 18.025 1.307 -1.333 1.00 93.06 384 GLU A O 1
ATOM 2961 N N . VAL A 1 385 ? 18.551 3.035 -2.639 1.00 94.62 385 VAL A N 1
ATOM 2962 C CA . VAL A 1 385 ? 19.851 3.227 -1.975 1.00 94.62 385 VAL A CA 1
ATOM 2963 C C . VAL A 1 385 ? 19.710 3.664 -0.510 1.00 94.62 385 VAL A C 1
ATOM 2965 O O . VAL A 1 385 ? 20.604 3.384 0.291 1.00 94.62 385 VAL A O 1
ATOM 2968 N N . TYR A 1 386 ? 18.595 4.297 -0.130 1.00 95.06 386 TYR A N 1
ATOM 2969 C CA . TYR A 1 386 ? 18.248 4.535 1.273 1.00 95.06 386 TYR A CA 1
ATOM 2970 C C . TYR A 1 386 ? 18.011 3.214 2.013 1.00 95.06 386 TYR A C 1
ATOM 2972 O O . TYR A 1 386 ? 18.608 2.999 3.066 1.00 95.06 386 TYR A O 1
ATOM 2980 N N . THR A 1 387 ? 17.242 2.278 1.438 1.00 92.50 387 THR A N 1
ATOM 2981 C CA . THR A 1 387 ? 17.034 0.951 2.056 1.00 92.50 387 THR A CA 1
ATOM 2982 C C . THR A 1 387 ? 18.322 0.134 2.189 1.00 92.50 387 THR A C 1
ATOM 2984 O O . THR A 1 387 ? 18.460 -0.647 3.128 1.00 92.50 387 THR A O 1
ATOM 2987 N N . LEU A 1 388 ? 19.302 0.364 1.310 1.00 93.81 388 LEU A N 1
ATOM 2988 C CA . LEU A 1 388 ? 20.644 -0.225 1.394 1.00 93.81 388 LEU A CA 1
ATOM 2989 C C . LEU A 1 388 ? 21.548 0.428 2.455 1.00 93.81 388 LEU A C 1
ATOM 2991 O O . LEU A 1 388 ? 22.689 0.001 2.635 1.00 93.81 388 LEU A O 1
ATOM 2995 N N . GLY A 1 389 ? 21.085 1.485 3.129 1.00 93.88 389 GLY A N 1
ATOM 2996 C CA . GLY A 1 389 ? 21.881 2.250 4.090 1.00 93.88 389 GLY A CA 1
ATOM 2997 C C . GLY A 1 389 ? 22.970 3.112 3.444 1.00 93.88 389 GLY A C 1
ATOM 2998 O O . GLY A 1 389 ? 23.926 3.507 4.112 1.00 93.88 389 GLY A O 1
ATOM 2999 N N . LEU A 1 390 ? 22.859 3.402 2.143 1.00 93.88 390 LEU A N 1
ATOM 3000 C CA . LEU A 1 390 ? 23.796 4.275 1.430 1.00 93.88 390 LEU A CA 1
ATOM 3001 C C . LEU A 1 390 ? 23.419 5.763 1.553 1.00 93.88 390 LEU A C 1
ATOM 3003 O O . LEU A 1 390 ? 24.249 6.618 1.236 1.00 93.88 390 LEU A O 1
ATOM 3007 N N . LEU A 1 391 ? 22.219 6.086 2.043 1.00 95.25 391 LEU A N 1
ATOM 3008 C CA . LEU A 1 391 ? 21.755 7.446 2.350 1.00 95.25 391 LEU A CA 1
ATOM 3009 C C . LEU A 1 391 ? 21.262 7.553 3.798 1.00 95.25 391 LEU A C 1
ATOM 3011 O O . LEU A 1 391 ? 20.726 6.587 4.336 1.00 95.25 391 LEU A O 1
ATOM 3015 N N . SER A 1 392 ? 21.418 8.733 4.404 1.00 93.50 392 SER A N 1
ATOM 3016 C CA . SER A 1 392 ? 20.758 9.110 5.665 1.00 93.50 392 SER A CA 1
ATOM 3017 C C . SER A 1 392 ? 19.466 9.905 5.434 1.00 93.50 392 SER A C 1
ATOM 3019 O O . SER A 1 392 ? 19.203 10.380 4.332 1.00 93.50 392 SER A O 1
ATOM 3021 N N . ASP A 1 393 ? 18.676 10.098 6.496 1.00 93.06 393 ASP A N 1
ATOM 3022 C CA . ASP A 1 393 ? 17.386 10.814 6.458 1.00 93.06 393 ASP A CA 1
ATOM 3023 C C . ASP A 1 393 ? 17.487 12.270 5.961 1.00 93.06 393 ASP A C 1
ATOM 3025 O O . ASP A 1 393 ? 16.515 12.836 5.462 1.00 93.06 393 ASP A O 1
ATOM 3029 N N . ASP A 1 394 ? 18.653 12.905 6.109 1.00 95.44 394 ASP A N 1
ATOM 3030 C CA . ASP A 1 394 ? 18.913 14.279 5.674 1.00 95.44 394 ASP A CA 1
ATOM 3031 C C . ASP A 1 394 ? 19.598 14.374 4.300 1.00 95.44 394 ASP A C 1
ATOM 3033 O O . ASP A 1 394 ? 19.944 15.476 3.867 1.00 95.44 394 ASP A O 1
ATOM 3037 N N . GLU A 1 395 ? 19.781 13.256 3.598 1.00 96.50 395 GLU A N 1
ATOM 3038 C CA . GLU A 1 395 ? 20.486 13.169 2.320 1.00 96.50 395 GLU A CA 1
ATOM 3039 C C . GLU A 1 395 ? 19.544 12.820 1.159 1.00 96.50 395 GLU A C 1
ATOM 3041 O O . GLU A 1 395 ? 18.631 12.008 1.280 1.00 96.50 395 GLU A O 1
ATOM 3046 N N . VAL A 1 396 ? 19.790 13.425 -0.005 1.00 96.12 396 VAL A N 1
ATOM 3047 C CA . VAL A 1 396 ? 19.047 13.168 -1.249 1.00 96.12 396 VAL A CA 1
ATOM 3048 C C . VAL A 1 396 ? 19.996 13.038 -2.439 1.00 96.12 396 VAL A C 1
ATOM 3050 O O . VAL A 1 396 ? 21.134 13.524 -2.408 1.00 96.12 396 VAL A O 1
ATOM 3053 N N . LEU A 1 397 ? 19.530 12.387 -3.504 1.00 94.94 397 LEU A N 1
ATOM 3054 C CA . LEU A 1 397 ? 20.258 12.271 -4.762 1.00 94.94 397 LEU A CA 1
ATOM 3055 C C . LEU A 1 397 ? 20.037 13.509 -5.634 1.00 94.94 397 LEU A C 1
ATOM 3057 O O . LEU A 1 397 ? 18.934 14.040 -5.739 1.00 94.94 397 LEU A O 1
ATOM 3061 N N . ALA A 1 398 ? 21.096 13.949 -6.305 1.00 91.94 398 ALA A N 1
ATOM 3062 C CA . ALA A 1 398 ? 21.030 14.994 -7.313 1.00 91.94 398 ALA A CA 1
ATOM 3063 C C . ALA A 1 398 ? 21.909 14.631 -8.511 1.00 91.94 398 ALA A C 1
ATOM 3065 O O . ALA A 1 398 ? 23.123 14.457 -8.371 1.00 91.94 398 ALA A O 1
ATOM 3066 N N . ILE A 1 399 ? 21.322 14.573 -9.708 1.00 89.50 399 ILE A N 1
ATOM 3067 C CA . ILE A 1 399 ? 22.111 14.429 -10.934 1.00 89.50 399 ILE A CA 1
ATOM 3068 C C . ILE A 1 399 ? 22.799 15.756 -11.248 1.00 89.50 399 ILE A C 1
ATOM 3070 O O . ILE A 1 399 ? 22.144 16.791 -11.360 1.00 89.50 399 ILE A O 1
ATOM 3074 N N . LYS A 1 400 ? 24.129 15.730 -11.389 1.00 88.12 400 LYS A N 1
ATOM 3075 C CA . LYS A 1 400 ? 24.948 16.919 -11.639 1.00 88.12 400 LYS A CA 1
ATOM 3076 C C . LYS A 1 400 ? 25.877 16.772 -12.858 1.00 88.12 400 LYS A C 1
ATOM 3078 O O . LYS A 1 400 ? 26.361 15.674 -13.128 1.00 88.12 400 LYS A O 1
ATOM 3083 N N . PRO A 1 401 ? 26.218 17.895 -13.527 1.00 86.06 401 PRO A N 1
ATOM 3084 C CA . PRO A 1 401 ? 25.522 19.185 -13.433 1.00 86.06 401 PRO A CA 1
ATOM 3085 C C . PRO A 1 401 ? 24.062 19.067 -13.906 1.00 86.06 401 PRO A C 1
ATOM 3087 O O . PRO A 1 401 ? 23.719 18.128 -14.616 1.00 86.06 401 PRO A O 1
ATOM 3090 N N . ASP A 1 402 ? 23.199 19.990 -13.479 1.00 81.75 402 ASP A N 1
ATOM 3091 C CA . ASP A 1 402 ? 21.783 19.947 -13.859 1.00 81.75 402 ASP A CA 1
ATOM 3092 C C . ASP A 1 402 ? 21.652 19.990 -15.391 1.00 81.75 402 ASP A C 1
ATOM 3094 O O . ASP A 1 402 ? 22.248 20.848 -16.045 1.00 81.75 402 ASP A O 1
ATO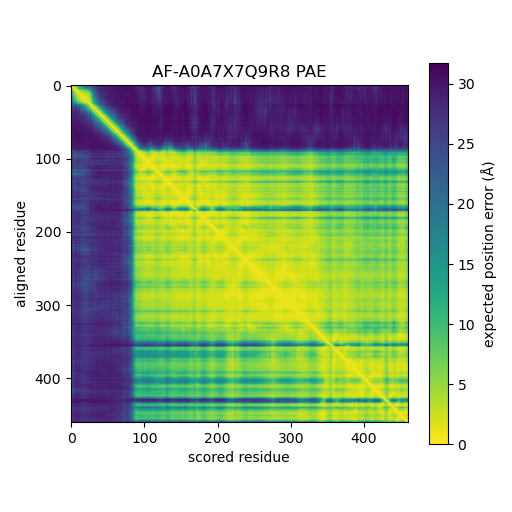M 3098 N N . GLY A 1 403 ? 20.910 19.038 -15.965 1.00 76.81 403 GLY A N 1
ATOM 3099 C CA . GLY A 1 403 ? 20.762 18.900 -17.418 1.00 76.81 403 GLY A CA 1
ATOM 3100 C C . GLY A 1 403 ? 21.992 18.342 -18.147 1.00 76.81 403 GLY A C 1
ATOM 3101 O O . GLY A 1 403 ? 22.127 18.557 -19.351 1.00 76.81 403 GLY A O 1
ATOM 3102 N N . CYS A 1 404 ? 22.909 17.663 -17.449 1.00 79.38 404 CYS A N 1
ATOM 3103 C CA . CYS A 1 404 ? 24.048 17.001 -18.084 1.00 79.38 404 CYS A CA 1
ATOM 3104 C C . CYS A 1 404 ? 23.600 15.968 -19.130 1.00 79.38 404 CYS A C 1
ATOM 3106 O O . CYS A 1 404 ? 22.631 15.245 -18.936 1.00 79.38 404 CYS A O 1
ATOM 3108 N N . THR A 1 405 ? 24.349 15.868 -20.225 1.00 74.19 405 THR A N 1
ATOM 3109 C CA . THR A 1 405 ? 24.189 14.809 -21.238 1.00 74.19 405 THR A CA 1
ATOM 3110 C C . THR A 1 405 ? 25.441 13.944 -21.368 1.00 74.19 405 THR A C 1
ATOM 3112 O O . THR A 1 405 ? 25.370 12.814 -21.834 1.00 74.19 405 THR A O 1
ATOM 3115 N N . THR A 1 406 ? 26.592 14.436 -20.916 1.00 75.44 406 THR A N 1
ATOM 3116 C CA . THR A 1 406 ? 27.845 13.686 -20.789 1.00 75.44 406 THR A CA 1
ATOM 3117 C C . THR A 1 406 ? 28.418 13.912 -19.395 1.00 75.44 406 THR A C 1
ATOM 3119 O O . THR A 1 406 ? 28.132 14.932 -18.766 1.00 75.44 406 THR A O 1
ATOM 3122 N N . ASP A 1 407 ? 29.209 12.956 -18.901 1.00 81.00 407 ASP A N 1
ATOM 3123 C CA . ASP A 1 407 ? 29.885 13.034 -17.595 1.00 81.00 407 ASP A CA 1
ATOM 3124 C C . ASP A 1 407 ? 28.939 13.300 -16.406 1.00 81.00 407 ASP A C 1
ATOM 3126 O O . ASP A 1 407 ? 29.312 13.922 -15.406 1.00 81.00 407 ASP A O 1
ATOM 3130 N N . CYS A 1 408 ? 27.695 12.824 -16.520 1.00 85.56 408 CYS A N 1
ATOM 3131 C CA . CYS A 1 408 ? 26.700 12.900 -15.462 1.00 85.56 408 CYS A CA 1
ATOM 3132 C C . CYS A 1 408 ? 27.156 12.150 -14.212 1.00 85.56 408 CYS A C 1
ATOM 3134 O O . CYS A 1 408 ? 27.665 11.029 -14.288 1.00 85.56 408 CYS A O 1
ATOM 3136 N N . ARG A 1 409 ? 26.916 12.750 -13.044 1.00 88.69 409 ARG A N 1
ATOM 3137 C CA . ARG A 1 409 ? 27.173 12.123 -11.744 1.00 88.69 409 ARG A CA 1
ATOM 3138 C C . ARG A 1 409 ? 25.938 12.162 -10.862 1.00 88.69 409 ARG A C 1
ATOM 3140 O O . ARG A 1 409 ? 25.193 13.137 -10.893 1.00 88.69 409 ARG A O 1
ATOM 3147 N N . ILE A 1 410 ? 25.780 11.134 -10.039 1.00 93.50 410 ILE A N 1
ATOM 3148 C CA . ILE A 1 410 ? 24.774 11.096 -8.981 1.00 93.50 410 ILE A CA 1
ATOM 3149 C C . ILE A 1 410 ? 25.451 11.599 -7.708 1.00 93.50 410 ILE A C 1
ATOM 3151 O O . ILE A 1 410 ? 26.161 10.854 -7.032 1.00 93.50 410 ILE A O 1
ATOM 3155 N N . ASP A 1 411 ? 25.310 12.886 -7.415 1.00 94.88 411 ASP A N 1
ATOM 3156 C CA . ASP A 1 411 ? 25.796 13.449 -6.160 1.00 94.88 411 ASP A CA 1
ATOM 3157 C C . ASP A 1 411 ? 24.821 13.117 -5.028 1.00 94.88 411 ASP A C 1
ATOM 3159 O O . ASP A 1 411 ? 23.607 13.110 -5.220 1.00 94.88 411 ASP A O 1
ATOM 3163 N N . VAL A 1 412 ? 25.370 12.887 -3.837 1.00 96.69 412 VAL A N 1
ATOM 3164 C CA . VAL A 1 412 ? 24.603 12.891 -2.591 1.00 96.69 412 VAL A CA 1
ATOM 3165 C C . VAL A 1 412 ? 24.752 14.275 -1.983 1.00 96.69 412 VAL A C 1
ATOM 3167 O O . VAL A 1 412 ? 25.879 14.741 -1.754 1.00 96.69 412 VAL A O 1
ATOM 3170 N N . VAL A 1 413 ? 23.627 14.938 -1.746 1.00 96.12 413 VAL A N 1
ATOM 3171 C CA . VAL A 1 413 ? 23.574 16.292 -1.195 1.00 96.12 413 VAL A CA 1
ATOM 3172 C C . VAL A 1 413 ? 22.709 16.325 0.056 1.00 96.12 413 VAL A C 1
ATOM 3174 O O . VAL A 1 413 ? 21.748 15.568 0.173 1.00 96.12 413 VAL A O 1
ATOM 3177 N N . ARG A 1 414 ? 23.026 17.223 0.989 1.00 96.00 414 ARG A N 1
ATOM 3178 C CA . ARG A 1 414 ? 22.172 17.460 2.154 1.00 96.00 414 ARG A CA 1
ATOM 3179 C C . ARG A 1 414 ? 20.895 18.183 1.728 1.00 96.00 414 ARG A C 1
ATOM 3181 O O . ARG A 1 414 ? 20.958 19.193 1.027 1.00 96.00 414 ARG A O 1
ATOM 3188 N N . SER A 1 415 ? 19.746 17.714 2.194 1.00 93.94 415 SER A N 1
ATOM 3189 C CA . SER A 1 415 ? 18.429 18.266 1.860 1.00 93.94 415 SER A CA 1
ATOM 3190 C C . SER A 1 415 ? 18.259 19.736 2.271 1.00 93.94 415 SER A C 1
ATOM 3192 O O . SER A 1 415 ? 17.572 20.492 1.588 1.00 93.94 415 SER A O 1
ATOM 3194 N N . SER A 1 416 ? 18.913 20.172 3.353 1.00 94.12 416 SER A N 1
ATOM 3195 C CA . SER A 1 416 ? 18.725 21.512 3.925 1.00 94.12 416 SER A CA 1
ATOM 3196 C C . SER A 1 416 ? 19.469 22.638 3.201 1.00 94.12 416 SER A C 1
ATOM 3198 O O . SER A 1 416 ? 18.979 23.767 3.173 1.00 94.12 416 SER A O 1
ATOM 3200 N N . ASP A 1 417 ? 20.640 22.364 2.623 1.00 94.94 417 ASP A N 1
ATOM 3201 C CA . ASP A 1 417 ? 21.506 23.379 2.002 1.00 94.94 417 ASP A CA 1
ATOM 3202 C C . ASP A 1 417 ? 22.074 22.966 0.634 1.00 94.94 417 ASP A C 1
ATOM 3204 O O . ASP A 1 417 ? 22.801 23.740 0.008 1.00 94.94 417 ASP A O 1
ATOM 3208 N N . SER A 1 418 ? 21.727 21.770 0.145 1.00 94.31 418 SER A N 1
ATOM 3209 C CA . SER A 1 418 ? 22.233 21.186 -1.104 1.00 94.31 418 SER A CA 1
ATOM 3210 C C . SER A 1 418 ? 23.761 21.036 -1.158 1.00 94.31 418 SER A C 1
ATOM 3212 O O . SER A 1 418 ? 24.333 20.896 -2.244 1.00 94.31 418 SER A O 1
ATOM 3214 N N . ALA A 1 419 ? 24.451 21.054 -0.012 1.00 96.00 419 ALA A N 1
ATOM 3215 C CA . ALA A 1 419 ? 25.887 20.827 0.033 1.00 96.00 419 ALA A CA 1
ATOM 3216 C C . ALA A 1 419 ? 26.205 19.378 -0.357 1.00 96.00 419 ALA A C 1
ATOM 3218 O O . ALA A 1 419 ? 25.634 18.432 0.187 1.00 96.00 419 ALA A O 1
ATOM 3219 N N . ARG A 1 420 ? 27.145 19.198 -1.290 1.00 96.00 420 ARG A N 1
ATOM 3220 C CA . ARG A 1 420 ? 27.615 17.874 -1.714 1.00 96.00 420 ARG A CA 1
ATOM 3221 C C . ARG A 1 420 ? 28.408 17.207 -0.595 1.00 96.00 420 ARG A C 1
ATOM 3223 O O . ARG A 1 420 ? 29.418 17.751 -0.153 1.00 96.00 420 ARG A O 1
ATOM 3230 N N . VAL A 1 421 ? 27.990 16.005 -0.214 1.00 96.31 421 VAL A N 1
ATOM 3231 C CA . VAL A 1 421 ? 28.618 15.209 0.852 1.00 96.31 421 VAL A CA 1
ATOM 3232 C C . VAL A 1 421 ? 29.195 13.887 0.352 1.00 96.31 421 VAL A C 1
ATOM 3234 O O . VAL A 1 421 ? 30.123 13.369 0.963 1.00 96.31 421 VAL A O 1
ATOM 3237 N N . ALA A 1 422 ? 28.693 13.343 -0.760 1.00 96.12 422 ALA A N 1
ATOM 3238 C CA . ALA A 1 422 ? 29.204 12.119 -1.380 1.00 96.12 422 ALA A CA 1
ATOM 3239 C C . ALA A 1 422 ? 28.745 12.013 -2.849 1.00 96.12 422 ALA A C 1
ATOM 3241 O O . ALA A 1 422 ? 28.243 12.976 -3.434 1.00 96.12 422 ALA A O 1
ATOM 3242 N N . SER A 1 423 ? 28.926 10.844 -3.458 1.00 95.25 423 SER A N 1
ATOM 3243 C CA . SER A 1 423 ? 28.271 10.457 -4.714 1.00 95.25 423 SER A CA 1
ATOM 3244 C C . SER A 1 423 ? 27.930 8.971 -4.723 1.00 95.25 423 SER A C 1
ATOM 3246 O O . SER A 1 423 ? 28.653 8.184 -4.112 1.00 95.25 423 SER A O 1
ATOM 3248 N N . ILE A 1 424 ? 26.885 8.602 -5.459 1.00 95.38 424 ILE A N 1
ATOM 3249 C CA . ILE A 1 424 ? 26.567 7.218 -5.813 1.00 95.38 424 ILE A CA 1
ATOM 3250 C C . ILE A 1 424 ? 27.239 6.887 -7.146 1.00 95.38 424 ILE A C 1
ATOM 3252 O O . ILE A 1 424 ? 27.184 7.664 -8.105 1.00 95.38 424 ILE A O 1
ATOM 3256 N N . ARG A 1 425 ? 27.914 5.741 -7.198 1.00 92.44 425 ARG A N 1
ATOM 3257 C CA . ARG A 1 425 ? 28.501 5.183 -8.415 1.00 92.44 425 ARG A CA 1
ATOM 3258 C C . ARG A 1 425 ? 27.632 4.038 -8.907 1.00 92.44 425 ARG A C 1
ATOM 3260 O O . ARG A 1 425 ? 27.230 3.203 -8.109 1.00 92.44 425 ARG A O 1
ATOM 3267 N N . LEU A 1 426 ? 27.363 4.045 -10.209 1.00 90.69 426 LEU A N 1
ATOM 3268 C CA . LEU A 1 426 ? 26.810 2.920 -10.954 1.00 90.69 426 LEU A CA 1
ATOM 3269 C C . LEU A 1 426 ? 27.962 2.379 -11.807 1.00 90.69 426 LEU A C 1
ATOM 3271 O O . LEU A 1 426 ? 28.282 2.950 -12.853 1.00 90.69 426 LEU A O 1
ATOM 3275 N N . ASP A 1 427 ? 28.686 1.391 -11.293 1.00 81.69 427 ASP A N 1
ATOM 3276 C CA . ASP A 1 427 ? 29.845 0.829 -11.977 1.00 81.69 427 ASP A CA 1
ATOM 3277 C C . ASP A 1 427 ? 29.405 -0.151 -13.064 1.00 81.69 427 ASP A C 1
ATOM 3279 O O . ASP A 1 427 ? 28.685 -1.114 -12.809 1.00 81.69 427 ASP A O 1
ATOM 3283 N N . THR A 1 428 ? 29.871 0.117 -14.280 1.00 72.88 428 THR A N 1
ATOM 3284 C CA . THR A 1 428 ? 29.606 -0.656 -15.498 1.00 72.88 428 THR A CA 1
ATOM 3285 C C . THR A 1 428 ? 30.892 -1.260 -16.081 1.00 72.88 428 THR A C 1
ATOM 3287 O O . THR A 1 428 ? 30.864 -1.862 -17.152 1.00 72.88 428 THR A O 1
ATOM 3290 N N . THR A 1 429 ? 32.048 -1.076 -15.424 1.00 60.16 429 THR A N 1
ATOM 3291 C CA . THR A 1 429 ? 33.358 -1.167 -16.088 1.00 60.16 429 THR A CA 1
ATOM 3292 C C . THR A 1 429 ? 34.039 -2.536 -16.087 1.00 60.16 429 THR A C 1
ATOM 3294 O O . THR A 1 429 ? 34.969 -2.713 -16.874 1.00 60.16 429 THR A O 1
ATOM 3297 N N . VAL A 1 430 ? 33.597 -3.546 -15.326 1.00 45.84 430 VAL A N 1
ATOM 3298 C CA . VAL A 1 430 ? 34.187 -4.899 -15.422 1.00 45.84 430 VAL A CA 1
ATOM 3299 C C . VAL A 1 430 ? 33.202 -5.978 -14.975 1.00 45.84 430 VAL A C 1
ATOM 3301 O O . VAL A 1 430 ? 32.705 -5.888 -13.863 1.00 45.84 430 VAL A O 1
ATOM 3304 N N . GLY A 1 431 ? 32.987 -7.012 -15.803 1.00 56.16 431 GLY A N 1
ATOM 3305 C CA . GLY A 1 431 ? 32.313 -8.267 -15.430 1.00 56.16 431 GLY A CA 1
ATOM 3306 C C . GLY A 1 431 ? 30.929 -8.075 -14.806 1.00 56.16 431 GLY A C 1
ATOM 3307 O O . GLY A 1 431 ? 30.814 -7.874 -13.604 1.00 56.16 431 GLY A O 1
ATOM 3308 N N . PHE A 1 432 ? 29.885 -8.164 -15.633 1.00 58.72 432 PHE A N 1
ATOM 3309 C CA . PHE A 1 432 ? 28.477 -8.173 -15.223 1.00 58.72 432 PHE A CA 1
ATOM 3310 C C . PHE A 1 432 ? 28.283 -8.900 -13.874 1.00 58.72 432 PHE A C 1
ATOM 3312 O O . PHE A 1 432 ? 28.767 -10.031 -13.740 1.00 58.72 432 PHE A O 1
ATOM 3319 N N . PRO A 1 433 ? 27.627 -8.273 -12.869 1.00 67.69 433 PRO A N 1
ATOM 3320 C CA . PRO A 1 433 ? 26.426 -7.443 -13.056 1.00 67.69 433 PRO A CA 1
ATOM 3321 C C . PRO A 1 433 ? 26.451 -5.952 -12.700 1.00 67.69 433 PRO A C 1
ATOM 3323 O O . PRO A 1 433 ? 25.393 -5.361 -12.500 1.00 67.69 433 PRO A O 1
ATOM 3326 N N . GLY A 1 434 ? 27.623 -5.323 -12.649 1.00 75.19 434 GLY A N 1
ATOM 3327 C CA . GLY A 1 434 ? 27.726 -3.922 -12.236 1.00 75.19 434 GLY A CA 1
ATOM 3328 C C . GLY A 1 434 ? 27.415 -3.723 -10.748 1.00 75.19 434 GLY A C 1
ATOM 3329 O O . GLY A 1 434 ? 26.715 -4.516 -10.117 1.00 75.19 434 GLY A O 1
ATOM 3330 N N . ALA A 1 435 ? 27.998 -2.687 -10.156 1.00 86.44 435 ALA A N 1
ATOM 3331 C CA . ALA A 1 435 ? 27.906 -2.448 -8.720 1.00 86.44 435 ALA A CA 1
ATOM 3332 C C . ALA A 1 435 ? 27.395 -1.044 -8.417 1.00 86.44 435 ALA A C 1
ATOM 3334 O O . ALA A 1 435 ? 27.737 -0.074 -9.093 1.00 86.44 435 ALA A O 1
ATOM 3335 N N . ILE A 1 436 ? 26.611 -0.936 -7.350 1.00 92.31 436 ILE A N 1
ATOM 3336 C CA . ILE A 1 436 ? 26.185 0.326 -6.765 1.00 92.31 436 ILE A CA 1
ATOM 3337 C C . ILE A 1 436 ? 26.845 0.485 -5.415 1.00 92.31 436 ILE A C 1
ATOM 3339 O O . ILE A 1 436 ? 26.783 -0.401 -4.561 1.00 92.31 436 ILE A O 1
ATOM 3343 N N . TYR A 1 437 ? 27.478 1.634 -5.227 1.00 91.38 437 TYR A N 1
ATOM 3344 C CA . TYR A 1 437 ? 28.141 1.972 -3.981 1.00 91.38 437 TYR A CA 1
ATOM 3345 C C . TYR A 1 437 ? 28.233 3.485 -3.803 1.00 91.38 437 TYR A C 1
ATOM 3347 O O . TYR A 1 437 ? 28.199 4.273 -4.756 1.00 91.38 437 TYR A O 1
ATOM 3355 N N . ARG A 1 438 ? 28.370 3.904 -2.549 1.00 94.38 438 ARG A N 1
ATOM 3356 C CA . ARG A 1 438 ? 28.641 5.287 -2.170 1.00 94.38 438 ARG A CA 1
ATOM 3357 C C . ARG A 1 438 ? 30.145 5.533 -2.163 1.00 94.38 438 ARG A C 1
ATOM 3359 O O . ARG A 1 438 ? 30.925 4.696 -1.720 1.00 94.38 438 ARG A O 1
ATOM 3366 N N . THR A 1 439 ? 30.557 6.729 -2.580 1.00 92.81 439 THR A N 1
ATOM 3367 C CA . THR A 1 439 ? 31.931 7.206 -2.401 1.00 92.81 439 THR A CA 1
ATOM 3368 C C . THR A 1 439 ? 31.992 8.587 -1.754 1.00 92.81 439 THR A C 1
ATOM 3370 O O . THR A 1 439 ? 31.318 9.528 -2.181 1.00 92.81 439 THR A O 1
ATOM 3373 N N . ASN A 1 440 ? 32.832 8.705 -0.723 1.00 90.12 440 ASN A N 1
ATOM 3374 C CA . ASN A 1 440 ? 33.222 9.962 -0.075 1.00 90.12 440 ASN A CA 1
ATOM 3375 C C . ASN A 1 440 ? 34.736 9.964 0.219 1.00 90.12 440 ASN A C 1
ATOM 3377 O O . ASN A 1 440 ? 35.176 10.099 1.357 1.00 90.12 440 ASN A O 1
ATOM 3381 N N . GLY A 1 441 ? 35.544 9.687 -0.809 1.00 80.69 441 GLY A N 1
ATOM 3382 C CA . GLY A 1 441 ? 36.997 9.494 -0.675 1.00 80.69 441 GLY A CA 1
ATOM 3383 C C . GLY A 1 441 ? 37.422 8.060 -0.328 1.00 80.69 441 GLY A C 1
ATOM 3384 O O . GLY A 1 441 ? 38.583 7.716 -0.521 1.00 80.69 441 GLY A O 1
ATOM 3385 N N . ALA A 1 442 ? 36.477 7.219 0.097 1.00 82.62 442 ALA A N 1
ATOM 3386 C CA . ALA A 1 442 ? 36.559 5.759 0.152 1.00 82.62 442 ALA A CA 1
ATOM 3387 C C . ALA A 1 442 ? 35.251 5.164 -0.398 1.00 82.62 442 ALA A C 1
ATOM 3389 O O . ALA A 1 442 ? 34.239 5.872 -0.442 1.00 82.62 442 ALA A O 1
ATOM 3390 N N . GLU A 1 443 ? 35.281 3.909 -0.841 1.00 89.56 443 GLU A N 1
ATOM 3391 C CA . GLU A 1 443 ? 34.098 3.179 -1.312 1.00 89.56 443 GLU A CA 1
ATOM 3392 C C . GLU A 1 443 ? 33.386 2.498 -0.136 1.00 89.56 443 GLU A C 1
ATOM 3394 O O . GLU A 1 443 ? 34.038 2.011 0.787 1.00 89.56 443 GLU A O 1
ATOM 3399 N N . SER A 1 444 ? 32.052 2.509 -0.152 1.00 90.81 444 SER A N 1
ATOM 3400 C CA . SER A 1 444 ? 31.223 1.688 0.735 1.00 90.81 444 SER A CA 1
ATOM 3401 C C . SER A 1 444 ? 31.175 0.236 0.258 1.00 90.81 444 SER A C 1
ATOM 3403 O O . SER A 1 444 ? 31.761 -0.104 -0.768 1.00 90.81 444 SER A O 1
ATOM 3405 N N . SER A 1 445 ? 30.365 -0.587 0.929 1.00 89.06 445 SER A N 1
ATOM 3406 C CA . SER A 1 445 ? 29.936 -1.872 0.386 1.00 89.06 445 SER A CA 1
ATOM 3407 C C . SER A 1 445 ? 29.344 -1.728 -1.016 1.00 89.06 445 SER A C 1
ATOM 3409 O O . SER A 1 445 ? 28.661 -0.739 -1.314 1.00 89.06 445 SER A O 1
ATOM 3411 N N . HIS A 1 446 ? 29.599 -2.737 -1.845 1.00 91.81 446 HIS A N 1
ATOM 3412 C CA . HIS A 1 446 ? 29.114 -2.834 -3.219 1.00 91.81 446 HIS A CA 1
ATOM 3413 C C . HIS A 1 446 ? 27.874 -3.718 -3.275 1.00 91.81 446 HIS A C 1
ATOM 3415 O O . HIS A 1 446 ? 27.847 -4.792 -2.671 1.00 91.81 446 HIS A O 1
ATOM 3421 N N . TRP A 1 447 ? 26.881 -3.287 -4.045 1.00 93.38 447 TRP A N 1
ATOM 3422 C CA . TRP A 1 447 ? 25.598 -3.969 -4.196 1.00 93.38 447 TRP A CA 1
ATOM 3423 C C . TRP A 1 447 ? 25.263 -4.204 -5.667 1.00 93.38 447 TRP A C 1
ATOM 3425 O O . TRP A 1 447 ? 25.546 -3.349 -6.500 1.00 93.38 447 TRP A O 1
ATOM 3435 N N . ARG A 1 448 ? 24.614 -5.325 -5.988 1.00 92.12 448 ARG A N 1
ATOM 3436 C CA . ARG A 1 448 ? 24.032 -5.596 -7.316 1.00 92.12 448 ARG A CA 1
ATOM 3437 C C . ARG A 1 448 ? 22.543 -5.870 -7.221 1.00 92.12 448 ARG A C 1
ATOM 3439 O O . ARG A 1 448 ? 22.091 -6.468 -6.244 1.00 92.12 448 ARG A O 1
ATOM 3446 N N . LEU A 1 449 ? 21.814 -5.476 -8.262 1.00 92.38 449 LEU A N 1
ATOM 3447 C CA . LEU A 1 449 ? 20.391 -5.754 -8.403 1.00 92.38 449 LEU A CA 1
ATOM 3448 C C . LEU A 1 449 ? 20.209 -7.095 -9.115 1.00 92.38 449 LEU A C 1
ATOM 3450 O O . LEU A 1 449 ? 20.660 -7.265 -10.247 1.00 92.38 449 LEU A O 1
ATOM 3454 N N . ARG A 1 450 ? 19.577 -8.057 -8.449 1.00 91.00 450 ARG A N 1
ATOM 3455 C CA . ARG A 1 450 ? 19.214 -9.355 -9.029 1.00 91.00 450 ARG A CA 1
ATOM 3456 C C . ARG A 1 450 ? 18.026 -9.207 -9.980 1.00 91.00 450 ARG A C 1
ATOM 3458 O O . ARG A 1 450 ? 17.282 -8.232 -9.903 1.00 91.00 450 ARG A O 1
ATOM 3465 N N . GLY A 1 451 ? 17.826 -10.196 -10.849 1.00 88.50 451 GLY A N 1
ATOM 3466 C CA . GLY A 1 451 ? 16.665 -10.272 -11.743 1.00 88.50 451 GLY A CA 1
ATOM 3467 C C . GLY A 1 451 ? 15.323 -10.190 -11.030 1.00 88.50 451 GLY A C 1
ATOM 3468 O O . GLY A 1 451 ? 14.417 -9.506 -11.485 1.00 88.50 451 GLY A O 1
ATOM 3469 N N . ASP A 1 452 ? 15.224 -10.821 -9.860 1.00 86.00 452 ASP A N 1
ATOM 3470 C CA . ASP A 1 452 ? 14.051 -10.778 -8.975 1.00 86.00 452 ASP A CA 1
ATOM 3471 C C . ASP A 1 452 ? 13.902 -9.447 -8.206 1.00 86.00 452 ASP A C 1
ATOM 3473 O O . ASP A 1 452 ? 13.083 -9.325 -7.292 1.00 86.00 452 ASP A O 1
ATOM 3477 N N . LEU A 1 453 ? 14.711 -8.448 -8.573 1.00 87.88 453 LEU A N 1
ATOM 3478 C CA . LEU A 1 453 ? 14.784 -7.107 -8.006 1.00 87.88 453 LEU A CA 1
ATOM 3479 C C . LEU A 1 453 ? 15.277 -7.042 -6.561 1.00 87.88 453 LEU A C 1
ATOM 3481 O O . LEU A 1 453 ? 15.271 -5.970 -5.954 1.00 87.88 453 LEU A O 1
ATOM 3485 N N . THR A 1 454 ? 15.746 -8.147 -5.991 1.00 89.94 454 THR A N 1
ATOM 3486 C CA . THR A 1 454 ? 16.408 -8.115 -4.687 1.00 89.94 454 THR A CA 1
ATOM 3487 C C . THR A 1 454 ? 17.844 -7.610 -4.811 1.00 89.94 454 THR A C 1
ATOM 3489 O O . THR A 1 454 ? 18.487 -7.725 -5.856 1.00 89.94 454 THR A O 1
ATOM 3492 N N . TRP A 1 455 ? 18.366 -7.034 -3.730 1.00 92.38 455 TRP A N 1
ATOM 3493 C CA . TRP A 1 455 ? 19.747 -6.567 -3.677 1.00 92.38 455 TRP A CA 1
ATOM 3494 C C . TRP A 1 455 ? 20.664 -7.617 -3.067 1.00 92.38 455 TRP A C 1
ATOM 3496 O O . TRP A 1 455 ? 20.353 -8.217 -2.039 1.00 92.38 455 TRP A O 1
ATOM 3506 N N . GLU A 1 456 ? 21.833 -7.794 -3.672 1.00 93.06 456 GLU A N 1
ATOM 3507 C CA . GLU A 1 456 ? 22.889 -8.661 -3.161 1.00 93.06 456 GLU A CA 1
ATOM 3508 C C . GLU A 1 456 ? 24.147 -7.844 -2.855 1.00 93.06 456 GLU A C 1
ATOM 3510 O O . GLU A 1 456 ? 24.653 -7.124 -3.718 1.00 93.06 456 GLU A O 1
ATOM 3515 N N . GLN A 1 457 ? 24.669 -7.978 -1.634 1.00 92.81 457 GLN A N 1
ATOM 3516 C CA . GLN A 1 457 ? 25.938 -7.375 -1.229 1.00 92.81 457 GLN A CA 1
ATOM 3517 C C . GLN A 1 457 ? 27.106 -8.214 -1.765 1.00 92.81 457 GLN A C 1
ATOM 3519 O O . GLN A 1 457 ? 27.228 -9.394 -1.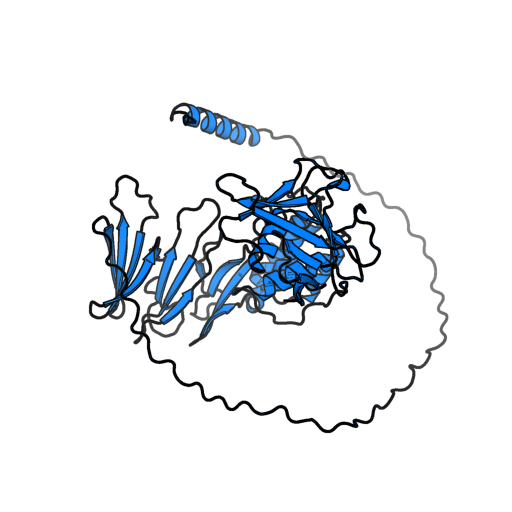439 1.00 92.81 457 GLN A O 1
ATOM 3524 N N . ILE A 1 458 ? 27.978 -7.612 -2.574 1.00 88.00 458 ILE A N 1
ATOM 3525 C CA . ILE A 1 458 ? 29.099 -8.300 -3.240 1.00 88.00 458 ILE A CA 1
ATOM 3526 C C . ILE A 1 458 ? 30.393 -8.153 -2.435 1.00 88.00 458 ILE A C 1
ATOM 3528 O O . ILE A 1 458 ? 31.207 -9.075 -2.374 1.00 88.00 458 ILE A O 1
ATOM 3532 N N . SER A 1 459 ? 30.592 -6.994 -1.806 1.00 80.50 459 SER A N 1
ATOM 3533 C CA . SER A 1 459 ? 31.736 -6.741 -0.934 1.00 80.50 459 SER A CA 1
ATOM 3534 C C . SER A 1 459 ? 31.351 -5.820 0.225 1.00 80.50 459 SER A C 1
ATOM 3536 O O . SER A 1 459 ? 30.544 -4.910 0.015 1.00 80.50 459 SER A O 1
ATOM 3538 N N . PRO A 1 460 ? 31.901 -6.051 1.432 1.00 68.81 460 PRO A N 1
ATOM 3539 C CA . PRO A 1 460 ? 31.685 -5.194 2.593 1.00 68.81 460 PRO A CA 1
ATOM 3540 C C . PRO A 1 460 ? 32.364 -3.832 2.455 1.00 68.81 460 PRO A C 1
ATOM 3542 O O . PRO A 1 460 ? 33.423 -3.749 1.794 1.00 68.81 460 PRO A O 1
#

Solvent-accessible surface area (backbone atoms only — not comparable to full-atom values): 27254 Å² total; per-residue (Å²): 141,82,84,80,85,61,82,72,60,58,58,54,54,54,52,53,53,53,53,50,60,59,55,70,76,68,75,89,78,82,85,84,78,84,83,81,92,78,88,81,82,88,80,90,82,82,92,78,90,83,88,85,81,92,79,80,83,82,84,84,82,84,82,79,91,82,79,82,84,79,79,75,84,82,81,84,73,76,83,75,79,74,79,82,72,77,77,78,81,75,77,78,80,59,88,56,45,43,82,75,44,79,46,78,53,82,78,29,44,38,37,28,27,34,54,66,52,94,86,55,54,97,45,47,24,34,25,36,38,26,46,96,93,39,81,78,42,79,38,73,24,17,39,79,36,93,61,44,68,37,46,44,72,60,82,82,35,38,24,44,33,36,40,26,39,77,77,51,97,84,34,38,20,29,47,36,30,33,41,38,49,102,59,82,37,81,35,40,75,51,72,71,27,75,39,62,72,49,75,44,53,81,83,71,78,63,40,33,29,42,41,37,48,50,48,89,46,54,56,71,56,20,48,62,94,33,29,43,60,42,76,35,32,26,35,64,38,93,98,73,24,55,39,50,35,28,47,85,50,38,78,79,42,52,68,56,42,55,51,25,47,52,40,21,75,65,52,49,65,30,72,56,50,27,79,86,51,43,43,62,55,37,38,46,47,31,30,44,49,25,39,49,34,42,33,37,67,58,18,50,49,47,42,70,76,52,47,87,54,88,48,46,54,60,51,48,50,51,51,52,58,60,49,72,75,38,85,67,50,61,86,78,56,80,68,81,85,64,89,60,51,81,33,31,30,59,41,78,34,30,59,60,72,50,100,51,65,32,35,27,49,32,49,92,91,55,64,77,72,43,93,71,44,44,68,42,49,52,65,56,52,41,53,54,40,36,77,72,65,69,44,56,97,59,46,41,75,42,68,33,61,80,88,39,55,65,89,64,38,40,32,28,20,33,70,90,77,62,50,77,70,38,28,52,45,63,42,79,89,68,75,88,46,32,38,39,30,38,38,68,98,52,75,51,44,31,31,31,40,30,43,87,68,47,79,44,80,78,45,116